Protein AF-A0A3C1W823-F1 (afdb_monomer_lite)

Secondary structure (DSSP, 8-state):
-------------PPPTTSHHHHHHHHHHHHTT------PPP--STTSGGG----TT----SS--TTS-S---PPPB--PPPEEETTEEEEEEEETTEEEEEEEETTT--EEEEEEPPP-PPPP--TT--TT-SPPEE-SSEEEEEETTTEEEEEETT--EEEEEE-PPPP-SS---PPPEEETTEEEEEE--SSBPTT-SSB--EEEEEETTT--EEEEEE-TT-----PPPEEEE-SS-EEEEEE-SSEEEEEEETT--EEEEEE-B-S---SPPEEETTEEE---SSB-S-TT----HHHHHHHHGGG-SS-SSS--HHHHHHHHHHHHHHHHHHHHS---EEETT-SS----SSHHHHHHHHHH--SEEEEEEEETTEEEEEEEEEHHHHHHHTT--

Foldseek 3Di:
DDDDDDDDDDDDDDDDPDPPVVVVVVVVVVVVPPPPPVPQQWQFFCLRDQNAVDRPPDDDDPDDDPVDDLEDDDDAAFQADWTGDDQWTKAWHADPNFTKIWIAGNRHRHTLDMDTDPDFDQDDADPVHHQRQAYWGDDPFWIWGQGLRFGIWIAGNNRHTQETDGDHRADDPGGAHAYWDDDDQKIKTWRAHQDADPPDPFGQTKIFIAGNNYRHTPDIGGPRVFHDENEHWGWDDDPVFIWIWDDTAQWIWTATPPPRHTDDIFGQAHRYARYYWHDDPNDTHGDHPDRNDPSPPPPPCCLVCVQQVVLPPVNPSDRDPVSVVVLLVVVLVVVVVCLVDQDFKDDPPDPDTDDDNDPVSLVVVCVVPQAKIWDWDDDDPDIDTDDIHGSVSVVVSVPPD

Sequence (401 aa):
MYSPDSRNRFGLVKPPENTSVWCMRMILATILILQVSGFTAEWSRLRGPNGSGVAAGAKPPLQLDPAKPTWKVPASTGHSSPVLWGNHLFLTGIEQSRLATYAHDKITGKRLWKRLAPEVELERVHEASSHAAPTPVVDVDRLYVYFGSYGLLCYDHAGKLLWQRQLSVPRTLYGTSSSPIAFGDLILLVLDDDHNLPNSRLSRSKILAVHKATGETAWETARPFHRSGWSTPVLWKQTDRTELVVLGNGALRGYALPSGREQWQVTGFSRETISAPIIGNGKVIASASRRGGGGNERIDPEPFWKSVIHFDANKDGKIDKTELKEAAKVASKWAASSLVNSKNWFYYGAGKPVGPMNWEEIDKISNKYNDVFVSFSDIGTESRLKFWLPAKIINEIRQLP

Structure (mmCIF, N/CA/C/O backbone):
data_AF-A0A3C1W823-F1
#
_entry.id   AF-A0A3C1W823-F1
#
loop_
_atom_site.group_PDB
_atom_site.id
_atom_site.type_symbol
_atom_site.label_atom_id
_atom_site.label_alt_id
_atom_site.label_comp_id
_atom_site.label_asym_id
_atom_site.label_entity_id
_atom_site.label_seq_id
_atom_site.pdbx_PDB_ins_code
_atom_site.Cartn_x
_atom_site.Cartn_y
_atom_site.Cartn_z
_atom_site.occupancy
_atom_site.B_iso_or_equiv
_atom_site.auth_seq_id
_atom_site.auth_comp_id
_atom_site.auth_asym_id
_atom_site.auth_atom_id
_atom_site.pdbx_PDB_model_num
ATOM 1 N N . MET A 1 1 ? -61.805 -41.480 -39.518 1.00 36.88 1 MET A N 1
ATOM 2 C CA . MET A 1 1 ? -61.949 -42.484 -40.594 1.00 36.88 1 MET A CA 1
ATOM 3 C C . MET A 1 1 ? -60.556 -42.710 -41.177 1.00 36.88 1 MET A C 1
ATOM 5 O O . MET A 1 1 ? -59.849 -41.734 -41.383 1.00 36.88 1 MET A O 1
ATOM 9 N N . TYR A 1 2 ? -60.125 -43.969 -41.247 1.00 29.14 2 TYR A N 1
ATOM 10 C CA . TYR A 1 2 ? -58.761 -44.439 -41.535 1.00 29.14 2 TYR A CA 1
ATOM 11 C C . TYR A 1 2 ? -58.317 -44.205 -43.004 1.00 29.14 2 TYR A C 1
ATOM 13 O O . TYR A 1 2 ? -59.151 -44.329 -43.893 1.00 29.14 2 TYR A O 1
ATOM 21 N N . SER A 1 3 ? -57.015 -43.890 -43.170 1.00 40.22 3 SER A N 1
ATOM 22 C CA . SER A 1 3 ? -55.978 -44.194 -44.212 1.00 40.22 3 SER A CA 1
ATOM 23 C C . SER A 1 3 ? -56.343 -45.074 -45.444 1.00 40.22 3 SER A C 1
ATOM 25 O O . SER A 1 3 ? -57.288 -45.844 -45.295 1.00 40.22 3 SER A O 1
ATOM 27 N N . PRO A 1 4 ? -55.565 -45.147 -46.576 1.00 50.81 4 PRO A N 1
ATOM 28 C CA . PRO A 1 4 ? -54.092 -44.990 -46.664 1.00 50.81 4 PRO A CA 1
ATOM 29 C C . PRO A 1 4 ? -53.409 -44.482 -47.979 1.00 50.81 4 PRO A C 1
ATOM 31 O O . PRO A 1 4 ? -53.939 -44.554 -49.078 1.00 50.81 4 PRO A O 1
ATOM 34 N N . ASP A 1 5 ? -52.165 -44.012 -47.799 1.00 40.91 5 ASP A N 1
ATOM 35 C CA . ASP A 1 5 ? -50.898 -44.310 -48.517 1.00 40.91 5 ASP A CA 1
ATOM 36 C C . ASP A 1 5 ? -50.852 -44.574 -50.051 1.00 40.91 5 ASP A C 1
ATOM 38 O O . ASP A 1 5 ? -51.420 -45.543 -50.550 1.00 40.91 5 ASP A O 1
ATOM 42 N N . SER A 1 6 ? -50.011 -43.817 -50.784 1.00 35.91 6 SER A N 1
ATOM 43 C CA . SER A 1 6 ? -49.080 -44.391 -51.787 1.00 35.91 6 SER A CA 1
ATOM 44 C C . SER A 1 6 ? -48.002 -43.415 -52.321 1.00 35.91 6 SER A C 1
ATOM 46 O O . SER A 1 6 ? -48.222 -42.598 -53.205 1.00 35.91 6 SER A O 1
ATOM 48 N N . ARG A 1 7 ? -46.785 -43.599 -51.791 1.00 35.88 7 ARG A N 1
ATOM 49 C CA . ARG A 1 7 ? -45.493 -43.857 -52.481 1.00 35.88 7 ARG A CA 1
ATOM 50 C C . ARG A 1 7 ? -44.950 -42.952 -53.617 1.00 35.88 7 ARG A C 1
ATOM 52 O O . ARG A 1 7 ? -45.454 -42.916 -54.731 1.00 35.88 7 ARG A O 1
ATOM 59 N N . ASN A 1 8 ? -43.696 -42.549 -53.362 1.00 35.31 8 ASN A N 1
ATOM 60 C CA . ASN A 1 8 ? -42.507 -42.556 -54.238 1.00 35.31 8 ASN A CA 1
ATOM 61 C C . ASN A 1 8 ? -42.355 -41.520 -55.366 1.00 35.31 8 ASN A C 1
ATOM 63 O O . ASN A 1 8 ? -42.942 -41.657 -56.432 1.00 35.31 8 ASN A O 1
ATOM 67 N N . ARG A 1 9 ? -41.340 -40.651 -55.204 1.00 39.12 9 ARG A N 1
ATOM 68 C CA . ARG A 1 9 ? -40.178 -40.521 -56.116 1.00 39.12 9 ARG A CA 1
ATOM 69 C C . ARG A 1 9 ? -39.030 -39.781 -55.404 1.00 39.12 9 ARG A C 1
ATOM 71 O O . ARG A 1 9 ? -38.987 -38.558 -55.379 1.00 39.12 9 ARG A O 1
ATOM 78 N N . PHE A 1 10 ? -38.096 -40.539 -54.830 1.00 37.22 10 PHE A N 1
ATOM 79 C CA . PHE A 1 10 ? -36.778 -40.036 -54.434 1.00 37.22 10 PHE A CA 1
ATOM 80 C C . PHE A 1 10 ? -35.837 -40.105 -55.643 1.00 37.22 10 PHE A C 1
ATOM 82 O O . PHE A 1 10 ? -35.613 -41.183 -56.191 1.00 37.22 10 PHE A O 1
ATOM 89 N N . GLY A 1 11 ? -35.282 -38.963 -56.051 1.00 36.25 11 GLY A N 1
ATOM 90 C CA . GLY A 1 11 ? -34.110 -38.913 -56.922 1.00 36.25 11 GLY A CA 1
ATOM 91 C C . GLY A 1 11 ? -32.848 -39.081 -56.079 1.00 36.25 11 GLY A C 1
ATOM 92 O O . GLY A 1 11 ? -32.567 -38.255 -55.216 1.00 36.25 11 GLY A O 1
ATOM 93 N N . LEU A 1 12 ? -32.102 -40.162 -56.307 1.00 35.88 12 LEU A N 1
ATOM 94 C CA . LEU A 1 12 ? -30.784 -40.385 -55.713 1.00 35.88 12 LEU A CA 1
ATOM 95 C C . LEU A 1 12 ? -29.751 -39.508 -56.431 1.00 35.88 12 LEU A C 1
ATOM 97 O O . LEU A 1 12 ? -29.394 -39.779 -57.576 1.00 35.88 12 LEU A O 1
ATOM 101 N N . VAL A 1 13 ? -29.244 -38.479 -55.751 1.00 47.72 13 VAL A N 1
ATOM 102 C CA . VAL A 1 13 ? -28.028 -37.766 -56.163 1.00 47.72 13 VAL A CA 1
ATOM 103 C C . VAL A 1 13 ? -26.846 -38.439 -55.465 1.00 47.72 13 VAL A C 1
ATOM 105 O O . VAL A 1 13 ? -26.768 -38.442 -54.238 1.00 47.72 13 VAL A O 1
ATOM 108 N N . LYS A 1 14 ? -25.937 -39.047 -56.238 1.00 40.91 14 LYS A N 1
ATOM 109 C CA . LYS A 1 14 ? -24.663 -39.568 -55.717 1.00 40.91 14 LYS A CA 1
ATOM 110 C C . LYS A 1 14 ? -23.821 -38.404 -55.166 1.00 40.91 14 LYS A C 1
ATOM 112 O O . LYS A 1 14 ? -23.611 -37.440 -55.903 1.00 40.91 14 LYS A O 1
ATOM 117 N N . PRO A 1 15 ? -23.296 -38.477 -53.931 1.00 48.31 15 PRO A N 1
ATOM 118 C CA . PRO A 1 15 ? -22.300 -37.519 -53.475 1.00 48.31 15 PRO A CA 1
ATOM 119 C C . PRO A 1 15 ? -20.953 -37.785 -54.174 1.00 48.31 15 PRO A C 1
ATOM 121 O O . PRO A 1 15 ? -20.643 -38.942 -54.473 1.00 48.31 15 PRO A O 1
ATOM 124 N N . PRO A 1 16 ? -20.146 -36.744 -54.447 1.00 45.19 16 PRO A N 1
ATOM 125 C CA . PRO A 1 16 ? -18.854 -36.918 -55.094 1.00 45.19 16 PRO A CA 1
ATOM 126 C C . PRO A 1 16 ? -17.862 -37.639 -54.173 1.00 45.19 16 PRO A C 1
ATOM 128 O O . PRO A 1 16 ? -17.714 -37.311 -52.993 1.00 45.19 16 PRO A O 1
ATOM 131 N N . GLU A 1 17 ? -17.167 -38.619 -54.746 1.00 54.12 17 GLU A N 1
ATOM 132 C CA . GLU A 1 17 ? -16.071 -39.380 -54.150 1.00 54.12 17 GLU A CA 1
ATOM 133 C C . GLU A 1 17 ? -14.874 -38.454 -53.881 1.00 54.12 17 GLU A C 1
ATOM 135 O O . GLU A 1 17 ? -14.015 -38.314 -54.740 1.00 54.12 17 GLU A O 1
ATOM 140 N N . ASN A 1 18 ? -14.849 -37.743 -52.742 1.00 51.62 18 ASN A N 1
ATOM 141 C CA . ASN A 1 18 ? -13.612 -37.237 -52.099 1.00 51.62 18 ASN A CA 1
ATOM 142 C C . ASN A 1 18 ? -13.818 -36.475 -50.770 1.00 51.62 18 ASN A C 1
ATOM 144 O O . ASN A 1 18 ? -12.946 -35.730 -50.322 1.00 51.62 18 ASN A O 1
ATOM 148 N N . THR A 1 19 ? -14.945 -36.651 -50.082 1.00 47.59 19 THR A N 1
ATOM 149 C CA . THR A 1 19 ? -15.244 -35.934 -48.827 1.00 47.59 19 THR A CA 1
ATOM 150 C C . THR A 1 19 ? -14.650 -36.578 -47.567 1.00 47.59 19 THR A C 1
ATOM 152 O O . THR A 1 19 ? -14.537 -35.911 -46.540 1.00 47.59 19 THR A O 1
ATOM 155 N N . SER A 1 20 ? -14.198 -37.836 -47.616 1.00 50.88 20 SER A N 1
ATOM 156 C CA . SER A 1 20 ? -13.758 -38.573 -46.417 1.00 50.88 20 SER A CA 1
ATOM 157 C C . SER A 1 20 ? -12.317 -38.283 -45.972 1.00 50.88 20 SER A C 1
ATOM 159 O O . SER A 1 20 ? -12.009 -38.397 -44.786 1.00 50.88 20 SER A O 1
ATOM 161 N N . VAL A 1 21 ? -11.429 -37.850 -46.875 1.00 47.91 21 VAL A N 1
ATOM 162 C CA . VAL A 1 21 ? -10.012 -37.590 -46.538 1.00 47.91 21 VAL A CA 1
ATOM 163 C C . VAL A 1 21 ? -9.812 -36.183 -45.953 1.00 47.91 21 VAL A C 1
ATOM 165 O O . VAL A 1 21 ? -8.930 -35.967 -45.118 1.00 47.91 21 VAL A O 1
ATOM 168 N N . TRP A 1 22 ? -10.675 -35.230 -46.317 1.00 40.75 22 TRP A N 1
ATOM 169 C CA . TRP A 1 22 ? -10.600 -33.844 -45.843 1.00 40.75 22 TRP A CA 1
ATOM 170 C C . TRP A 1 22 ? -11.169 -33.655 -44.430 1.00 40.75 22 TRP A C 1
ATOM 172 O O . TRP A 1 22 ? -10.580 -32.926 -43.631 1.00 40.75 22 TRP A O 1
ATOM 182 N N . CYS A 1 23 ? -12.237 -34.372 -44.063 1.00 46.81 23 CYS A N 1
ATOM 183 C CA . CYS A 1 23 ? -12.792 -34.307 -42.706 1.00 46.81 23 CYS A CA 1
ATOM 184 C C . CYS A 1 23 ? -11.857 -34.933 -41.654 1.00 46.81 23 CYS A C 1
ATOM 186 O O . CYS A 1 23 ? -11.739 -34.406 -40.550 1.00 46.81 23 CYS A O 1
ATOM 188 N N . MET A 1 24 ? -11.123 -35.998 -42.002 1.00 41.22 24 MET A N 1
ATOM 189 C CA . MET A 1 24 ? -10.220 -36.673 -41.060 1.00 41.22 24 MET A CA 1
ATOM 190 C C . MET A 1 24 ? -8.926 -35.878 -40.795 1.00 41.22 24 MET A C 1
ATOM 192 O O . MET A 1 24 ? -8.417 -35.887 -39.675 1.00 41.22 24 MET A O 1
ATOM 196 N N . ARG A 1 25 ? -8.428 -35.110 -41.781 1.00 45.28 25 ARG A N 1
ATOM 197 C CA . ARG A 1 25 ? -7.297 -34.176 -41.589 1.00 45.28 25 ARG A CA 1
ATOM 198 C C . ARG A 1 25 ? -7.679 -32.917 -40.800 1.00 45.28 25 ARG A C 1
ATOM 200 O O . ARG A 1 25 ? -6.851 -32.413 -40.049 1.00 45.28 25 ARG A O 1
ATOM 207 N N . MET A 1 26 ? -8.926 -32.452 -40.903 1.00 46.38 26 MET A N 1
ATOM 208 C CA . MET A 1 26 ? -9.435 -31.323 -40.108 1.00 46.38 26 MET A CA 1
ATOM 209 C C . MET A 1 26 ? -9.640 -31.687 -38.628 1.00 46.38 26 MET A C 1
ATOM 211 O O . MET A 1 26 ? -9.330 -30.885 -37.751 1.00 46.38 26 MET A O 1
ATOM 215 N N . ILE A 1 27 ? -10.073 -32.913 -38.317 1.00 49.81 27 ILE A N 1
ATOM 216 C CA . ILE A 1 27 ? -10.258 -33.358 -36.923 1.00 49.81 27 ILE A CA 1
ATOM 217 C C . ILE A 1 27 ? -8.908 -33.584 -36.212 1.00 49.81 27 ILE A C 1
ATOM 219 O O . ILE A 1 27 ? -8.758 -33.189 -35.058 1.00 49.81 27 ILE A O 1
ATOM 223 N N . LEU A 1 28 ? -7.885 -34.101 -36.906 1.00 41.44 28 LEU A N 1
ATOM 224 C CA . LEU A 1 28 ? -6.525 -34.232 -36.351 1.00 41.44 28 LEU A CA 1
ATOM 225 C C . LEU A 1 28 ? -5.791 -32.886 -36.192 1.00 41.44 28 LEU A C 1
ATOM 227 O O . LEU A 1 28 ? -5.005 -32.738 -35.259 1.00 41.44 28 LEU A O 1
ATOM 231 N N . ALA A 1 29 ? -6.080 -31.884 -37.031 1.00 43.25 29 ALA A N 1
ATOM 232 C CA . ALA A 1 29 ? -5.531 -30.530 -36.881 1.00 43.25 29 ALA A CA 1
ATOM 233 C C . ALA A 1 29 ? -6.191 -29.727 -35.741 1.00 43.25 29 ALA A C 1
ATOM 235 O O . ALA A 1 29 ? -5.550 -28.864 -35.148 1.00 43.25 29 ALA A O 1
ATOM 236 N N . THR A 1 30 ? -7.445 -30.036 -35.390 1.00 46.06 30 THR A N 1
ATOM 237 C CA . THR A 1 30 ? -8.169 -29.337 -34.309 1.00 46.06 30 THR A CA 1
ATOM 238 C C . THR A 1 30 ? -7.811 -29.884 -32.917 1.00 46.06 30 THR A C 1
ATOM 240 O O . THR A 1 30 ? -7.887 -29.164 -31.926 1.00 46.06 30 THR A O 1
ATOM 243 N N . ILE A 1 31 ? -7.342 -31.136 -32.825 1.00 45.25 31 ILE A N 1
ATOM 244 C CA . ILE A 1 31 ? -6.935 -31.769 -31.554 1.00 45.25 31 ILE A CA 1
ATOM 245 C C . ILE A 1 31 ? -5.498 -31.377 -31.134 1.00 45.25 31 ILE A C 1
ATOM 247 O O . ILE A 1 31 ? -5.136 -31.523 -29.968 1.00 45.25 31 ILE A O 1
ATOM 251 N N . LEU A 1 32 ? -4.691 -30.782 -32.026 1.00 45.19 32 LEU A N 1
ATOM 252 C CA . LEU A 1 32 ? -3.307 -30.369 -31.734 1.00 45.19 32 LEU A CA 1
ATOM 253 C C . LEU A 1 32 ? -3.154 -28.916 -31.231 1.00 45.19 32 LEU A C 1
ATOM 255 O O . LEU A 1 32 ? -2.044 -28.388 -31.199 1.00 45.19 32 LEU A O 1
ATOM 259 N N . ILE A 1 33 ? -4.248 -28.264 -30.818 1.00 48.25 33 ILE A N 1
ATOM 260 C CA . ILE A 1 33 ? -4.213 -26.963 -30.124 1.00 48.25 33 ILE A CA 1
ATOM 261 C C . ILE A 1 33 ? -5.129 -26.996 -28.888 1.00 48.25 33 ILE A C 1
ATOM 263 O O . ILE A 1 33 ? -5.830 -26.042 -28.578 1.00 48.25 33 ILE A O 1
ATOM 267 N N . LEU A 1 34 ? -5.087 -28.077 -28.105 1.00 43.47 34 LEU A N 1
ATOM 268 C CA . LEU A 1 34 ? -5.142 -27.891 -26.654 1.00 43.47 34 LEU A CA 1
ATOM 269 C C . LEU A 1 34 ? -3.713 -27.619 -26.190 1.00 43.47 34 LEU A C 1
ATOM 271 O O . LEU A 1 34 ? -3.040 -28.463 -25.602 1.00 43.47 34 LEU A O 1
ATOM 275 N N . GLN A 1 35 ? -3.239 -26.406 -26.481 1.00 41.94 35 GLN A N 1
ATOM 276 C CA . GLN A 1 35 ? -2.226 -25.802 -25.633 1.00 41.94 35 GLN A CA 1
ATOM 277 C C . GLN A 1 35 ? -2.872 -25.749 -24.252 1.00 41.94 35 GLN A C 1
ATOM 279 O O . GLN A 1 35 ? -3.732 -24.913 -23.983 1.00 41.94 35 GLN A O 1
ATOM 284 N N . VAL A 1 36 ? -2.495 -26.687 -23.385 1.00 40.53 36 VAL A N 1
ATOM 285 C CA . VAL A 1 36 ? -2.597 -26.478 -21.951 1.00 40.53 36 VAL A CA 1
ATOM 286 C C . VAL A 1 36 ? -1.724 -25.257 -21.707 1.00 40.53 36 VAL A C 1
ATOM 288 O O . VAL A 1 36 ? -0.513 -25.372 -21.523 1.00 40.53 36 VAL A O 1
ATOM 291 N N . SER A 1 37 ? -2.315 -24.066 -21.798 1.00 40.22 37 SER A N 1
ATOM 292 C CA . SER A 1 37 ? -1.755 -22.881 -21.183 1.00 40.22 37 SER A CA 1
ATOM 293 C C . SER A 1 37 ? -1.700 -23.243 -19.714 1.00 40.22 37 SER A C 1
ATOM 295 O O . SER A 1 37 ? -2.695 -23.148 -18.997 1.00 40.22 37 SER A O 1
ATOM 297 N N . GLY A 1 38 ? -0.557 -23.783 -19.288 1.00 37.81 38 GLY A N 1
ATOM 298 C CA . GLY A 1 38 ? -0.237 -23.872 -17.884 1.00 37.81 38 GLY A CA 1
ATOM 299 C C . GLY A 1 38 ? -0.412 -22.456 -17.377 1.00 37.81 38 GLY A C 1
ATOM 300 O O . GLY A 1 38 ? 0.366 -21.577 -17.746 1.00 37.81 38 GLY A O 1
ATOM 301 N N . PHE A 1 39 ? -1.493 -22.216 -16.637 1.00 43.09 39 PHE A N 1
ATOM 302 C CA . PHE A 1 39 ? -1.697 -20.969 -15.929 1.00 43.09 39 PHE A CA 1
ATOM 303 C C . PHE A 1 39 ? -0.543 -20.890 -14.937 1.00 43.09 39 PHE A C 1
ATOM 305 O O . PHE A 1 39 ? -0.611 -21.419 -13.828 1.00 43.09 39 PHE A O 1
ATOM 312 N N . THR A 1 40 ? 0.569 -20.296 -15.366 1.00 55.81 40 THR A N 1
ATOM 313 C CA . THR A 1 40 ? 1.581 -19.850 -14.430 1.00 55.81 40 THR A CA 1
ATOM 314 C C . THR A 1 40 ? 0.871 -18.820 -13.572 1.00 55.81 40 THR A C 1
ATOM 316 O O . THR A 1 40 ? 0.295 -17.864 -14.089 1.00 55.81 40 THR A O 1
ATOM 319 N N . ALA A 1 41 ? 0.808 -19.062 -12.267 1.00 68.75 41 ALA A N 1
ATOM 320 C CA . ALA A 1 41 ? 0.196 -18.103 -11.369 1.00 68.75 41 ALA A CA 1
ATOM 321 C C . ALA A 1 41 ? 0.946 -16.770 -11.523 1.00 68.75 41 ALA A C 1
ATOM 323 O O . ALA A 1 41 ? 2.162 -16.715 -11.326 1.00 68.75 41 ALA A O 1
ATOM 324 N N . GLU A 1 42 ? 0.231 -15.724 -11.934 1.00 90.31 42 GLU A N 1
ATOM 325 C CA . GLU A 1 42 ? 0.822 -14.406 -12.150 1.00 90.31 42 GLU A CA 1
ATOM 326 C C . GLU A 1 42 ? 1.335 -13.828 -10.828 1.00 90.31 42 GLU A C 1
ATOM 328 O O . GLU A 1 42 ? 0.724 -13.996 -9.765 1.00 90.31 42 GLU A O 1
ATOM 333 N N . TRP A 1 43 ? 2.460 -13.114 -10.879 1.00 96.00 43 TRP A N 1
ATOM 334 C CA . TRP A 1 43 ? 3.024 -12.451 -9.702 1.00 96.00 43 TRP A CA 1
ATOM 335 C C . TRP A 1 43 ? 2.441 -11.043 -9.575 1.00 96.00 43 TRP A C 1
ATOM 337 O O . TRP A 1 43 ? 3.138 -10.042 -9.692 1.00 96.00 43 TRP A O 1
ATOM 347 N N . SER A 1 44 ? 1.130 -10.974 -9.374 1.00 96.44 44 SER A N 1
ATOM 348 C CA . SER A 1 44 ? 0.320 -9.777 -9.621 1.00 96.44 44 SER A CA 1
ATOM 349 C C . SER A 1 44 ? 0.439 -8.645 -8.595 1.00 96.44 44 SER A C 1
ATOM 351 O O . SER A 1 44 ? -0.140 -7.581 -8.788 1.00 96.44 44 SER A O 1
ATOM 353 N N . ARG A 1 45 ? 1.126 -8.855 -7.471 1.00 97.25 45 ARG A N 1
ATOM 354 C CA . ARG A 1 45 ? 1.191 -7.918 -6.334 1.00 97.25 45 ARG A CA 1
ATOM 355 C C . ARG A 1 45 ? 2.427 -8.188 -5.478 1.00 97.25 45 ARG A C 1
ATOM 357 O O . ARG A 1 45 ? 3.134 -9.172 -5.703 1.00 97.25 45 ARG A O 1
ATOM 364 N N . LEU A 1 46 ? 2.647 -7.369 -4.444 1.00 97.25 46 LEU A N 1
ATOM 365 C CA . LEU A 1 46 ? 3.673 -7.620 -3.425 1.00 97.25 46 LEU A CA 1
ATOM 366 C C . LEU A 1 46 ? 3.590 -9.065 -2.921 1.00 97.25 46 LEU A C 1
ATOM 368 O O . LEU A 1 46 ? 2.530 -9.491 -2.462 1.00 97.25 46 LEU A O 1
ATOM 372 N N . ARG A 1 47 ? 4.717 -9.788 -2.995 1.00 95.31 47 ARG A N 1
ATOM 373 C CA . ARG A 1 47 ? 4.847 -11.210 -2.625 1.00 95.31 47 ARG A CA 1
ATOM 374 C C . ARG A 1 47 ? 3.939 -12.171 -3.422 1.00 95.31 47 ARG A C 1
ATOM 376 O O . ARG A 1 47 ? 3.646 -13.267 -2.951 1.00 95.31 47 ARG A O 1
ATOM 383 N N . GLY A 1 48 ? 3.507 -11.796 -4.623 1.00 94.81 48 GLY A N 1
ATOM 384 C CA . GLY A 1 48 ? 2.840 -12.703 -5.558 1.00 94.81 48 GLY A CA 1
ATOM 385 C C . GLY A 1 48 ? 1.414 -13.096 -5.148 1.00 94.81 48 GLY A C 1
ATOM 386 O O . GLY A 1 48 ? 0.737 -12.333 -4.450 1.00 94.81 48 GLY A O 1
ATOM 387 N N . PRO A 1 49 ? 0.922 -14.275 -5.578 1.00 92.38 49 PRO A N 1
ATOM 388 C CA . PRO A 1 49 ? -0.443 -14.722 -5.311 1.00 92.38 49 PRO A CA 1
ATOM 389 C C . PRO A 1 49 ? -0.820 -14.632 -3.827 1.00 92.38 49 PRO A C 1
ATOM 391 O O . PRO A 1 49 ? -0.178 -15.221 -2.951 1.00 92.38 49 PRO A O 1
ATOM 394 N N . ASN A 1 50 ? -1.868 -13.850 -3.555 1.00 92.88 50 ASN A N 1
ATOM 395 C CA . ASN A 1 50 ? -2.371 -13.520 -2.217 1.00 92.88 50 ASN A CA 1
ATOM 396 C C . ASN A 1 50 ? -1.323 -12.955 -1.226 1.00 92.88 50 ASN A C 1
ATOM 398 O O . ASN A 1 50 ? -1.534 -13.002 -0.019 1.00 92.88 50 ASN A O 1
ATOM 402 N N . GLY A 1 51 ? -0.185 -12.441 -1.704 1.00 93.81 51 GLY A N 1
ATOM 403 C CA . GLY A 1 51 ? 0.901 -11.946 -0.851 1.00 93.81 51 GLY A CA 1
ATOM 404 C C . GLY A 1 51 ? 1.677 -13.028 -0.088 1.00 93.81 51 GLY A C 1
ATOM 405 O O . GLY A 1 51 ? 2.423 -12.720 0.843 1.00 93.81 51 GLY A O 1
ATOM 406 N N . SER A 1 52 ? 1.527 -14.298 -0.473 1.00 92.94 52 SER A N 1
ATOM 407 C CA . SER A 1 52 ? 2.110 -15.442 0.242 1.00 92.94 52 SER A CA 1
ATOM 408 C C . SER A 1 52 ? 3.643 -15.494 0.182 1.00 92.94 52 SER A C 1
ATOM 410 O O . SER A 1 52 ? 4.302 -15.917 1.133 1.00 92.94 52 SER A O 1
ATOM 412 N N . GLY A 1 53 ? 4.240 -15.017 -0.909 1.00 92.69 53 GLY A N 1
ATOM 413 C CA . GLY A 1 53 ? 5.653 -15.213 -1.232 1.00 92.69 53 GLY A CA 1
ATOM 414 C C . GLY A 1 53 ? 5.948 -16.608 -1.785 1.00 92.69 53 GLY A C 1
ATOM 415 O O . GLY A 1 53 ? 7.104 -17.015 -1.796 1.00 92.69 53 GLY A O 1
ATOM 416 N N . VAL A 1 54 ? 4.922 -17.349 -2.219 1.00 91.62 54 VAL A N 1
ATOM 417 C CA . VAL A 1 54 ? 5.053 -18.717 -2.730 1.00 91.62 54 VAL A CA 1
ATOM 418 C C . VAL A 1 54 ? 4.830 -18.735 -4.240 1.00 91.62 54 VAL A C 1
ATOM 420 O O . VAL A 1 54 ? 3.751 -18.402 -4.728 1.00 91.62 54 VAL A O 1
ATOM 423 N N . ALA A 1 55 ? 5.847 -19.174 -4.982 1.00 90.12 55 ALA A N 1
ATOM 424 C CA . ALA A 1 55 ? 5.755 -19.464 -6.411 1.00 90.12 55 ALA A CA 1
ATOM 425 C C . ALA A 1 55 ? 5.436 -20.957 -6.608 1.00 90.12 55 ALA A C 1
ATOM 427 O O . ALA A 1 55 ? 6.339 -21.784 -6.728 1.00 90.12 55 ALA A O 1
ATOM 428 N N . ALA A 1 56 ? 4.152 -21.322 -6.578 1.00 88.12 56 ALA A N 1
ATOM 429 C CA . ALA A 1 56 ? 3.735 -22.722 -6.675 1.00 88.12 56 ALA A CA 1
ATOM 430 C C . ALA A 1 56 ? 4.230 -23.370 -7.983 1.00 88.12 56 ALA A C 1
ATOM 432 O O . ALA A 1 56 ? 4.026 -22.832 -9.068 1.00 88.12 56 ALA A O 1
ATOM 433 N N . GLY A 1 57 ? 4.900 -24.521 -7.872 1.00 86.50 57 GLY A N 1
ATOM 434 C CA . GLY A 1 57 ? 5.447 -25.260 -9.017 1.00 86.50 57 GLY A CA 1
ATOM 435 C C . GLY A 1 57 ? 6.712 -24.660 -9.643 1.00 86.50 57 GLY A C 1
ATOM 436 O O . GLY A 1 57 ? 7.312 -25.300 -10.508 1.00 86.50 57 GLY A O 1
ATOM 437 N N . ALA A 1 58 ? 7.155 -23.478 -9.204 1.00 86.94 58 ALA A N 1
ATOM 438 C CA . ALA A 1 58 ? 8.405 -22.900 -9.673 1.00 86.94 58 ALA A CA 1
ATOM 439 C C . ALA A 1 58 ? 9.602 -23.719 -9.172 1.00 86.94 58 ALA A C 1
ATOM 441 O O . ALA A 1 58 ? 9.638 -24.176 -8.029 1.00 86.94 58 ALA A O 1
ATOM 442 N N . LYS A 1 59 ? 10.605 -23.874 -10.037 1.00 89.25 59 LYS A N 1
ATOM 443 C CA . LYS A 1 59 ? 11.865 -24.565 -9.743 1.00 89.25 59 LYS A CA 1
ATOM 444 C C . LYS A 1 59 ? 13.020 -23.580 -9.936 1.00 89.25 59 LYS A C 1
ATOM 446 O O . LYS A 1 59 ? 13.718 -23.671 -10.946 1.00 89.25 59 LYS A O 1
ATOM 451 N N . PRO A 1 60 ? 13.168 -22.574 -9.051 1.00 87.56 60 PRO A N 1
ATOM 452 C CA . PRO A 1 60 ? 14.277 -21.641 -9.166 1.00 87.56 60 PRO A CA 1
ATOM 453 C C . PRO A 1 60 ? 15.605 -22.399 -9.014 1.00 87.56 60 PRO A C 1
ATOM 455 O O . PRO A 1 60 ? 15.655 -23.416 -8.313 1.00 87.56 60 PRO A O 1
ATOM 458 N N . PRO A 1 61 ? 16.683 -21.930 -9.657 1.00 87.62 61 PRO A N 1
ATOM 459 C CA . PRO A 1 61 ? 17.994 -22.530 -9.469 1.00 87.62 61 PRO A CA 1
ATOM 460 C C . PRO A 1 61 ? 18.408 -22.421 -7.995 1.00 87.62 61 PRO A C 1
ATOM 462 O O . PRO A 1 61 ? 18.272 -21.367 -7.377 1.00 87.62 61 PRO A O 1
ATOM 465 N N . LEU A 1 62 ? 18.923 -23.517 -7.430 1.00 90.25 62 LEU A N 1
ATOM 466 C CA . LEU A 1 62 ? 19.392 -23.557 -6.037 1.00 90.25 62 LEU A CA 1
ATOM 467 C C . LEU A 1 62 ? 20.689 -22.766 -5.830 1.00 90.25 62 LEU A C 1
ATOM 469 O O . LEU A 1 62 ? 21.004 -22.365 -4.714 1.00 90.25 62 LEU A O 1
ATOM 473 N N . GLN A 1 63 ? 21.438 -22.549 -6.910 1.00 88.19 63 GLN A N 1
ATOM 474 C CA . GLN A 1 63 ? 22.634 -21.722 -6.940 1.00 88.19 63 GLN A CA 1
ATOM 475 C C . GLN A 1 63 ? 22.459 -20.670 -8.030 1.00 88.19 63 GLN A C 1
ATOM 477 O O . GLN A 1 63 ? 22.211 -20.999 -9.190 1.00 88.19 63 GLN A O 1
ATOM 482 N N . LEU A 1 64 ? 22.574 -19.403 -7.644 1.00 87.44 64 LEU A N 1
ATOM 483 C CA . LEU A 1 64 ? 22.620 -18.289 -8.580 1.00 87.44 64 LEU A CA 1
ATOM 484 C C . LEU A 1 64 ? 24.085 -18.026 -8.918 1.00 87.44 64 LEU A C 1
ATOM 486 O O . LEU A 1 64 ? 24.865 -17.725 -8.019 1.00 87.44 64 LEU A O 1
ATOM 490 N N . ASP A 1 65 ? 24.450 -18.131 -10.195 1.00 88.44 65 ASP A N 1
ATOM 491 C CA . ASP A 1 65 ? 25.741 -17.650 -10.689 1.00 88.44 65 ASP A CA 1
ATOM 492 C C . ASP A 1 65 ? 25.605 -16.147 -11.000 1.00 88.44 65 ASP A C 1
ATOM 494 O O . ASP A 1 65 ? 25.003 -15.786 -12.019 1.00 88.44 65 ASP A O 1
ATOM 498 N N . PRO A 1 66 ? 26.123 -15.241 -10.147 1.00 86.00 66 PRO A N 1
ATOM 499 C CA . PRO A 1 66 ? 25.998 -13.805 -10.374 1.00 86.00 66 PRO A CA 1
ATOM 500 C C . PRO A 1 66 ? 26.754 -13.336 -11.626 1.00 86.00 66 PRO A C 1
ATOM 502 O O . PRO A 1 66 ? 26.470 -12.242 -12.116 1.00 86.00 6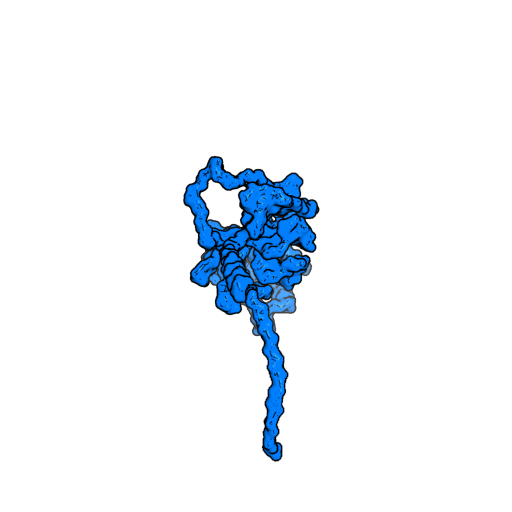6 PRO A O 1
ATOM 505 N N . ALA A 1 67 ? 27.685 -14.139 -12.159 1.00 90.94 67 ALA A N 1
ATOM 506 C CA . ALA A 1 67 ? 28.382 -13.850 -13.408 1.00 90.94 67 ALA A CA 1
ATOM 507 C C . ALA A 1 67 ? 27.551 -14.214 -14.652 1.00 90.94 67 ALA A C 1
ATOM 509 O O . ALA A 1 67 ? 27.885 -13.772 -15.751 1.00 90.94 67 ALA A O 1
ATOM 510 N N . LYS A 1 68 ? 26.462 -14.983 -14.500 1.00 89.06 68 LYS A N 1
ATOM 511 C CA . LYS A 1 68 ? 25.601 -15.436 -15.607 1.00 89.06 68 LYS A CA 1
ATOM 512 C C . LYS A 1 68 ? 24.118 -15.121 -15.368 1.00 89.06 68 LYS A C 1
ATOM 514 O O . LYS A 1 68 ? 23.291 -16.036 -15.337 1.00 89.06 68 LYS A O 1
ATOM 519 N N . PRO A 1 69 ? 23.737 -13.842 -15.211 1.00 91.38 69 PRO A N 1
ATOM 520 C CA . PRO A 1 69 ? 22.326 -13.485 -15.161 1.00 91.38 69 PRO A CA 1
ATOM 521 C C . PRO A 1 69 ? 21.669 -13.724 -16.529 1.00 91.38 69 PRO A C 1
ATOM 523 O O . PRO A 1 69 ? 22.286 -13.476 -17.563 1.00 91.38 69 PRO A O 1
ATOM 526 N N . THR A 1 70 ? 20.393 -14.125 -16.552 1.00 91.94 70 THR A N 1
ATOM 527 C CA . THR A 1 70 ? 19.599 -14.126 -17.799 1.00 91.94 70 THR A CA 1
ATOM 528 C C . THR A 1 70 ? 19.551 -12.724 -18.407 1.00 91.94 70 THR A C 1
ATOM 530 O O . THR A 1 70 ? 19.691 -12.558 -19.613 1.00 91.94 70 THR A O 1
ATOM 533 N N . TRP A 1 71 ? 19.396 -11.710 -17.556 1.00 94.88 71 TRP A N 1
ATOM 534 C CA . TRP A 1 71 ? 19.580 -10.304 -17.890 1.00 94.88 71 TRP A CA 1
ATOM 535 C C . TRP A 1 71 ? 19.786 -9.493 -16.609 1.00 94.88 71 TRP A C 1
ATOM 537 O O . TRP A 1 71 ? 19.420 -9.912 -15.510 1.00 94.88 71 TRP A O 1
ATOM 547 N N . LYS A 1 72 ? 20.377 -8.307 -16.756 1.00 93.69 72 LYS A N 1
ATOM 548 C CA . LYS A 1 72 ? 20.520 -7.309 -15.695 1.00 93.69 72 LYS A CA 1
ATOM 549 C C . LYS A 1 72 ? 20.355 -5.932 -16.316 1.00 93.69 72 LYS A C 1
ATOM 551 O O . LYS A 1 72 ? 21.009 -5.623 -17.307 1.00 93.69 72 LYS A O 1
ATOM 556 N N . VAL A 1 73 ? 19.504 -5.107 -15.721 1.00 93.50 73 VAL A N 1
ATOM 557 C CA . VAL A 1 73 ? 19.281 -3.729 -16.164 1.00 93.50 73 VAL A CA 1
ATOM 558 C C . VAL A 1 73 ? 19.390 -2.769 -14.983 1.00 93.50 73 VAL A C 1
ATOM 560 O O . VAL A 1 73 ? 19.081 -3.165 -13.857 1.00 93.50 73 VAL A O 1
ATOM 563 N N . PRO A 1 74 ? 19.821 -1.517 -15.205 1.00 91.81 74 PRO A N 1
ATOM 564 C CA . PRO A 1 74 ? 19.704 -0.479 -14.193 1.00 91.81 74 PRO A CA 1
ATOM 565 C C . PRO A 1 74 ? 18.234 -0.288 -13.799 1.00 91.81 74 PRO A C 1
ATOM 567 O O . PRO A 1 74 ? 17.377 -0.108 -14.667 1.00 91.81 74 PRO A O 1
ATOM 570 N N . ALA A 1 75 ? 17.954 -0.319 -12.499 1.00 88.56 75 ALA A N 1
ATOM 571 C CA . ALA A 1 75 ? 16.648 0.006 -11.940 1.00 88.56 75 ALA A CA 1
ATOM 572 C C . ALA A 1 75 ? 16.686 1.411 -11.325 1.00 88.56 75 ALA A C 1
ATOM 574 O O . ALA A 1 75 ? 17.724 1.852 -10.831 1.00 88.56 75 ALA A O 1
ATOM 575 N N . SER A 1 76 ? 15.557 2.118 -11.362 1.00 87.88 76 SER A N 1
ATOM 576 C CA . SER A 1 76 ? 15.397 3.381 -10.638 1.00 87.88 76 SER A CA 1
ATOM 577 C C . SER A 1 76 ? 15.423 3.154 -9.129 1.00 87.88 76 SER A C 1
ATOM 579 O O . SER A 1 76 ? 15.008 2.094 -8.660 1.00 87.88 76 SER A O 1
ATOM 581 N N . THR A 1 77 ? 15.797 4.177 -8.366 1.00 92.31 77 THR A N 1
ATOM 582 C CA . THR A 1 77 ? 15.675 4.161 -6.905 1.00 92.31 77 THR A CA 1
ATOM 583 C C . THR A 1 77 ? 14.218 3.950 -6.493 1.00 92.31 77 THR A C 1
ATOM 585 O O . THR A 1 77 ? 13.319 4.560 -7.061 1.00 92.31 77 THR A O 1
ATOM 588 N N . GLY A 1 78 ? 13.963 3.092 -5.513 1.00 93.69 78 GLY A N 1
ATOM 589 C CA . GLY A 1 78 ? 12.616 2.734 -5.069 1.00 93.69 78 GLY A CA 1
ATOM 590 C C . GLY A 1 78 ? 12.654 1.456 -4.242 1.00 93.69 78 GLY A C 1
ATOM 591 O O . GLY A 1 78 ? 13.597 0.678 -4.372 1.00 93.69 78 GLY A O 1
ATOM 592 N N . HIS A 1 79 ? 11.654 1.243 -3.384 1.00 95.44 79 HIS A N 1
ATOM 593 C CA . HIS A 1 79 ? 11.570 0.046 -2.529 1.00 95.44 79 HIS A CA 1
ATOM 594 C C . HIS A 1 79 ? 10.428 -0.899 -2.929 1.00 95.44 79 HIS A C 1
ATOM 596 O O . HIS A 1 79 ? 10.172 -1.889 -2.242 1.00 95.44 79 HIS A O 1
ATOM 602 N N . SER A 1 80 ? 9.737 -0.614 -4.035 1.00 96.56 80 SER A N 1
ATOM 603 C CA . SER A 1 80 ? 8.724 -1.517 -4.567 1.00 96.56 80 SER A CA 1
ATOM 604 C C . SER A 1 80 ? 9.323 -2.845 -5.028 1.00 96.56 80 SER A C 1
ATOM 606 O O . SER A 1 80 ? 10.500 -2.954 -5.374 1.00 96.56 80 SER A O 1
ATOM 608 N N . SER A 1 81 ? 8.493 -3.884 -5.029 1.00 96.44 81 SER A N 1
ATOM 609 C CA . SER A 1 81 ? 8.832 -5.178 -5.616 1.00 96.44 81 SER A CA 1
ATOM 610 C C . SER A 1 81 ? 8.353 -5.258 -7.068 1.00 96.44 81 SER A C 1
ATOM 612 O O . SER A 1 81 ? 7.317 -4.677 -7.397 1.00 96.44 81 SER A O 1
ATOM 614 N N . PRO A 1 82 ? 9.040 -6.014 -7.942 1.00 96.50 82 PRO A N 1
ATOM 615 C CA . PRO A 1 82 ? 8.535 -6.267 -9.283 1.00 96.50 82 PRO A CA 1
ATOM 616 C C . PRO A 1 82 ? 7.246 -7.095 -9.225 1.00 96.50 82 PRO A C 1
ATOM 618 O O . PRO A 1 82 ? 7.146 -8.060 -8.460 1.00 96.50 82 PRO A O 1
ATOM 621 N N . VAL A 1 83 ? 6.280 -6.743 -10.071 1.00 98.19 83 VAL A N 1
ATOM 622 C CA . VAL A 1 83 ? 5.081 -7.555 -10.334 1.00 98.19 83 VAL A CA 1
ATOM 623 C C . VAL A 1 83 ? 5.058 -8.006 -11.784 1.00 98.19 83 VAL A C 1
ATOM 625 O O . VAL A 1 83 ? 5.551 -7.301 -12.661 1.00 98.19 83 VAL A O 1
ATOM 628 N N . LEU A 1 84 ? 4.518 -9.196 -12.032 1.00 96.69 84 LEU A N 1
ATOM 629 C CA . LEU A 1 84 ? 4.522 -9.847 -13.339 1.00 96.69 84 LEU A CA 1
ATOM 630 C C . LEU A 1 84 ? 3.091 -10.096 -13.801 1.00 96.69 84 LEU A C 1
ATOM 632 O O . LEU A 1 84 ? 2.273 -10.588 -13.019 1.00 96.69 84 LEU A O 1
ATOM 636 N N . TRP A 1 85 ? 2.831 -9.788 -15.070 1.00 96.62 85 TRP A N 1
ATOM 637 C CA . TRP A 1 85 ? 1.621 -10.209 -15.769 1.00 96.62 85 TRP A CA 1
ATOM 638 C C . TRP A 1 85 ? 1.922 -10.476 -17.245 1.00 96.62 85 TRP A C 1
ATOM 640 O O . TRP A 1 85 ? 2.389 -9.583 -17.963 1.00 96.62 85 TRP A O 1
ATOM 650 N N . GLY A 1 86 ? 1.684 -11.703 -17.712 1.00 94.44 86 GLY A N 1
ATOM 651 C CA . GLY A 1 86 ? 2.067 -12.129 -19.054 1.00 94.44 86 GLY A CA 1
ATOM 652 C C . GLY A 1 86 ? 3.562 -11.911 -19.313 1.00 94.44 86 GLY A C 1
ATOM 653 O O . GLY A 1 86 ? 4.424 -12.441 -18.603 1.00 94.44 86 GLY A O 1
ATOM 654 N N . ASN A 1 87 ? 3.874 -11.112 -20.339 1.00 95.12 87 ASN A N 1
ATOM 655 C CA . ASN A 1 87 ? 5.250 -10.770 -20.711 1.00 95.12 87 ASN A CA 1
ATOM 656 C C . ASN A 1 87 ? 5.776 -9.466 -20.070 1.00 95.12 87 ASN A C 1
ATOM 658 O O . ASN A 1 87 ? 6.888 -9.030 -20.366 1.00 95.12 87 ASN A O 1
ATOM 662 N N . HIS A 1 88 ? 4.999 -8.835 -19.191 1.00 97.62 88 HIS A N 1
ATOM 663 C CA . HIS A 1 88 ? 5.381 -7.580 -18.552 1.00 97.62 88 HIS A CA 1
ATOM 664 C C . HIS A 1 88 ? 5.908 -7.798 -17.135 1.00 97.62 88 HIS A C 1
ATOM 666 O O . HIS A 1 88 ? 5.390 -8.615 -16.370 1.00 97.62 88 HIS A O 1
ATOM 672 N N . LEU A 1 89 ? 6.911 -6.999 -16.781 1.00 97.62 89 LEU A N 1
ATOM 673 C CA . LEU A 1 89 ? 7.353 -6.739 -15.419 1.00 97.62 89 LEU A CA 1
ATOM 674 C C . LEU A 1 89 ? 7.116 -5.263 -15.111 1.00 97.62 89 LEU A C 1
ATOM 676 O O . LEU A 1 89 ? 7.634 -4.404 -15.821 1.00 97.62 89 LEU A O 1
ATOM 680 N N . PHE A 1 90 ? 6.376 -4.965 -14.047 1.00 98.50 90 PHE A N 1
ATOM 681 C CA . PHE A 1 90 ? 6.108 -3.597 -13.609 1.00 98.50 90 PHE A CA 1
ATOM 682 C C . PHE A 1 90 ? 6.811 -3.282 -12.290 1.00 98.50 90 PHE A C 1
ATOM 684 O O . PHE A 1 90 ? 6.905 -4.136 -11.407 1.00 98.50 90 PHE A O 1
ATOM 691 N N . LEU A 1 91 ? 7.287 -2.044 -12.160 1.00 97.44 91 LEU A N 1
ATOM 692 C CA . LEU A 1 91 ? 7.974 -1.536 -10.973 1.00 97.44 91 LEU A CA 1
ATOM 693 C C . LEU A 1 91 ? 7.635 -0.055 -10.764 1.00 97.44 91 LEU A C 1
ATOM 695 O O . LEU A 1 91 ? 7.374 0.670 -11.727 1.00 97.44 91 LEU A O 1
ATOM 699 N N . THR A 1 92 ? 7.676 0.411 -9.520 1.00 98.25 92 THR A N 1
ATOM 700 C CA . THR A 1 92 ? 7.594 1.839 -9.187 1.00 98.25 92 THR A CA 1
ATOM 701 C C . THR A 1 92 ? 8.917 2.328 -8.606 1.00 98.25 92 THR A C 1
ATOM 703 O O . THR A 1 92 ? 9.638 1.590 -7.933 1.00 98.25 92 THR A O 1
ATOM 706 N N . GLY A 1 93 ? 9.257 3.581 -8.881 1.00 97.38 93 GLY A N 1
ATOM 707 C CA . GLY A 1 93 ? 10.504 4.183 -8.434 1.00 97.38 93 GLY A CA 1
ATOM 708 C C . GLY A 1 93 ? 10.471 5.702 -8.479 1.00 97.38 93 GLY A C 1
ATOM 709 O O . GLY A 1 93 ? 9.420 6.316 -8.658 1.00 97.38 93 GLY A O 1
ATOM 710 N N . ILE A 1 94 ? 11.646 6.296 -8.331 1.00 95.94 94 ILE A N 1
ATOM 711 C CA . ILE A 1 94 ? 11.897 7.730 -8.348 1.00 95.94 94 ILE A CA 1
ATOM 712 C C . ILE A 1 94 ? 12.937 8.004 -9.430 1.00 95.94 94 ILE A C 1
ATOM 714 O O . ILE A 1 94 ? 13.965 7.329 -9.514 1.00 95.94 94 ILE A O 1
ATOM 718 N N . GLU A 1 95 ? 12.682 9.009 -10.254 1.00 93.50 95 GLU A N 1
ATOM 719 C CA . GLU A 1 95 ? 13.621 9.500 -11.255 1.00 93.50 95 GLU A CA 1
ATOM 720 C C . GLU A 1 95 ? 13.584 11.019 -11.272 1.00 93.50 95 GLU A C 1
ATOM 722 O O . GLU A 1 95 ? 12.512 11.608 -11.376 1.00 93.50 95 GLU A O 1
ATOM 727 N N . GLN A 1 96 ? 14.755 11.651 -11.147 1.00 88.94 96 GLN A N 1
ATOM 728 C CA . GLN A 1 96 ? 14.880 13.114 -11.129 1.00 88.94 96 GLN A CA 1
ATOM 729 C C . GLN A 1 96 ? 13.913 13.766 -10.122 1.00 88.94 96 GLN A C 1
ATOM 731 O O . GLN A 1 96 ? 13.202 14.711 -10.445 1.00 88.94 96 GLN A O 1
ATOM 736 N N . SER A 1 97 ? 13.848 13.202 -8.910 1.00 89.75 97 SER A N 1
ATOM 737 C CA . SER A 1 97 ? 12.943 13.637 -7.833 1.00 89.75 97 SER A CA 1
ATOM 738 C C . SER A 1 97 ? 11.447 13.546 -8.162 1.00 89.75 97 SER A C 1
ATOM 740 O O . SER A 1 97 ? 10.626 14.125 -7.458 1.00 89.75 97 SER A O 1
ATOM 742 N N . ARG A 1 98 ? 11.066 12.790 -9.197 1.00 95.50 98 ARG A N 1
ATOM 743 C CA . ARG A 1 98 ? 9.672 12.524 -9.559 1.00 95.50 98 ARG A CA 1
ATOM 744 C C . ARG A 1 98 ? 9.331 11.052 -9.402 1.00 95.50 98 ARG A C 1
ATOM 746 O O . ARG A 1 98 ? 10.128 10.173 -9.718 1.00 95.50 98 ARG A O 1
ATOM 753 N N . LEU A 1 99 ? 8.112 10.791 -8.944 1.00 98.06 99 LEU A N 1
ATOM 754 C CA . LEU A 1 99 ? 7.548 9.446 -8.866 1.00 98.06 99 LEU A CA 1
ATOM 755 C C . LEU A 1 99 ? 7.361 8.884 -10.280 1.00 98.06 99 LEU A C 1
ATOM 757 O O . LEU A 1 99 ? 6.901 9.589 -11.181 1.00 98.06 99 LEU A O 1
ATOM 761 N N . ALA A 1 100 ? 7.702 7.616 -10.477 1.00 98.25 100 ALA A N 1
ATOM 762 C CA . ALA A 1 100 ? 7.717 6.990 -11.789 1.00 98.25 100 ALA A CA 1
ATOM 763 C C . ALA A 1 100 ? 7.235 5.537 -11.742 1.00 98.25 100 ALA A C 1
ATOM 765 O O . ALA A 1 100 ? 7.516 4.788 -10.808 1.00 98.25 100 ALA A O 1
ATOM 766 N N . THR A 1 101 ? 6.515 5.136 -12.787 1.00 98.69 101 THR A N 1
ATOM 767 C CA . THR A 1 101 ? 6.099 3.755 -13.052 1.00 98.69 101 THR A CA 1
ATOM 768 C C . THR A 1 101 ? 6.820 3.248 -14.293 1.00 98.69 101 THR A C 1
ATOM 770 O O . THR A 1 101 ? 6.908 3.954 -15.303 1.00 98.69 101 THR A O 1
ATOM 773 N N . TYR A 1 102 ? 7.315 2.020 -14.229 1.00 98.38 102 TYR A N 1
ATOM 774 C CA . TYR A 1 102 ? 8.103 1.386 -15.277 1.00 98.38 102 TYR A CA 1
ATOM 775 C C . TYR A 1 102 ? 7.455 0.080 -15.705 1.00 98.38 102 TYR A C 1
ATOM 777 O O . TYR A 1 102 ? 6.954 -0.665 -14.863 1.00 98.38 102 TYR A O 1
ATOM 785 N N . ALA A 1 103 ? 7.550 -0.220 -16.997 1.00 98.25 103 ALA A N 1
ATOM 786 C CA . ALA A 1 103 ? 7.353 -1.565 -17.510 1.00 98.25 103 ALA A CA 1
ATOM 787 C C . ALA A 1 103 ? 8.595 -2.042 -18.243 1.00 98.25 103 ALA A C 1
ATOM 789 O O . ALA A 1 103 ? 9.228 -1.296 -18.998 1.00 98.25 103 ALA A O 1
ATOM 790 N N . HIS A 1 104 ? 8.903 -3.311 -18.047 1.00 98.12 104 HIS A N 1
ATOM 791 C CA . HIS A 1 104 ? 9.990 -4.024 -18.679 1.00 98.12 104 HIS A CA 1
ATOM 792 C C . HIS A 1 104 ? 9.447 -5.285 -19.336 1.00 98.12 104 HIS A C 1
ATOM 794 O O . HIS A 1 104 ? 8.476 -5.881 -18.873 1.00 98.12 104 HIS A O 1
ATOM 800 N N . ASP A 1 105 ? 10.100 -5.695 -20.410 1.00 97.38 105 ASP A N 1
ATOM 801 C CA . ASP A 1 105 ? 9.913 -7.008 -20.993 1.00 97.38 105 ASP A CA 1
ATOM 802 C C . ASP A 1 105 ? 10.510 -8.045 -20.034 1.00 97.38 105 ASP A C 1
ATOM 804 O O . ASP A 1 105 ? 11.683 -7.963 -19.665 1.00 97.38 105 ASP A O 1
ATOM 808 N N . LYS A 1 106 ? 9.696 -9.001 -19.591 1.00 95.00 106 LYS A N 1
ATOM 809 C CA . LYS A 1 106 ? 10.081 -10.000 -18.583 1.00 95.00 106 LYS A CA 1
ATOM 810 C C . LYS A 1 106 ? 11.233 -10.902 -19.049 1.00 95.00 106 LYS A C 1
ATOM 812 O O . LYS A 1 106 ? 12.006 -11.381 -18.218 1.00 95.00 106 LYS A O 1
ATOM 817 N N . ILE A 1 107 ? 11.339 -11.152 -20.354 1.00 95.25 107 ILE A N 1
ATOM 818 C CA . ILE A 1 107 ? 12.305 -12.094 -20.935 1.00 95.25 107 ILE A CA 1
ATOM 819 C C . ILE A 1 107 ? 13.669 -11.444 -21.156 1.00 95.25 107 ILE A C 1
ATOM 821 O O . ILE A 1 107 ? 14.691 -12.075 -20.910 1.00 95.25 107 ILE A O 1
ATOM 825 N N . THR A 1 108 ? 13.693 -10.190 -21.595 1.00 96.06 108 THR A N 1
ATOM 826 C CA . THR A 1 108 ? 14.913 -9.465 -21.977 1.00 96.06 108 THR A CA 1
ATOM 827 C C . THR A 1 108 ? 15.349 -8.431 -20.940 1.00 96.06 108 THR A C 1
ATOM 829 O O . THR A 1 108 ? 16.467 -7.924 -21.007 1.00 96.06 108 THR A O 1
ATOM 832 N N . GLY A 1 109 ? 14.464 -8.052 -20.015 1.00 96.12 109 GLY A N 1
ATOM 833 C CA . GLY A 1 109 ? 14.665 -6.958 -19.063 1.00 96.12 109 GLY A CA 1
ATOM 834 C C . GLY A 1 109 ? 14.571 -5.560 -19.688 1.00 96.12 109 GLY A C 1
ATOM 835 O O . GLY A 1 109 ? 14.630 -4.555 -18.970 1.00 96.12 109 GLY A O 1
ATOM 836 N N . LYS A 1 110 ? 14.415 -5.450 -21.016 1.00 96.62 110 LYS A N 1
ATOM 837 C CA . LYS A 1 110 ? 14.378 -4.163 -21.720 1.00 96.62 110 LYS A CA 1
ATOM 838 C C . LYS A 1 110 ? 13.188 -3.339 -21.241 1.00 96.62 110 LYS A C 1
ATOM 840 O O . LYS A 1 110 ? 12.057 -3.815 -21.228 1.00 96.62 110 LYS A O 1
ATOM 845 N N . ARG A 1 111 ? 13.428 -2.072 -20.899 1.00 97.44 111 ARG A N 1
ATOM 846 C CA . ARG A 1 111 ? 12.352 -1.136 -20.557 1.00 97.44 111 ARG A CA 1
ATOM 847 C C . ARG A 1 111 ? 11.451 -0.916 -21.774 1.00 97.44 111 ARG A C 1
ATOM 849 O O . ARG A 1 111 ? 11.919 -0.433 -22.804 1.00 97.44 111 ARG A O 1
ATOM 856 N N . LEU A 1 112 ? 10.176 -1.251 -21.626 1.00 98.12 112 LEU A N 1
ATOM 857 C CA . LEU A 1 112 ? 9.133 -1.061 -22.632 1.00 98.12 112 LEU A CA 1
ATOM 858 C C . LEU A 1 112 ? 8.610 0.369 -22.590 1.00 98.12 112 LEU A C 1
ATOM 860 O O . LEU A 1 112 ? 8.539 1.047 -23.611 1.00 98.12 112 LEU A O 1
ATOM 864 N N . TRP A 1 113 ? 8.297 0.853 -21.390 1.00 98.31 113 TRP A N 1
ATOM 865 C CA . TRP A 1 113 ? 7.841 2.218 -21.192 1.00 98.31 113 TRP A CA 1
ATOM 866 C C . TRP A 1 113 ? 8.145 2.725 -19.785 1.00 98.31 113 TRP A C 1
ATOM 868 O O . TRP A 1 113 ? 8.494 1.981 -18.867 1.00 98.31 113 TRP A O 1
ATOM 878 N N . LYS A 1 114 ? 8.016 4.043 -19.647 1.00 97.81 114 LYS A N 1
ATOM 879 C CA . LYS A 1 114 ? 8.138 4.791 -18.400 1.00 97.81 114 LYS A CA 1
ATOM 880 C C . LYS A 1 114 ? 7.053 5.857 -18.351 1.00 97.81 114 LYS A C 1
ATOM 882 O O . LYS A 1 114 ? 6.809 6.521 -19.364 1.00 97.81 114 LYS A O 1
ATOM 887 N N . ARG A 1 115 ? 6.429 6.038 -17.192 1.00 98.50 115 ARG A N 1
ATOM 888 C CA . ARG A 1 115 ? 5.460 7.106 -16.932 1.00 98.50 115 ARG A CA 1
ATOM 889 C C . ARG A 1 115 ? 5.831 7.830 -15.653 1.00 98.50 115 ARG A C 1
ATOM 891 O O . ARG A 1 115 ? 5.918 7.209 -14.599 1.00 98.50 115 ARG A O 1
ATOM 898 N N . LEU A 1 116 ? 6.061 9.132 -15.769 1.00 98.06 116 LEU A N 1
ATOM 899 C CA . LEU A 1 116 ? 6.186 10.006 -14.611 1.00 98.06 116 LEU A CA 1
ATOM 900 C C . LEU A 1 116 ? 4.786 10.286 -14.068 1.00 98.06 116 LEU A C 1
ATOM 902 O O . LEU A 1 116 ? 3.876 10.585 -14.843 1.00 98.06 116 LEU A O 1
ATOM 906 N N . ALA A 1 117 ? 4.621 10.196 -12.753 1.00 97.81 117 ALA A N 1
ATOM 907 C CA . ALA A 1 117 ? 3.418 10.680 -12.095 1.00 97.81 117 ALA A CA 1
ATOM 908 C C . ALA A 1 117 ? 3.325 12.214 -12.227 1.00 97.81 117 ALA A C 1
ATOM 910 O O . ALA A 1 117 ? 4.345 12.872 -12.494 1.00 97.81 117 ALA A O 1
ATOM 911 N N . PRO A 1 118 ? 2.135 12.803 -12.019 1.00 96.94 118 PRO A N 1
ATOM 912 C CA . PRO A 1 118 ? 2.000 14.246 -11.868 1.00 96.94 118 PRO A CA 1
ATOM 913 C C . PRO A 1 118 ? 2.975 14.801 -10.825 1.00 96.94 118 PRO A C 1
ATOM 915 O O . PRO A 1 118 ? 3.336 14.123 -9.863 1.00 96.94 118 PRO A O 1
ATOM 918 N N . GLU A 1 119 ? 3.439 16.023 -11.060 1.00 96.62 119 GLU A N 1
ATOM 919 C CA . GLU A 1 119 ? 4.392 16.683 -10.175 1.00 96.62 119 GLU A CA 1
ATOM 920 C C . GLU A 1 119 ? 3.715 17.072 -8.859 1.00 96.62 119 GLU A C 1
ATOM 922 O O . GLU A 1 119 ? 2.635 17.663 -8.857 1.00 96.62 119 GLU A O 1
ATOM 927 N N . VAL A 1 120 ? 4.337 16.686 -7.747 1.00 96.62 120 VAL A N 1
ATOM 928 C CA . VAL A 1 120 ? 3.860 16.928 -6.384 1.00 96.62 120 VAL A CA 1
ATOM 929 C C . VAL A 1 120 ? 5.046 17.120 -5.454 1.00 96.62 120 VAL A C 1
ATOM 931 O O . VAL A 1 120 ? 6.135 16.600 -5.707 1.00 96.62 120 VAL A O 1
ATOM 934 N N . GLU A 1 121 ? 4.815 17.820 -4.348 1.00 95.12 121 GLU A N 1
ATOM 935 C CA . GLU A 1 121 ? 5.751 17.816 -3.231 1.00 95.12 121 GLU A CA 1
ATOM 936 C C . GLU A 1 121 ? 5.835 16.403 -2.642 1.00 95.12 121 GLU A C 1
ATOM 938 O O . GLU A 1 121 ? 4.821 15.760 -2.354 1.00 95.12 121 GLU A O 1
ATOM 943 N N . LEU A 1 122 ? 7.058 15.902 -2.497 1.00 95.12 122 LEU A N 1
ATOM 944 C CA . LEU A 1 122 ? 7.297 14.578 -1.950 1.00 95.12 122 LEU A CA 1
ATOM 945 C C . LEU A 1 122 ? 7.179 14.593 -0.423 1.00 95.12 122 LEU A C 1
ATOM 947 O O . LEU A 1 122 ? 7.719 15.466 0.251 1.00 95.12 122 LEU A O 1
ATOM 951 N N . GLU A 1 123 ? 6.501 13.585 0.128 1.00 92.94 123 GLU A N 1
ATOM 952 C CA . GLU A 1 123 ? 6.324 13.437 1.574 1.00 92.94 123 GLU A CA 1
ATOM 953 C C . GLU A 1 123 ? 7.667 13.263 2.297 1.00 92.94 123 GLU A C 1
ATOM 955 O O . GLU A 1 123 ? 8.653 12.810 1.720 1.00 92.94 123 GLU A O 1
ATOM 960 N N . ARG A 1 124 ? 7.742 13.564 3.592 1.00 91.31 124 ARG A N 1
ATOM 961 C CA . ARG A 1 124 ? 8.931 13.177 4.357 1.00 91.31 124 ARG A CA 1
ATOM 962 C C . ARG A 1 124 ? 8.933 11.658 4.536 1.00 91.31 124 ARG A C 1
ATOM 964 O O . ARG A 1 124 ? 8.000 11.105 5.108 1.00 91.31 124 ARG A O 1
ATOM 971 N N . VAL A 1 125 ? 10.013 11.005 4.117 1.00 93.12 125 VAL A N 1
ATOM 972 C CA . VAL A 1 125 ? 10.245 9.569 4.332 1.00 93.12 125 VAL A CA 1
ATOM 973 C C . VAL A 1 125 ? 11.477 9.365 5.209 1.00 93.12 125 VAL A C 1
ATOM 975 O O . VAL A 1 125 ? 12.396 10.185 5.207 1.00 93.12 125 VAL A O 1
ATOM 978 N N . HIS A 1 126 ? 11.495 8.284 5.986 1.00 92.81 126 HIS A N 1
ATOM 979 C CA . HIS A 1 126 ? 12.696 7.873 6.715 1.00 92.81 126 HIS A CA 1
ATOM 980 C C . HIS A 1 126 ? 13.753 7.367 5.727 1.00 92.81 126 HIS A C 1
ATOM 982 O O . HIS A 1 126 ? 13.405 6.786 4.703 1.00 92.81 126 HIS A O 1
ATOM 988 N N . GLU A 1 127 ? 15.036 7.469 6.076 1.00 91.69 127 GLU A N 1
ATOM 989 C CA . GLU A 1 127 ? 16.171 6.957 5.280 1.00 91.69 127 GLU A CA 1
ATOM 990 C C . GLU A 1 127 ? 16.108 5.450 4.962 1.00 91.69 127 GLU A C 1
ATOM 992 O O . GLU A 1 127 ? 16.783 4.968 4.062 1.00 91.69 127 GLU A O 1
ATOM 997 N N . ALA A 1 128 ? 15.269 4.705 5.687 1.00 88.06 128 ALA A N 1
ATOM 998 C CA . ALA A 1 128 ? 15.072 3.267 5.513 1.00 88.06 128 ALA A CA 1
ATOM 999 C C . ALA A 1 128 ? 13.909 2.957 4.552 1.00 88.06 128 ALA A C 1
ATOM 1001 O O . ALA A 1 128 ? 13.550 1.799 4.348 1.00 88.06 128 ALA A O 1
ATOM 1002 N N . SER A 1 129 ? 13.287 3.990 3.984 1.00 92.75 129 SER A N 1
ATOM 1003 C CA . SER A 1 129 ? 12.104 3.910 3.137 1.00 92.75 129 SER A CA 1
ATOM 1004 C C . SER A 1 129 ? 12.288 4.735 1.861 1.00 92.75 129 SER A C 1
ATOM 1006 O O . SER A 1 129 ? 13.330 5.343 1.627 1.00 92.75 129 SER A O 1
ATOM 1008 N N . SER A 1 130 ? 11.274 4.728 1.005 1.00 94.44 130 SER A N 1
ATOM 1009 C CA . SER A 1 130 ? 11.267 5.438 -0.268 1.00 94.44 130 SER A CA 1
ATOM 1010 C C . SER A 1 130 ? 9.854 5.912 -0.590 1.00 94.44 130 SER A C 1
ATOM 1012 O O . SER A 1 130 ? 8.887 5.214 -0.295 1.00 94.44 130 SER A O 1
ATOM 1014 N N . HIS A 1 131 ? 9.719 7.049 -1.278 1.00 95.94 131 HIS A N 1
ATOM 1015 C CA . HIS A 1 131 ? 8.426 7.533 -1.788 1.00 95.94 131 HIS A CA 1
ATOM 1016 C C . HIS A 1 131 ? 7.759 6.568 -2.777 1.00 95.94 131 HIS A C 1
ATOM 1018 O O . HIS A 1 131 ? 6.555 6.643 -3.010 1.00 95.94 131 HIS A O 1
ATOM 1024 N N . ALA A 1 132 ? 8.540 5.648 -3.348 1.00 97.00 132 ALA A N 1
ATOM 1025 C CA . ALA A 1 132 ? 8.078 4.559 -4.198 1.00 97.00 132 ALA A CA 1
ATOM 1026 C C . ALA A 1 132 ? 8.214 3.193 -3.496 1.00 97.00 132 ALA A C 1
ATOM 1028 O O . ALA A 1 132 ? 8.671 2.219 -4.094 1.00 97.00 132 ALA A O 1
ATOM 1029 N N . ALA A 1 133 ? 7.883 3.126 -2.202 1.00 96.62 133 ALA A N 1
ATOM 1030 C CA . ALA A 1 133 ? 7.835 1.874 -1.447 1.00 96.62 133 ALA A CA 1
ATOM 1031 C C . ALA A 1 133 ? 6.604 0.998 -1.755 1.00 96.62 133 ALA A C 1
ATOM 1033 O O . ALA A 1 133 ? 6.776 -0.221 -1.860 1.00 96.62 133 ALA A O 1
ATOM 1034 N N . PRO A 1 134 ? 5.381 1.543 -1.936 1.00 97.38 134 PRO A N 1
ATOM 1035 C CA . PRO A 1 134 ? 4.235 0.712 -2.281 1.00 97.38 134 PRO A CA 1
ATOM 1036 C C . PRO A 1 134 ? 4.442 -0.007 -3.620 1.00 97.38 134 PRO A C 1
ATOM 1038 O O . PRO A 1 134 ? 4.776 0.592 -4.645 1.00 97.38 134 PRO A O 1
ATOM 1041 N N . THR A 1 135 ? 4.227 -1.318 -3.606 1.00 98.50 135 THR A N 1
ATOM 1042 C CA . THR A 1 135 ? 4.297 -2.177 -4.789 1.00 98.50 135 THR A CA 1
ATOM 1043 C C . THR A 1 135 ? 2.982 -2.101 -5.558 1.00 98.50 135 THR A C 1
ATOM 1045 O O . THR A 1 135 ? 1.924 -2.190 -4.931 1.00 98.50 135 THR A O 1
ATOM 1048 N N . PRO A 1 136 ? 2.999 -1.950 -6.893 1.00 98.44 136 PRO A N 1
ATOM 1049 C CA . PRO A 1 136 ? 1.764 -1.906 -7.662 1.00 98.44 136 PRO A CA 1
ATOM 1050 C C . PRO A 1 136 ? 1.019 -3.246 -7.628 1.00 98.44 136 PRO A C 1
ATOM 1052 O O . PRO A 1 136 ? 1.574 -4.288 -7.276 1.00 98.44 136 PRO A O 1
ATOM 1055 N N . VAL A 1 137 ? -0.247 -3.224 -8.030 1.00 98.38 137 VAL A N 1
ATOM 1056 C CA . VAL A 1 137 ? -1.027 -4.432 -8.318 1.00 98.38 137 VAL A CA 1
ATOM 1057 C C . VAL A 1 137 ? -1.405 -4.437 -9.792 1.00 98.38 137 VAL A C 1
ATOM 1059 O O . VAL A 1 137 ? -1.762 -3.401 -10.341 1.00 98.38 137 VAL A O 1
ATOM 1062 N N . VAL A 1 138 ? -1.309 -5.589 -10.442 1.00 98.50 138 VAL A N 1
ATOM 1063 C CA . VAL A 1 138 ? -1.659 -5.779 -11.851 1.00 98.50 138 VAL A CA 1
ATOM 1064 C C . VAL A 1 138 ? -2.699 -6.886 -11.978 1.00 98.50 138 VAL A C 1
ATOM 1066 O O . VAL A 1 138 ? -2.618 -7.904 -11.296 1.00 98.50 138 VAL A O 1
ATOM 1069 N N . ASP A 1 139 ? -3.704 -6.686 -12.818 1.00 95.88 139 ASP A N 1
ATOM 1070 C CA . ASP A 1 139 ? -4.627 -7.736 -13.241 1.00 95.88 139 ASP A CA 1
ATOM 1071 C C . ASP A 1 139 ? -4.613 -7.886 -14.765 1.00 95.88 139 ASP A C 1
ATOM 1073 O O . ASP A 1 139 ? -3.733 -7.348 -15.438 1.00 95.88 139 ASP A O 1
ATOM 1077 N N . VAL A 1 140 ? -5.565 -8.652 -15.300 1.00 95.56 140 VAL A N 1
ATOM 1078 C CA . VAL A 1 140 ? -5.632 -9.000 -16.724 1.00 95.56 140 VAL A CA 1
ATOM 1079 C C . VAL A 1 140 ? -5.649 -7.796 -17.652 1.00 95.56 140 VAL A C 1
ATOM 1081 O O . VAL A 1 140 ? -5.058 -7.868 -18.726 1.00 95.56 140 VAL A O 1
ATOM 1084 N N . ASP A 1 141 ? -6.226 -6.684 -17.202 1.00 94.69 141 ASP A N 1
ATOM 1085 C CA . ASP A 1 141 ? -6.440 -5.513 -18.044 1.00 94.69 141 ASP A CA 1
ATOM 1086 C C . ASP A 1 141 ? -5.584 -4.319 -17.613 1.00 94.69 141 ASP A C 1
ATOM 1088 O O . ASP A 1 141 ? -5.238 -3.466 -18.435 1.00 94.69 141 ASP A O 1
ATOM 1092 N N . ARG A 1 142 ? -5.284 -4.199 -16.312 1.00 98.50 142 ARG A N 1
ATOM 1093 C CA . ARG A 1 142 ? -4.827 -2.931 -15.735 1.00 98.50 142 ARG A CA 1
ATOM 1094 C C . ARG A 1 142 ? -3.721 -3.090 -14.706 1.00 98.50 142 ARG A C 1
ATOM 1096 O O . ARG A 1 142 ? -3.626 -4.078 -13.984 1.00 98.50 142 ARG A O 1
ATOM 1103 N N . LEU A 1 143 ? -2.917 -2.041 -14.606 1.00 98.81 143 LEU A N 1
ATOM 1104 C CA . LEU A 1 143 ? -1.921 -1.808 -13.574 1.00 98.81 143 LEU A CA 1
ATOM 1105 C C . LEU A 1 143 ? -2.408 -0.678 -12.665 1.00 98.81 143 LEU A C 1
ATOM 1107 O O . LEU A 1 143 ? -2.764 0.395 -13.147 1.00 98.81 143 LEU A O 1
ATOM 1111 N N . TYR A 1 144 ? -2.371 -0.892 -11.354 1.00 98.88 144 TYR A N 1
ATOM 1112 C CA . TYR A 1 144 ? -2.764 0.080 -10.339 1.00 98.88 144 TYR A CA 1
ATOM 1113 C C . TYR A 1 144 ? -1.569 0.390 -9.445 1.00 98.88 144 TYR A C 1
ATOM 1115 O O . TYR A 1 144 ? -0.980 -0.493 -8.817 1.00 98.88 144 TYR A O 1
ATOM 1123 N N . VAL A 1 145 ? -1.222 1.667 -9.386 1.00 98.75 145 VAL A N 1
ATOM 1124 C CA . VAL A 1 145 ? -0.064 2.195 -8.671 1.00 98.75 145 VAL A CA 1
ATOM 1125 C C . VAL A 1 145 ? -0.556 3.116 -7.569 1.00 98.75 145 VAL A C 1
ATOM 1127 O O . VAL A 1 145 ? -1.455 3.921 -7.799 1.00 98.75 145 VAL A O 1
ATOM 1130 N N . TYR A 1 146 ? 0.053 3.021 -6.390 1.00 98.62 146 TYR A N 1
ATOM 1131 C CA . TYR A 1 146 ? -0.150 3.966 -5.301 1.00 98.62 146 TYR A CA 1
ATOM 1132 C C . TYR A 1 146 ? 1.176 4.636 -4.950 1.00 98.62 146 TYR A C 1
ATOM 1134 O O . TYR A 1 146 ? 2.177 3.953 -4.743 1.00 98.62 146 TYR A O 1
ATOM 1142 N N . PHE A 1 147 ? 1.163 5.959 -4.843 1.00 98.12 147 PHE A N 1
ATOM 1143 C CA . PHE A 1 147 ? 2.254 6.737 -4.271 1.00 98.12 147 PHE A CA 1
ATOM 1144 C C . PHE A 1 147 ? 1.703 7.587 -3.133 1.00 98.12 147 PHE A C 1
ATOM 1146 O O . PHE A 1 147 ? 0.773 8.353 -3.374 1.00 98.12 147 PHE A O 1
ATOM 1153 N N . GLY A 1 148 ? 2.276 7.513 -1.929 1.00 95.88 148 GLY A N 1
ATOM 1154 C CA . GLY A 1 148 ? 1.768 8.269 -0.777 1.00 95.88 148 GLY A CA 1
ATOM 1155 C C .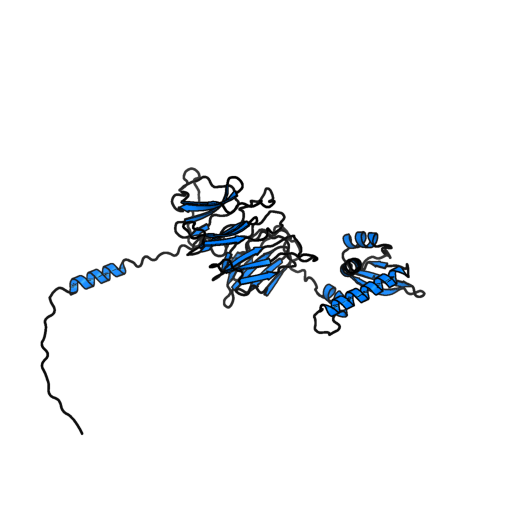 GLY A 1 148 ? 1.644 9.762 -1.026 1.00 95.88 148 GLY A C 1
ATOM 1156 O O . GLY A 1 148 ? 0.621 10.351 -0.701 1.00 95.88 148 GLY A O 1
ATOM 1157 N N . SER A 1 149 ? 2.647 10.353 -1.681 1.00 96.38 149 SER A N 1
ATOM 1158 C CA . SER A 1 149 ? 2.682 11.789 -1.987 1.00 96.38 149 SER A CA 1
ATOM 1159 C C . SER A 1 149 ? 1.683 12.237 -3.063 1.00 96.38 149 SER A C 1
ATOM 1161 O O . SER A 1 149 ? 1.491 13.434 -3.243 1.00 96.38 149 SER A O 1
ATOM 1163 N N . TYR A 1 150 ? 1.053 11.307 -3.791 1.00 97.88 150 TYR A N 1
ATOM 1164 C CA . TYR A 1 150 ? 0.122 11.634 -4.875 1.00 97.88 150 TYR A CA 1
ATOM 1165 C C . TYR A 1 150 ? -1.255 10.983 -4.696 1.00 97.88 150 TYR A C 1
ATOM 1167 O O . TYR A 1 150 ? -2.270 11.671 -4.647 1.00 97.88 150 TYR A O 1
ATOM 1175 N N . GLY A 1 151 ? -1.314 9.656 -4.631 1.00 98.19 151 GLY A N 1
ATOM 1176 C CA . GLY A 1 151 ? -2.547 8.881 -4.697 1.00 98.19 151 GLY A CA 1
ATOM 1177 C C . GLY A 1 151 ? -2.445 7.724 -5.684 1.00 98.19 151 GLY A C 1
ATOM 1178 O O . GLY A 1 151 ? -1.385 7.113 -5.835 1.00 98.19 151 GLY A O 1
ATOM 1179 N N . LEU A 1 152 ? -3.565 7.395 -6.324 1.00 98.75 152 LEU A N 1
ATOM 1180 C CA . LEU A 1 152 ? -3.701 6.253 -7.222 1.00 98.75 152 LEU A CA 1
ATOM 1181 C C . LEU A 1 152 ? -3.564 6.654 -8.693 1.00 98.75 152 LEU A C 1
ATOM 1183 O O . LEU A 1 152 ? -4.124 7.654 -9.140 1.00 98.75 152 LEU A O 1
ATOM 1187 N N . LEU A 1 153 ? -2.869 5.818 -9.455 1.00 98.88 153 LEU A N 1
ATOM 1188 C CA . LEU A 1 153 ? -2.743 5.904 -10.907 1.00 98.88 153 LEU A CA 1
ATOM 1189 C C . LEU A 1 153 ? -3.105 4.547 -11.504 1.00 98.88 153 LEU A C 1
ATOM 1191 O O . LEU A 1 153 ? -2.648 3.515 -11.008 1.00 98.88 153 LEU A O 1
ATOM 1195 N N . CYS A 1 154 ? -3.897 4.546 -12.571 1.00 98.88 154 CYS A N 1
ATOM 1196 C CA . CYS A 1 154 ? -4.252 3.333 -13.287 1.00 98.88 154 CYS A CA 1
ATOM 1197 C C . CYS A 1 154 ? -3.824 3.414 -14.744 1.00 98.88 154 CYS A C 1
ATOM 1199 O O . CYS A 1 154 ? -4.173 4.360 -15.451 1.00 98.88 154 CYS A O 1
ATOM 1201 N N . TYR A 1 155 ? -3.098 2.396 -15.189 1.00 98.88 155 TYR A N 1
ATOM 1202 C CA . TYR A 1 155 ? -2.632 2.257 -16.558 1.00 98.88 155 TYR A CA 1
ATOM 1203 C C . TYR A 1 155 ? -3.164 0.966 -17.177 1.00 98.88 155 TYR A C 1
ATOM 1205 O O . TYR A 1 155 ? -3.424 -0.002 -16.462 1.00 98.88 155 TYR A O 1
ATOM 1213 N N . ASP A 1 156 ? -3.268 0.916 -18.502 1.00 98.62 156 ASP A N 1
ATOM 1214 C CA . ASP A 1 156 ? -3.220 -0.372 -19.198 1.00 98.62 156 ASP A CA 1
ATOM 1215 C C . ASP A 1 156 ? -1.777 -0.921 -19.213 1.00 98.62 156 ASP A C 1
ATOM 1217 O O . ASP A 1 156 ? -0.820 -0.247 -18.812 1.00 98.62 156 ASP A O 1
ATOM 1221 N N . HIS A 1 157 ? -1.588 -2.157 -19.681 1.00 98.44 157 HIS A N 1
ATOM 1222 C CA . HIS A 1 157 ? -0.249 -2.765 -19.736 1.00 98.44 157 HIS A CA 1
ATOM 1223 C C . HIS A 1 157 ? 0.689 -2.080 -20.746 1.00 98.44 157 HIS A C 1
ATOM 1225 O O . HIS A 1 157 ? 1.907 -2.193 -20.614 1.00 98.44 157 HIS A O 1
ATOM 1231 N N . ALA A 1 158 ? 0.154 -1.316 -21.706 1.00 98.25 158 ALA A N 1
ATOM 1232 C CA . ALA A 1 158 ? 0.920 -0.493 -22.647 1.00 98.25 158 ALA A CA 1
ATOM 1233 C C . ALA A 1 158 ? 1.331 0.876 -22.057 1.00 98.25 158 ALA A C 1
ATOM 1235 O O . ALA A 1 158 ? 2.035 1.663 -22.701 1.00 98.25 158 ALA A O 1
ATOM 1236 N N . GLY A 1 159 ? 0.924 1.168 -20.819 1.00 98.44 159 GLY A N 1
ATOM 1237 C CA . GLY A 1 159 ? 1.262 2.390 -20.102 1.00 98.44 159 GLY A CA 1
ATOM 1238 C C . GLY A 1 159 ? 0.387 3.585 -20.477 1.00 98.44 159 GLY A C 1
ATOM 1239 O O . GLY A 1 159 ? 0.784 4.726 -20.225 1.00 98.44 159 GLY A O 1
ATOM 1240 N N . LYS A 1 160 ? -0.773 3.383 -21.107 1.00 98.69 160 LYS A N 1
ATOM 1241 C CA . LYS A 1 160 ? -1.773 4.443 -21.276 1.00 98.69 160 LYS A CA 1
ATOM 1242 C C . LYS A 1 160 ? -2.446 4.692 -19.932 1.00 98.69 160 LYS A C 1
ATOM 1244 O O . LYS A 1 160 ? -2.966 3.761 -19.327 1.00 98.69 160 LYS A O 1
ATOM 1249 N N . LEU A 1 161 ? -2.455 5.944 -19.477 1.00 98.81 161 LEU A N 1
ATOM 1250 C CA . LEU A 1 161 ? -3.205 6.335 -18.285 1.00 98.81 161 LEU A CA 1
ATOM 1251 C C . LEU A 1 161 ? -4.707 6.193 -18.568 1.00 98.81 161 LEU A C 1
ATOM 1253 O O . LEU A 1 161 ? -5.211 6.765 -19.534 1.00 98.81 161 LEU A O 1
ATOM 1257 N N . LEU A 1 162 ? -5.401 5.421 -17.737 1.00 98.81 162 LEU A N 1
ATOM 1258 C CA . LEU A 1 162 ? -6.840 5.179 -17.838 1.00 98.81 162 LEU A CA 1
ATOM 1259 C C . LEU A 1 162 ? -7.619 6.089 -16.891 1.00 98.81 162 LEU A C 1
ATOM 1261 O O . LEU A 1 162 ? -8.599 6.704 -17.295 1.00 98.81 162 LEU A O 1
ATOM 1265 N N . TRP A 1 163 ? -7.161 6.196 -15.645 1.00 98.81 163 TRP A N 1
ATOM 1266 C CA . TRP A 1 163 ? -7.691 7.127 -14.655 1.00 98.81 163 TRP A CA 1
ATOM 1267 C C . TRP A 1 163 ? -6.633 7.430 -13.592 1.00 98.81 163 TRP A C 1
ATOM 1269 O O . TRP A 1 163 ? -5.656 6.696 -13.422 1.00 98.81 163 TRP A O 1
ATOM 1279 N N . GLN A 1 164 ? -6.838 8.523 -12.863 1.00 98.69 164 GLN A N 1
ATOM 1280 C CA . GLN A 1 164 ? -6.002 8.918 -11.735 1.00 98.69 164 GLN A CA 1
ATOM 1281 C C . GLN A 1 164 ? -6.864 9.484 -10.610 1.00 98.69 164 GLN A C 1
ATOM 1283 O O . GLN A 1 164 ? -7.918 10.068 -10.863 1.00 98.69 164 GLN A O 1
ATOM 1288 N N . ARG A 1 165 ? -6.407 9.328 -9.369 1.00 98.25 165 ARG A N 1
ATOM 1289 C CA . ARG A 1 165 ? -7.085 9.851 -8.185 1.00 98.25 165 ARG A CA 1
ATOM 1290 C C . ARG A 1 165 ? -6.068 10.350 -7.176 1.00 98.25 165 ARG A C 1
ATOM 1292 O O . ARG A 1 165 ? -5.350 9.556 -6.571 1.00 98.25 165 ARG A O 1
ATOM 1299 N N . GLN A 1 166 ? -6.073 11.656 -6.950 1.00 98.00 166 GLN A N 1
ATOM 1300 C CA . GLN A 1 166 ? -5.270 12.256 -5.898 1.00 98.00 166 GLN A CA 1
ATOM 1301 C C . GLN A 1 166 ? -5.847 11.894 -4.523 1.00 98.00 166 GLN A C 1
ATOM 1303 O O . GLN A 1 166 ? -7.066 11.888 -4.328 1.00 98.00 166 GLN A O 1
ATOM 1308 N N . LEU A 1 167 ? -4.972 11.564 -3.577 1.00 97.00 167 LEU A N 1
ATOM 1309 C CA . LEU A 1 167 ? -5.320 11.243 -2.197 1.00 97.00 167 LEU A CA 1
ATOM 1310 C C . LEU A 1 167 ? -4.487 12.106 -1.251 1.00 97.00 167 LEU A C 1
ATOM 1312 O O . LEU A 1 167 ? -3.387 12.537 -1.583 1.00 97.00 167 LEU A O 1
ATOM 1316 N N . SER A 1 168 ? -5.015 12.352 -0.054 1.00 92.81 168 SER A N 1
ATOM 1317 C CA . SER A 1 168 ? -4.243 12.995 1.005 1.00 92.81 168 SER A CA 1
ATOM 1318 C C . SER A 1 168 ? -3.106 12.084 1.456 1.00 92.81 168 SER A C 1
ATOM 1320 O 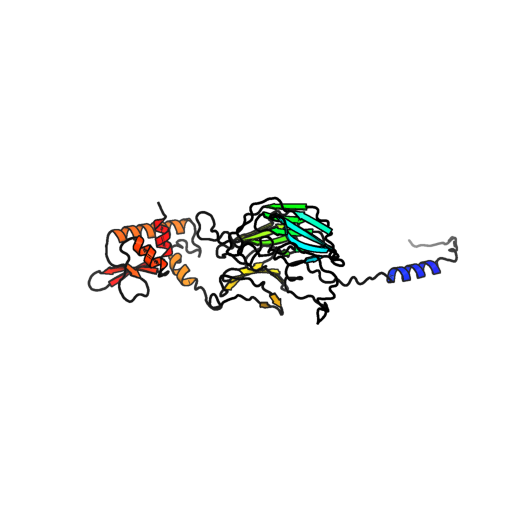O . SER A 1 168 ? -3.343 10.905 1.723 1.00 92.81 168 SER A O 1
ATOM 1322 N N . VAL A 1 169 ? -1.919 12.658 1.620 1.00 94.31 169 VAL A N 1
ATOM 1323 C CA . VAL A 1 169 ? -0.735 11.966 2.134 1.00 94.31 169 VAL A CA 1
ATOM 1324 C C . VAL A 1 169 ? -0.938 11.601 3.615 1.00 94.31 169 VAL A C 1
ATOM 1326 O O . VAL A 1 169 ? -1.104 12.512 4.434 1.00 94.31 169 VAL A O 1
ATOM 1329 N N . PRO A 1 170 ? -0.939 10.309 3.997 1.00 92.88 170 PRO A N 1
ATOM 1330 C CA . PRO A 1 170 ? -0.978 9.909 5.402 1.00 92.88 170 PRO A CA 1
ATOM 1331 C C . PRO A 1 170 ? 0.308 10.318 6.123 1.00 92.88 170 PRO A C 1
ATOM 1333 O O . PRO A 1 170 ? 1.405 10.111 5.605 1.00 92.88 170 PRO A O 1
ATOM 1336 N N . ARG A 1 171 ? 0.212 10.834 7.352 1.00 91.44 171 ARG A N 1
ATOM 1337 C CA . ARG A 1 171 ? 1.410 11.047 8.167 1.00 91.44 171 ARG A CA 1
ATOM 1338 C C . ARG A 1 171 ? 1.819 9.733 8.802 1.00 91.44 171 ARG A C 1
ATOM 1340 O O . ARG A 1 171 ? 1.056 9.134 9.549 1.00 91.44 171 ARG A O 1
ATOM 1347 N N . THR A 1 172 ? 3.049 9.315 8.552 1.00 91.12 172 THR A N 1
ATOM 1348 C CA . THR A 1 172 ? 3.609 8.100 9.144 1.00 91.12 172 THR A CA 1
ATOM 1349 C C . THR A 1 172 ? 5.074 8.328 9.505 1.00 91.12 172 THR A C 1
ATOM 1351 O O . THR A 1 172 ? 5.730 9.206 8.944 1.00 91.12 172 THR A O 1
ATOM 1354 N N . LEU A 1 173 ? 5.602 7.540 10.441 1.00 88.38 173 LEU A N 1
ATOM 1355 C CA . LEU A 1 173 ? 7.011 7.608 10.842 1.00 88.38 173 LEU A CA 1
ATOM 1356 C C . LEU A 1 173 ? 7.997 7.296 9.696 1.00 88.38 173 LEU A C 1
ATOM 1358 O O . LEU A 1 173 ? 9.018 7.971 9.577 1.00 88.38 173 LEU A O 1
ATOM 1362 N N . TYR A 1 174 ? 7.698 6.294 8.859 1.00 90.50 174 TYR A N 1
ATOM 1363 C CA . TYR A 1 174 ? 8.608 5.810 7.809 1.00 90.50 174 TYR A CA 1
ATOM 1364 C C . TYR A 1 174 ? 8.219 6.226 6.382 1.00 90.50 174 TYR A C 1
ATOM 1366 O O . TYR A 1 174 ? 8.925 5.879 5.439 1.00 90.50 174 TYR A O 1
ATOM 1374 N N . GLY A 1 175 ? 7.135 6.977 6.195 1.00 92.62 175 GLY A N 1
ATOM 1375 C CA . GLY A 1 175 ? 6.509 7.161 4.884 1.00 92.62 175 GLY A CA 1
ATOM 1376 C C . GLY A 1 175 ? 5.546 6.021 4.543 1.00 92.62 175 GLY A C 1
ATOM 1377 O O . GLY A 1 175 ? 5.491 4.995 5.231 1.00 92.62 175 GLY A O 1
ATOM 1378 N N . THR A 1 176 ? 4.752 6.202 3.493 1.00 92.50 176 THR A N 1
ATOM 1379 C CA . THR A 1 176 ? 3.766 5.195 3.081 1.00 92.50 176 THR A CA 1
ATOM 1380 C C . THR A 1 176 ? 4.424 3.929 2.514 1.00 92.50 176 THR A C 1
ATOM 1382 O O . THR A 1 176 ? 5.372 4.000 1.739 1.00 92.50 176 THR A O 1
ATOM 1385 N N . SER A 1 177 ? 3.912 2.743 2.869 1.00 91.00 177 SER A N 1
ATOM 1386 C CA . SER A 1 177 ? 4.425 1.462 2.336 1.00 91.00 177 SER A CA 1
ATOM 1387 C C . SER A 1 177 ? 3.346 0.429 2.000 1.00 91.00 177 SER A C 1
ATOM 1389 O O . SER A 1 177 ? 3.577 -0.453 1.168 1.00 91.00 177 SER A O 1
ATOM 1391 N N . SER A 1 178 ? 2.175 0.509 2.641 1.00 94.19 178 SER A N 1
ATOM 1392 C CA . SER A 1 178 ? 1.079 -0.435 2.429 1.00 94.19 178 SER A CA 1
ATOM 1393 C C . SER A 1 178 ? 0.657 -0.429 0.963 1.00 94.19 178 SER A C 1
ATOM 1395 O O . SER A 1 178 ? 0.218 0.584 0.422 1.00 94.19 178 SER A O 1
ATOM 1397 N N . SER A 1 179 ? 0.834 -1.575 0.308 1.00 98.00 179 SER A N 1
ATOM 1398 C CA . SER A 1 179 ? 0.591 -1.724 -1.125 1.00 98.00 179 SER A CA 1
ATOM 1399 C C . SER A 1 179 ? -0.901 -1.938 -1.409 1.00 98.00 179 SER A C 1
ATOM 1401 O O . SER A 1 179 ? -1.579 -2.596 -0.610 1.00 98.00 179 SER A O 1
ATOM 1403 N N . PRO A 1 180 ? -1.434 -1.425 -2.535 1.00 98.12 180 PRO A N 1
ATOM 1404 C CA . PRO A 1 180 ? -2.793 -1.726 -2.967 1.00 98.12 180 PRO A CA 1
ATOM 1405 C C . PRO A 1 180 ? -2.958 -3.221 -3.253 1.00 98.12 180 PRO A C 1
ATOM 1407 O O . PRO A 1 180 ? -2.026 -3.902 -3.686 1.00 98.12 180 PRO A O 1
ATOM 1410 N N . ILE A 1 181 ? -4.169 -3.736 -3.046 1.00 98.12 181 ILE A N 1
ATOM 1411 C CA . ILE A 1 181 ? -4.511 -5.121 -3.380 1.00 98.12 181 ILE A CA 1
ATOM 1412 C C . ILE A 1 181 ? -5.830 -5.186 -4.144 1.00 98.12 181 ILE A C 1
ATOM 1414 O O . ILE A 1 181 ? -6.712 -4.361 -3.933 1.00 98.12 181 ILE A O 1
ATOM 1418 N N . ALA A 1 182 ? -5.990 -6.185 -5.008 1.00 97.75 182 ALA A N 1
ATOM 1419 C CA . ALA A 1 182 ? -7.210 -6.376 -5.784 1.00 97.75 182 ALA A CA 1
ATOM 1420 C C . ALA A 1 182 ? -8.143 -7.421 -5.148 1.00 97.75 182 ALA A C 1
ATOM 1422 O O . ALA A 1 182 ? -7.686 -8.485 -4.721 1.00 97.75 182 ALA A O 1
ATOM 1423 N N . PHE A 1 183 ? -9.450 -7.153 -5.153 1.00 97.25 183 PHE A N 1
ATOM 1424 C CA . PHE A 1 183 ? -10.502 -8.120 -4.824 1.00 97.25 183 PHE A CA 1
ATOM 1425 C C . PHE A 1 183 ? -11.743 -7.856 -5.680 1.00 97.25 183 PHE A C 1
ATOM 1427 O O . PHE A 1 183 ? -12.332 -6.784 -5.576 1.00 97.25 183 PHE A O 1
ATOM 1434 N N . GLY A 1 184 ? -12.138 -8.826 -6.514 1.00 95.88 184 GLY A N 1
ATOM 1435 C CA . GLY A 1 184 ? -13.223 -8.636 -7.483 1.00 95.88 184 GLY A CA 1
ATOM 1436 C C . GLY A 1 184 ? -12.995 -7.366 -8.306 1.00 95.88 184 GLY A C 1
ATOM 1437 O O . GLY A 1 184 ? -11.927 -7.186 -8.902 1.00 95.88 184 GLY A O 1
ATOM 1438 N N . ASP A 1 185 ? -13.965 -6.463 -8.233 1.00 97.69 185 ASP A N 1
ATOM 1439 C CA . ASP A 1 185 ? -14.023 -5.203 -8.975 1.00 97.69 185 ASP A CA 1
ATOM 1440 C C . ASP A 1 185 ? -13.329 -4.052 -8.226 1.00 97.69 185 ASP A C 1
ATOM 1442 O O . ASP A 1 185 ? -13.385 -2.902 -8.663 1.00 97.69 185 ASP A O 1
ATOM 1446 N N . LEU A 1 186 ? -12.698 -4.341 -7.083 1.00 98.56 186 LEU A N 1
ATOM 1447 C CA . LEU A 1 186 ? -12.164 -3.354 -6.150 1.00 98.56 186 LEU A CA 1
ATOM 1448 C C . LEU A 1 186 ? -10.635 -3.367 -6.095 1.00 98.56 186 LEU A C 1
ATOM 1450 O O . LEU A 1 186 ? -9.995 -4.424 -6.135 1.00 98.56 186 LEU A O 1
ATOM 1454 N N . ILE A 1 187 ? -10.066 -2.176 -5.917 1.00 98.69 187 ILE A N 1
ATOM 1455 C CA . ILE A 1 187 ? -8.735 -1.966 -5.348 1.00 98.69 187 ILE A CA 1
ATOM 1456 C C . ILE A 1 187 ? -8.908 -1.511 -3.904 1.00 98.69 187 ILE A C 1
ATOM 1458 O O . ILE A 1 187 ? -9.623 -0.551 -3.628 1.00 98.69 187 ILE A O 1
ATOM 1462 N N . LEU A 1 188 ? -8.253 -2.216 -2.989 1.00 98.75 188 LEU A N 1
ATOM 1463 C CA . LEU A 1 188 ? -8.284 -1.973 -1.555 1.00 98.75 188 LEU A CA 1
ATOM 1464 C C . LEU A 1 188 ? -6.951 -1.363 -1.124 1.00 98.75 188 LEU A C 1
ATOM 1466 O O . LEU A 1 188 ? -5.887 -1.888 -1.463 1.00 98.75 188 LEU A O 1
ATOM 1470 N N . LEU A 1 189 ? -7.018 -0.284 -0.352 1.00 98.19 189 LEU A N 1
ATOM 1471 C CA . LEU A 1 189 ? -5.864 0.445 0.149 1.00 98.19 189 LEU A CA 1
ATOM 1472 C C . LEU A 1 189 ? -6.009 0.692 1.651 1.00 98.19 189 LEU A C 1
ATOM 1474 O O . LEU A 1 189 ? -7.028 1.207 2.109 1.00 98.19 189 LEU A O 1
ATOM 1478 N N . VAL A 1 190 ? -4.982 0.328 2.418 1.00 97.56 190 VAL A N 1
ATOM 1479 C CA . VAL A 1 190 ? -4.893 0.643 3.850 1.00 97.56 190 VAL A CA 1
ATOM 1480 C C . VAL A 1 190 ? -4.131 1.953 3.987 1.00 97.56 190 VAL A C 1
ATOM 1482 O O . VAL A 1 190 ? -2.947 2.023 3.667 1.00 97.56 190 VAL A O 1
ATOM 1485 N N . LEU A 1 191 ? -4.832 2.982 4.445 1.00 96.62 191 LEU A N 1
ATOM 1486 C CA . LEU A 1 191 ? -4.330 4.334 4.651 1.00 96.62 191 LEU A CA 1
ATOM 1487 C C . LEU A 1 191 ? -4.283 4.601 6.154 1.00 96.62 191 LEU A C 1
ATOM 1489 O O . LEU A 1 191 ? -5.148 5.295 6.684 1.00 96.62 191 LEU A O 1
ATOM 1493 N N . ASP A 1 192 ? -3.323 3.989 6.843 1.00 94.69 192 ASP A N 1
ATOM 1494 C CA . ASP A 1 192 ? -3.097 4.241 8.266 1.00 94.69 192 ASP A CA 1
ATOM 1495 C C . ASP A 1 192 ? -2.304 5.553 8.448 1.00 94.69 192 ASP A C 1
ATOM 1497 O O . ASP A 1 192 ? -1.333 5.810 7.736 1.00 94.69 192 ASP A O 1
ATOM 1501 N N . ASP A 1 193 ? -2.739 6.390 9.388 1.00 93.12 193 ASP A N 1
ATOM 1502 C CA . ASP A 1 193 ? -2.313 7.782 9.558 1.00 93.12 193 ASP A CA 1
ATOM 1503 C C . ASP A 1 193 ? -2.112 8.113 11.051 1.00 93.12 193 ASP A C 1
ATOM 1505 O O . ASP A 1 193 ? -2.920 7.771 11.922 1.00 93.12 193 ASP A O 1
ATOM 1509 N N . ASP A 1 194 ? -1.025 8.805 11.372 1.00 90.56 194 ASP A N 1
ATOM 1510 C CA . ASP A 1 194 ? -0.745 9.310 12.714 1.00 90.56 194 ASP A CA 1
ATOM 1511 C C . ASP A 1 194 ? -1.486 10.613 13.017 1.00 90.56 194 ASP A C 1
ATOM 1513 O O . ASP A 1 194 ? -1.645 10.963 14.190 1.00 90.56 194 ASP A O 1
ATOM 1517 N N . HIS A 1 195 ? -1.989 11.325 12.007 1.00 88.25 195 HIS A N 1
ATOM 1518 C CA . HIS A 1 195 ? -2.847 12.480 12.226 1.00 88.25 195 HIS A CA 1
ATOM 1519 C C . HIS A 1 195 ? -4.192 12.090 12.826 1.00 88.25 195 HIS A C 1
ATOM 1521 O O . HIS A 1 195 ? -4.792 11.065 12.501 1.00 88.25 195 HIS A O 1
ATOM 1527 N N . ASN A 1 196 ? -4.703 12.977 13.677 1.00 82.81 196 ASN A N 1
ATOM 1528 C CA . ASN A 1 196 ? -6.066 12.877 14.164 1.00 82.81 196 ASN A CA 1
ATOM 1529 C C . ASN A 1 196 ? -7.049 13.540 13.205 1.00 82.81 196 ASN A C 1
ATOM 1531 O O . ASN A 1 196 ? -6.720 14.517 12.521 1.00 82.81 196 ASN A O 1
ATOM 1535 N N . LEU A 1 197 ? -8.288 13.057 13.199 1.00 76.00 197 LEU A N 1
ATOM 1536 C CA . LEU A 1 197 ? -9.415 13.801 12.649 1.00 76.00 197 LEU A CA 1
ATOM 1537 C C . LEU A 1 197 ? -9.468 15.209 13.283 1.00 76.00 197 LEU A C 1
ATOM 1539 O O . LEU A 1 197 ? -9.073 15.368 14.443 1.00 76.00 197 LEU A O 1
ATOM 1543 N N . PRO A 1 198 ? -9.916 16.240 12.542 1.00 76.38 198 PRO A N 1
ATOM 1544 C CA . PRO A 1 198 ? -10.056 17.588 13.088 1.00 76.38 198 PRO A CA 1
ATOM 1545 C C . PRO A 1 198 ? -10.849 17.579 14.398 1.00 76.38 198 PRO A C 1
ATOM 1547 O O . PRO A 1 198 ? -11.877 16.910 14.492 1.00 76.38 198 PRO A O 1
ATOM 1550 N N . ASN A 1 199 ? -10.360 18.307 15.405 1.00 74.50 199 ASN A N 1
ATOM 1551 C CA . ASN A 1 199 ? -10.986 18.410 16.729 1.00 74.50 199 ASN A CA 1
ATOM 1552 C C . ASN A 1 199 ? -11.253 17.049 17.405 1.00 74.50 199 ASN A C 1
ATOM 1554 O O . ASN A 1 199 ? -12.214 16.893 18.153 1.00 74.50 199 ASN A O 1
ATOM 1558 N N . SER A 1 200 ? -10.412 16.047 17.133 1.00 71.06 200 SER A N 1
ATOM 1559 C CA . SER A 1 200 ? -10.535 14.700 17.686 1.00 71.06 200 SER A CA 1
ATOM 1560 C C . SER A 1 200 ? -9.184 14.158 18.150 1.00 71.06 200 SER A C 1
ATOM 1562 O O . SER A 1 200 ? -8.124 14.594 17.703 1.00 71.06 200 SER A O 1
ATOM 1564 N N . ARG A 1 201 ? -9.215 13.167 19.047 1.00 68.44 201 ARG A N 1
ATOM 1565 C CA . ARG A 1 201 ? -8.052 12.324 19.387 1.00 68.44 201 ARG A CA 1
ATOM 1566 C C . ARG A 1 201 ? -7.991 11.042 18.549 1.00 68.44 201 ARG A C 1
ATOM 1568 O O . ARG A 1 201 ? -7.027 10.287 18.663 1.00 68.44 201 ARG A O 1
ATOM 1575 N N . LEU A 1 202 ? -9.022 10.784 17.744 1.00 70.31 202 LEU A N 1
ATOM 1576 C CA . LEU A 1 202 ? -9.116 9.611 16.883 1.00 70.31 202 LEU A CA 1
ATOM 1577 C C . LEU A 1 202 ? -8.309 9.829 15.611 1.00 70.31 202 LEU A C 1
ATOM 1579 O O . LEU A 1 202 ? -8.323 10.921 15.047 1.00 70.31 202 LEU A O 1
ATOM 1583 N N . SER A 1 203 ? -7.632 8.780 15.162 1.00 82.25 203 SER A N 1
ATOM 1584 C CA . SER A 1 203 ? -6.836 8.811 13.941 1.00 82.25 203 SER A CA 1
ATOM 1585 C C . SER A 1 203 ? -7.702 8.984 12.679 1.00 82.25 203 SER A C 1
ATOM 1587 O O . SER A 1 203 ? -8.870 8.591 12.652 1.00 82.25 203 SER A O 1
ATOM 1589 N N . ARG A 1 204 ? -7.100 9.551 11.622 1.00 88.31 204 ARG A N 1
ATOM 1590 C CA . ARG A 1 204 ? -7.627 9.585 10.245 1.00 88.31 204 ARG A CA 1
ATOM 1591 C C . ARG A 1 204 ? -7.476 8.258 9.489 1.00 88.31 204 ARG A C 1
ATOM 1593 O O . ARG A 1 204 ? -7.921 8.180 8.344 1.00 88.31 204 ARG A O 1
ATOM 1600 N N . SER A 1 205 ? -6.866 7.244 10.105 1.00 92.62 205 SER A N 1
ATOM 1601 C CA . SER A 1 205 ? -6.643 5.926 9.513 1.00 92.62 205 SER A CA 1
ATOM 1602 C C . SER A 1 205 ? -7.926 5.346 8.928 1.00 92.62 205 SER A C 1
ATOM 1604 O O . SER A 1 205 ? -8.990 5.399 9.555 1.00 92.62 205 SER A O 1
ATOM 1606 N N . LYS A 1 206 ? -7.828 4.744 7.742 1.00 94.69 206 LYS A N 1
ATOM 1607 C CA . LYS A 1 206 ? -8.964 4.112 7.064 1.00 94.69 206 LYS A CA 1
ATOM 1608 C C . LYS A 1 206 ? -8.541 3.021 6.089 1.00 94.69 206 LYS A C 1
ATOM 1610 O O . LYS A 1 206 ? -7.404 2.975 5.632 1.00 94.69 206 LYS A O 1
ATOM 1615 N N . ILE A 1 207 ? -9.486 2.158 5.733 1.00 98.12 207 ILE A N 1
ATOM 1616 C CA . ILE A 1 207 ? -9.414 1.360 4.507 1.00 98.12 207 ILE A CA 1
ATOM 1617 C C . ILE A 1 207 ? -10.260 2.066 3.457 1.00 98.12 207 ILE A C 1
ATOM 1619 O O . ILE A 1 207 ? -11.417 2.396 3.715 1.00 98.12 207 ILE A O 1
ATOM 1623 N N . LEU A 1 208 ? -9.678 2.284 2.286 1.00 98.56 208 LEU A N 1
ATOM 1624 C CA . LEU A 1 208 ? -10.355 2.805 1.111 1.00 98.56 208 LEU A CA 1
ATOM 1625 C C . LEU A 1 208 ? -10.511 1.674 0.095 1.00 98.56 208 LEU A C 1
ATOM 1627 O O . LEU A 1 208 ? -9.523 1.042 -0.280 1.00 98.56 208 LEU A O 1
ATOM 1631 N N . ALA A 1 209 ? -11.734 1.452 -0.376 1.00 98.69 209 ALA A N 1
ATOM 1632 C CA . ALA A 1 209 ? -11.998 0.628 -1.542 1.00 98.69 209 ALA A CA 1
ATOM 1633 C C . ALA A 1 209 ? -12.439 1.503 -2.708 1.00 98.69 209 ALA A C 1
ATOM 1635 O O . ALA A 1 209 ? -13.340 2.334 -2.568 1.00 98.69 209 ALA A O 1
ATOM 1636 N N . VAL A 1 210 ? -11.825 1.291 -3.868 1.00 98.81 210 VAL A N 1
ATOM 1637 C CA . VAL A 1 210 ? -12.185 1.984 -5.105 1.00 98.81 210 VAL A CA 1
ATOM 1638 C C . VAL A 1 210 ? -12.540 1.001 -6.203 1.00 98.81 210 VAL A C 1
ATOM 1640 O O . VAL A 1 210 ? -11.956 -0.080 -6.279 1.00 98.81 210 VAL A O 1
ATOM 1643 N N . HIS A 1 211 ? -13.463 1.378 -7.081 1.00 98.62 211 HIS A N 1
ATOM 1644 C CA . HIS A 1 211 ? -13.758 0.597 -8.274 1.00 98.62 211 HIS A CA 1
ATOM 1645 C C . HIS A 1 211 ? -12.556 0.596 -9.219 1.00 98.62 211 HIS A C 1
ATOM 1647 O O . HIS A 1 211 ? -12.041 1.643 -9.602 1.00 98.62 211 HIS A O 1
ATOM 1653 N N . LYS A 1 212 ? -12.140 -0.591 -9.661 1.00 98.50 212 LYS A N 1
ATOM 1654 C CA . LYS A 1 212 ? -11.056 -0.797 -10.632 1.00 98.50 212 LYS A CA 1
ATOM 1655 C C . LYS A 1 212 ? -11.251 -0.021 -11.934 1.00 98.50 212 LYS A C 1
ATOM 1657 O O . LYS A 1 212 ? -10.282 0.411 -12.552 1.00 98.50 212 LYS A O 1
ATOM 1662 N N . ALA A 1 213 ? -12.500 0.113 -12.376 1.00 98.19 213 ALA A N 1
ATOM 1663 C CA . ALA A 1 213 ? -12.840 0.758 -13.640 1.00 98.19 213 ALA A CA 1
ATOM 1664 C C . ALA A 1 213 ? -12.687 2.276 -13.617 1.00 98.19 213 ALA A C 1
ATOM 1666 O O . ALA A 1 213 ? -12.272 2.839 -14.625 1.00 98.19 213 ALA A O 1
ATOM 1667 N N . THR A 1 214 ? -12.996 2.916 -12.490 1.00 98.31 214 THR A N 1
ATOM 1668 C CA . THR A 1 214 ? -13.164 4.374 -12.432 1.00 98.31 214 THR A CA 1
ATOM 1669 C C . THR A 1 214 ? -12.263 5.055 -11.404 1.00 98.31 214 THR A C 1
ATOM 1671 O O . THR A 1 214 ? -12.034 6.255 -11.495 1.00 98.31 214 THR A O 1
ATOM 1674 N N . GLY A 1 215 ? -11.749 4.321 -10.413 1.00 98.25 215 GLY A N 1
ATOM 1675 C CA . GLY A 1 215 ? -11.047 4.889 -9.259 1.00 98.25 215 GLY A CA 1
ATOM 1676 C C . GLY A 1 215 ? -11.976 5.551 -8.230 1.00 98.25 215 GLY A C 1
ATOM 1677 O O . GLY A 1 215 ? -11.507 6.049 -7.200 1.00 98.25 215 GLY A O 1
ATOM 1678 N N . GLU A 1 216 ? -13.290 5.542 -8.462 1.00 98.56 216 GLU A N 1
ATOM 1679 C CA . GLU A 1 216 ? -14.287 6.100 -7.547 1.00 98.56 216 GLU A CA 1
ATOM 1680 C C . GLU A 1 216 ? -14.414 5.254 -6.282 1.00 98.56 216 GLU A C 1
ATOM 1682 O O . GLU A 1 216 ? -14.215 4.039 -6.301 1.00 98.56 216 GLU A O 1
ATOM 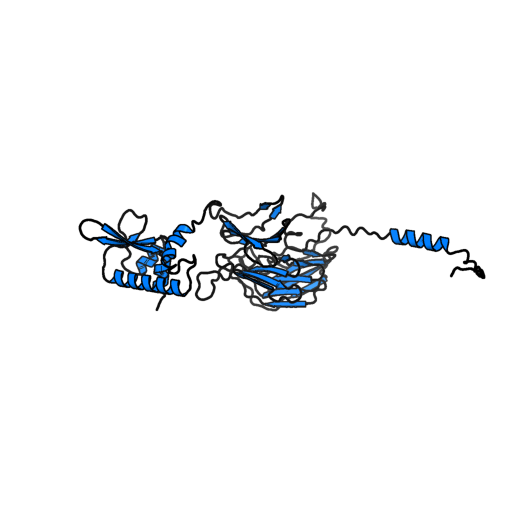1687 N N . THR A 1 217 ? -14.731 5.905 -5.162 1.00 98.56 217 THR A N 1
ATOM 1688 C CA . THR A 1 217 ? -14.924 5.223 -3.878 1.00 98.56 217 THR A CA 1
ATOM 1689 C C . THR A 1 217 ? -16.111 4.272 -3.963 1.00 98.56 217 THR A C 1
ATOM 1691 O O . THR A 1 217 ? -17.231 4.716 -4.183 1.00 98.56 217 THR A O 1
ATOM 1694 N N . ALA A 1 218 ? -15.868 2.991 -3.701 1.00 96.38 218 ALA A N 1
ATOM 1695 C CA . ALA A 1 218 ? -16.927 2.023 -3.440 1.00 96.38 218 ALA A CA 1
ATOM 1696 C C . ALA A 1 218 ? -17.378 2.112 -1.974 1.00 96.38 218 ALA A C 1
ATOM 1698 O O . ALA A 1 218 ? -18.567 2.158 -1.674 1.00 96.38 218 ALA A O 1
ATOM 1699 N N . TRP A 1 219 ? -16.414 2.164 -1.052 1.00 96.31 219 TRP A N 1
ATOM 1700 C CA . TRP A 1 219 ? -16.652 2.372 0.374 1.00 96.31 219 TRP A CA 1
ATOM 1701 C C . TRP A 1 219 ? -15.370 2.802 1.089 1.00 96.31 219 TRP A C 1
ATOM 1703 O O . TRP A 1 219 ? -14.253 2.621 0.596 1.00 96.31 219 TRP A O 1
ATOM 1713 N N . GLU A 1 220 ? -15.542 3.342 2.292 1.00 94.12 220 GLU A N 1
ATOM 1714 C CA . GLU A 1 220 ? -14.461 3.594 3.239 1.00 94.12 220 GLU A CA 1
ATOM 1715 C C . GLU A 1 220 ? -14.819 2.980 4.593 1.00 94.12 220 GLU A C 1
ATOM 1717 O O . GLU A 1 220 ? -15.972 3.006 5.017 1.00 94.12 220 GLU A O 1
ATOM 1722 N N . THR A 1 221 ? -13.829 2.426 5.287 1.00 88.31 221 THR A N 1
ATOM 1723 C CA . THR A 1 221 ? -13.978 1.953 6.667 1.00 88.31 221 THR A CA 1
ATOM 1724 C C . THR A 1 221 ? -12.988 2.690 7.550 1.00 88.31 221 THR A C 1
ATOM 1726 O O . THR A 1 221 ? -11.776 2.542 7.390 1.00 88.31 221 THR A O 1
ATOM 1729 N N . ALA A 1 222 ? -13.502 3.494 8.480 1.00 86.44 222 ALA A N 1
ATOM 1730 C CA . ALA A 1 222 ? -12.676 4.221 9.434 1.00 86.44 222 ALA A CA 1
ATOM 1731 C C . ALA A 1 222 ? -11.970 3.256 10.400 1.00 86.44 222 ALA A C 1
ATOM 1733 O O . ALA A 1 222 ? -12.561 2.292 10.885 1.00 86.44 222 ALA A O 1
ATOM 1734 N N . ARG A 1 223 ? -10.711 3.556 10.729 1.00 85.88 223 ARG A N 1
ATOM 1735 C CA . ARG A 1 223 ? -9.874 2.822 11.691 1.00 85.88 223 ARG A CA 1
ATOM 1736 C C . ARG A 1 223 ? -9.415 3.767 12.811 1.00 85.88 223 ARG A C 1
ATOM 1738 O O . ARG A 1 223 ? -8.220 3.950 13.018 1.00 85.88 223 ARG A O 1
ATOM 1745 N N . PRO A 1 224 ? -10.345 4.368 13.576 1.00 76.69 224 PRO A N 1
ATOM 1746 C CA . PRO A 1 224 ? -10.065 5.517 14.450 1.00 76.69 224 PRO A CA 1
ATOM 1747 C C . PRO A 1 224 ? -9.071 5.238 15.590 1.00 76.69 224 PRO A C 1
ATOM 1749 O O . PRO A 1 224 ? -8.496 6.169 16.155 1.00 76.69 224 PRO A O 1
ATOM 1752 N N . PHE A 1 225 ? -8.863 3.964 15.927 1.00 75.56 225 PHE A N 1
ATOM 1753 C CA . PHE A 1 225 ? -7.931 3.512 16.965 1.00 75.56 225 PHE A CA 1
ATOM 1754 C C . PHE A 1 225 ? -6.591 3.012 16.409 1.00 75.56 225 PHE A C 1
ATOM 1756 O O . PHE A 1 225 ? -5.770 2.517 17.172 1.00 75.56 225 PHE A O 1
ATOM 1763 N N . HIS A 1 226 ? -6.377 3.099 15.094 1.00 82.19 226 HIS A N 1
ATOM 1764 C CA . HIS A 1 226 ? -5.139 2.672 14.447 1.00 82.19 226 HIS A CA 1
ATOM 1765 C C . HIS A 1 226 ? -4.266 3.879 14.158 1.00 82.19 226 HIS A C 1
ATOM 1767 O O . HIS A 1 226 ? -4.731 4.884 13.631 1.00 82.19 226 HIS A O 1
ATOM 1773 N N . ARG A 1 227 ? -2.990 3.766 14.501 1.00 88.62 227 ARG A N 1
ATOM 1774 C CA . ARG A 1 227 ? -1.931 4.665 14.039 1.00 88.62 227 ARG A CA 1
ATOM 1775 C C . ARG A 1 227 ? -1.252 4.069 12.815 1.00 88.62 227 ARG A C 1
ATOM 1777 O O . ARG A 1 227 ? -1.681 3.013 12.349 1.00 88.62 227 ARG A O 1
ATOM 1784 N N . SER A 1 228 ? -0.218 4.744 12.324 1.00 88.94 228 SER A N 1
ATOM 1785 C CA . SER A 1 228 ? 0.567 4.287 11.183 1.00 88.94 228 SER A CA 1
ATOM 1786 C C . SER A 1 228 ? 0.940 2.801 11.282 1.00 88.94 228 SER A C 1
ATOM 1788 O O . SER A 1 228 ? 1.265 2.265 12.346 1.00 88.94 228 SER A O 1
ATOM 1790 N N . GLY A 1 229 ? 0.840 2.132 10.138 1.00 89.88 229 GLY A N 1
ATOM 1791 C CA . GLY A 1 229 ? 1.176 0.732 9.938 1.00 89.88 229 GLY A CA 1
ATOM 1792 C C . GLY A 1 229 ? 1.728 0.551 8.528 1.00 89.88 229 GLY A C 1
ATOM 1793 O O . GLY A 1 229 ? 1.313 1.245 7.598 1.00 89.88 229 GLY A O 1
ATOM 1794 N N . TRP A 1 230 ? 2.674 -0.373 8.374 1.00 93.25 230 TRP A N 1
ATOM 1795 C CA . TRP A 1 230 ? 3.442 -0.560 7.134 1.00 93.25 230 TRP A CA 1
ATOM 1796 C C . TRP A 1 230 ? 3.220 -1.933 6.498 1.00 93.25 230 TRP A C 1
ATOM 1798 O O . TRP A 1 230 ? 3.957 -2.347 5.601 1.00 93.25 230 TRP A O 1
ATOM 1808 N N . SER A 1 231 ? 2.203 -2.645 6.980 1.00 94.31 231 SER A N 1
ATOM 1809 C CA . SER A 1 231 ? 1.861 -3.995 6.566 1.00 94.31 231 SER A CA 1
ATOM 1810 C C . SER A 1 231 ? 0.840 -3.988 5.430 1.00 94.31 231 SER A C 1
ATOM 1812 O O . SER A 1 231 ? -0.278 -3.487 5.556 1.00 94.31 231 SER A O 1
ATOM 1814 N N . THR A 1 232 ? 1.211 -4.607 4.309 1.00 97.19 232 THR A N 1
ATOM 1815 C CA . THR A 1 232 ? 0.279 -4.840 3.200 1.00 97.19 232 THR A CA 1
ATOM 1816 C C . THR A 1 232 ? -0.726 -5.935 3.584 1.00 97.19 232 THR A C 1
ATOM 1818 O O . THR A 1 232 ? -0.304 -7.011 4.019 1.00 97.19 232 THR A O 1
ATOM 1821 N N . PRO A 1 233 ? -2.042 -5.717 3.402 1.00 97.19 233 PRO A N 1
ATOM 1822 C CA . PRO A 1 233 ? -3.064 -6.664 3.841 1.00 97.19 233 PRO A CA 1
ATOM 1823 C C . PRO A 1 233 ? -3.150 -7.902 2.940 1.00 97.19 233 PRO A C 1
ATOM 1825 O O . PRO A 1 233 ? -2.717 -7.881 1.786 1.00 97.19 233 PRO A O 1
ATOM 1828 N N . VAL A 1 234 ? -3.777 -8.975 3.420 1.00 97.62 234 VAL A N 1
ATOM 1829 C CA . VAL A 1 234 ? -4.012 -10.211 2.643 1.00 97.62 234 VAL A CA 1
ATOM 1830 C C . VAL A 1 234 ? -5.481 -10.599 2.628 1.00 97.62 234 VAL A C 1
ATOM 1832 O O . VAL A 1 234 ? -6.262 -10.124 3.448 1.00 97.62 234 VAL A O 1
ATOM 1835 N N . LEU A 1 235 ? -5.871 -11.453 1.680 1.00 97.56 235 LEU A N 1
ATOM 1836 C CA . LEU A 1 235 ? -7.227 -11.985 1.621 1.00 97.56 235 LEU A CA 1
ATOM 1837 C C . LEU A 1 235 ? -7.264 -13.352 2.298 1.00 97.56 235 LEU A C 1
ATOM 1839 O O . LEU A 1 235 ? -6.526 -14.264 1.919 1.00 97.56 235 LEU A O 1
ATOM 1843 N N . TRP A 1 236 ? -8.155 -13.520 3.266 1.00 97.00 236 TRP A N 1
ATOM 1844 C CA . TRP A 1 236 ? -8.462 -14.817 3.846 1.00 97.00 236 TRP A CA 1
ATOM 1845 C C . TRP A 1 236 ? -9.773 -15.335 3.263 1.00 97.00 236 TRP A C 1
ATOM 1847 O O . TRP A 1 236 ? -10.859 -14.877 3.617 1.00 97.00 236 TRP A O 1
ATOM 1857 N N . LYS A 1 237 ? -9.658 -16.272 2.318 1.00 94.56 237 LYS A N 1
ATOM 1858 C CA . LYS A 1 237 ? -10.804 -16.966 1.727 1.00 94.56 237 LYS A CA 1
ATOM 1859 C C . LYS A 1 237 ? -11.173 -18.162 2.604 1.00 94.56 237 LYS A C 1
ATOM 1861 O O . LYS A 1 237 ? -10.355 -19.062 2.784 1.00 94.56 237 LYS A O 1
ATOM 1866 N N . GLN A 1 238 ? -12.384 -18.140 3.139 1.00 88.44 238 GLN A N 1
ATOM 1867 C CA . GLN A 1 238 ? -13.040 -19.244 3.837 1.00 88.44 238 GLN A CA 1
ATOM 1868 C C . GLN A 1 238 ? -14.134 -19.826 2.926 1.00 88.44 238 GLN A C 1
ATOM 1870 O O . GLN A 1 238 ? -14.381 -19.303 1.838 1.00 88.44 238 GLN A O 1
ATOM 1875 N N . THR A 1 239 ? -14.771 -20.921 3.342 1.00 87.62 239 THR A N 1
ATOM 1876 C CA . THR A 1 239 ? -15.772 -21.636 2.528 1.00 87.62 239 THR A CA 1
ATOM 1877 C C . THR A 1 239 ? -16.963 -20.756 2.136 1.00 87.62 239 THR A C 1
ATOM 1879 O O . THR A 1 239 ? -17.461 -20.856 1.021 1.00 87.62 239 THR A O 1
ATOM 1882 N N . ASP A 1 240 ? -17.408 -19.890 3.043 1.00 90.31 240 ASP A N 1
ATOM 1883 C CA . ASP A 1 240 ? -18.630 -19.085 2.944 1.00 90.31 240 ASP A CA 1
ATOM 1884 C C . ASP A 1 240 ? -18.366 -17.577 2.806 1.00 90.31 240 ASP A C 1
ATOM 1886 O O . ASP A 1 240 ? -19.275 -16.811 2.488 1.00 90.31 240 ASP A O 1
ATOM 1890 N N . ARG A 1 241 ? -17.131 -17.125 3.055 1.00 91.06 241 ARG A N 1
ATOM 1891 C CA . ARG A 1 241 ? -16.791 -15.698 3.086 1.00 91.06 241 ARG A CA 1
ATOM 1892 C C . ARG A 1 241 ? -15.343 -15.414 2.725 1.00 91.06 241 ARG A C 1
ATOM 1894 O O . ARG A 1 241 ? -14.461 -16.257 2.856 1.00 91.06 241 ARG A O 1
ATOM 1901 N N . THR A 1 242 ? -15.085 -14.181 2.299 1.00 96.31 242 THR A N 1
ATOM 1902 C CA . THR A 1 242 ? -13.726 -13.651 2.151 1.00 96.31 242 THR A CA 1
ATOM 1903 C C . THR A 1 242 ? -13.548 -12.454 3.068 1.00 96.31 242 THR A C 1
ATOM 1905 O O . THR A 1 242 ? -14.416 -11.587 3.146 1.00 96.31 242 THR A O 1
ATOM 1908 N N . GLU A 1 243 ? -12.407 -12.395 3.740 1.00 96.81 243 GLU A N 1
ATOM 1909 C CA . GLU A 1 243 ? -12.057 -11.306 4.643 1.00 96.81 243 GLU A CA 1
ATOM 1910 C C . GLU A 1 243 ? -10.753 -10.640 4.197 1.00 96.81 243 GLU A C 1
ATOM 1912 O O . GLU A 1 243 ? -9.802 -11.306 3.786 1.00 96.81 243 GLU A O 1
ATOM 1917 N N . LEU A 1 244 ? -10.694 -9.315 4.291 1.00 98.31 244 LEU A N 1
ATOM 1918 C CA . LEU A 1 244 ? -9.453 -8.558 4.258 1.00 98.31 244 LEU A CA 1
ATOM 1919 C C . LEU A 1 244 ? -8.815 -8.630 5.643 1.00 98.31 244 LEU A C 1
ATOM 1921 O O . LEU A 1 244 ? -9.406 -8.178 6.620 1.00 98.31 244 LEU A O 1
ATOM 1925 N N . VAL A 1 245 ? -7.602 -9.155 5.725 1.00 98.00 245 VAL A N 1
ATOM 1926 C CA . VAL A 1 245 ? -6.833 -9.221 6.964 1.00 98.00 245 VAL A CA 1
ATOM 1927 C C . VAL A 1 245 ? -5.784 -8.123 6.954 1.00 98.00 245 VAL A C 1
ATOM 1929 O O . VAL A 1 245 ? -4.916 -8.091 6.079 1.00 98.00 245 VAL A O 1
ATOM 1932 N N . VAL A 1 246 ? -5.850 -7.238 7.944 1.00 96.69 246 VAL A N 1
ATOM 1933 C CA . VAL A 1 246 ? -4.945 -6.098 8.082 1.00 96.69 246 VAL A CA 1
ATOM 1934 C C . VAL A 1 246 ? -4.242 -6.166 9.428 1.00 96.69 246 VAL A C 1
ATOM 1936 O O . VAL A 1 246 ? -4.892 -6.101 10.472 1.00 96.69 246 VAL A O 1
ATOM 1939 N N . LEU A 1 247 ? -2.915 -6.253 9.405 1.00 94.06 247 LEU A N 1
ATOM 1940 C CA . LEU A 1 247 ? -2.095 -6.031 10.589 1.00 94.06 247 LEU A CA 1
ATOM 1941 C C . LEU A 1 247 ? -1.790 -4.538 10.682 1.00 94.06 247 LEU A C 1
ATOM 1943 O O . LEU A 1 247 ? -1.148 -3.986 9.798 1.00 94.06 247 LEU A O 1
ATOM 1947 N N . GLY A 1 248 ? -2.283 -3.878 11.721 1.00 88.50 248 GLY A N 1
ATOM 1948 C CA . GLY A 1 248 ? -2.024 -2.463 11.967 1.00 88.50 248 GLY A CA 1
ATOM 1949 C C . GLY A 1 248 ? -1.352 -2.238 13.313 1.00 88.50 248 GLY A C 1
ATOM 1950 O O . GLY A 1 248 ? -0.808 -3.163 13.921 1.00 88.50 248 GLY A O 1
ATOM 1951 N N . ASN A 1 249 ? -1.377 -0.993 13.776 1.00 86.50 249 ASN A N 1
ATOM 1952 C CA . ASN A 1 249 ? -0.851 -0.612 15.080 1.00 86.50 249 ASN A CA 1
ATOM 1953 C C . ASN A 1 249 ? -1.571 -1.370 16.212 1.00 86.50 249 ASN A C 1
ATOM 1955 O O . ASN A 1 249 ? -2.775 -1.205 16.402 1.00 86.50 249 ASN A O 1
ATOM 1959 N N . GLY A 1 250 ? -0.848 -2.211 16.957 1.00 83.25 250 GLY A N 1
ATOM 1960 C CA . GLY A 1 250 ? -1.371 -2.893 18.149 1.00 83.25 250 GLY A CA 1
ATOM 1961 C C . GLY A 1 250 ? -2.332 -4.062 17.899 1.00 83.25 250 GLY A C 1
ATOM 1962 O O . GLY A 1 250 ? -2.589 -4.847 18.818 1.00 83.25 250 GLY A O 1
ATOM 1963 N N . ALA A 1 251 ? -2.853 -4.214 16.679 1.00 86.31 251 ALA A N 1
ATOM 1964 C CA . ALA A 1 251 ? -3.915 -5.165 16.387 1.00 86.31 251 ALA A CA 1
ATOM 1965 C C . ALA A 1 251 ? -3.871 -5.742 14.966 1.00 86.31 251 ALA A C 1
ATOM 1967 O O . ALA A 1 251 ? -3.543 -5.065 13.992 1.00 86.31 251 ALA A O 1
ATOM 1968 N N . LEU A 1 252 ? -4.288 -7.001 14.857 1.00 92.31 252 LEU A N 1
ATOM 1969 C CA . LEU A 1 252 ? -4.647 -7.679 13.619 1.00 92.31 252 LEU A CA 1
ATOM 1970 C C . LEU A 1 252 ? -6.172 -7.697 13.510 1.00 92.31 252 LEU A C 1
ATOM 1972 O O . LEU A 1 252 ? -6.849 -8.090 14.457 1.00 92.31 252 LEU A O 1
ATOM 1976 N N . ARG A 1 253 ? -6.721 -7.280 12.372 1.00 92.88 253 ARG A N 1
ATOM 1977 C CA . ARG A 1 253 ? -8.172 -7.187 12.166 1.00 92.88 253 ARG A CA 1
ATOM 1978 C C . ARG A 1 253 ? -8.607 -7.845 10.869 1.00 92.88 253 ARG A C 1
ATOM 1980 O O . ARG A 1 253 ? -7.900 -7.748 9.866 1.00 92.88 253 ARG A O 1
ATOM 1987 N N . GLY A 1 254 ? -9.787 -8.455 10.899 1.00 95.12 254 GLY A N 1
ATOM 1988 C CA . GLY A 1 254 ? -10.475 -8.982 9.726 1.00 95.12 254 GLY A CA 1
ATOM 1989 C C . GLY A 1 254 ? -11.671 -8.119 9.355 1.00 95.12 254 GLY A C 1
ATOM 1990 O O . GLY A 1 254 ? -12.455 -7.733 10.221 1.00 95.12 254 GLY A O 1
ATOM 1991 N N . TYR A 1 255 ? -11.832 -7.844 8.067 1.00 93.50 255 TYR A N 1
ATOM 1992 C CA . TYR A 1 255 ? -12.937 -7.064 7.513 1.00 93.50 255 TYR A CA 1
ATOM 1993 C C . TYR A 1 255 ? -13.640 -7.896 6.445 1.00 93.50 255 TYR A C 1
ATOM 1995 O O . TYR A 1 255 ? -12.986 -8.396 5.534 1.00 93.50 255 TYR A O 1
ATOM 2003 N N . ALA A 1 256 ? -14.957 -8.057 6.529 1.00 92.00 256 ALA A N 1
ATOM 2004 C CA . ALA A 1 256 ? -15.707 -8.807 5.527 1.00 92.00 256 ALA A CA 1
ATOM 2005 C C . ALA A 1 256 ? -15.642 -8.105 4.172 1.00 92.00 256 ALA A C 1
ATOM 2007 O O . ALA A 1 256 ? -15.831 -6.894 4.078 1.00 92.00 256 ALA A O 1
ATOM 2008 N N . LEU A 1 257 ? -15.425 -8.875 3.111 1.00 94.94 257 LEU A N 1
ATOM 2009 C CA . LEU A 1 257 ? -15.519 -8.398 1.740 1.00 94.94 257 LEU A CA 1
ATOM 2010 C C . LEU A 1 257 ? -16.803 -8.932 1.086 1.00 94.94 257 LEU A C 1
ATOM 2012 O O . LEU A 1 257 ? -17.195 -10.067 1.360 1.00 94.94 257 LEU A O 1
ATOM 2016 N N . PRO A 1 258 ? -17.473 -8.128 0.239 1.00 93.81 258 PRO A N 1
ATOM 2017 C CA . PRO A 1 258 ? -17.014 -6.844 -0.300 1.00 93.81 258 PRO A CA 1
ATOM 2018 C C . PRO A 1 258 ? -17.328 -5.614 0.566 1.00 93.81 258 PRO A C 1
ATOM 2020 O O . PRO A 1 258 ? -16.971 -4.526 0.146 1.00 93.81 258 PRO A O 1
ATOM 2023 N N . SER A 1 259 ? -17.990 -5.731 1.723 1.00 88.25 259 SER A N 1
ATOM 2024 C CA . SER A 1 259 ? -18.562 -4.569 2.437 1.00 88.25 259 SER A CA 1
ATOM 2025 C C . SER A 1 259 ? -17.570 -3.703 3.222 1.00 88.25 259 SER A C 1
ATOM 2027 O O . SER A 1 259 ? -17.904 -2.577 3.578 1.00 88.25 259 SER A O 1
ATOM 2029 N N . GLY A 1 260 ? -16.394 -4.228 3.559 1.00 86.00 260 GLY A N 1
ATOM 2030 C CA . GLY A 1 260 ? -15.411 -3.552 4.406 1.00 86.00 260 GLY A CA 1
ATOM 2031 C C . GLY A 1 260 ? -15.726 -3.586 5.904 1.00 86.00 260 GLY A C 1
ATOM 2032 O O . GLY A 1 260 ? -14.941 -3.080 6.697 1.00 86.00 260 GLY A O 1
ATOM 2033 N N . ARG A 1 261 ? -16.831 -4.208 6.339 1.00 84.00 261 ARG A N 1
ATOM 2034 C CA . ARG A 1 261 ? -17.225 -4.224 7.758 1.00 84.00 261 ARG A CA 1
ATOM 2035 C C . ARG A 1 261 ? -16.268 -5.073 8.596 1.00 84.00 261 ARG A C 1
ATOM 2037 O O . ARG A 1 261 ? -16.146 -6.273 8.344 1.00 84.00 261 ARG A O 1
ATOM 2044 N N . GLU A 1 262 ? -15.667 -4.478 9.624 1.00 85.94 262 GLU A N 1
ATOM 2045 C CA . GLU A 1 262 ? -14.851 -5.188 10.619 1.00 85.94 262 GLU A CA 1
ATOM 2046 C C . GLU A 1 262 ? -15.642 -6.347 11.252 1.00 85.94 262 GLU A C 1
ATOM 2048 O O . GLU A 1 262 ? -16.810 -6.190 11.606 1.00 85.94 262 GLU A O 1
ATOM 2053 N N . GLN A 1 263 ? -15.019 -7.521 11.344 1.00 84.75 263 GLN A N 1
ATOM 2054 C CA . GLN A 1 263 ? -15.622 -8.743 11.892 1.00 84.75 263 GLN A CA 1
ATOM 2055 C C . GLN A 1 263 ? -14.975 -9.150 13.209 1.00 84.75 263 GLN A C 1
ATOM 2057 O O . GLN A 1 263 ? -15.655 -9.597 14.127 1.00 84.75 263 GLN A O 1
ATOM 2062 N N . TRP A 1 264 ? -13.652 -9.030 13.289 1.00 87.12 264 TRP A N 1
ATOM 2063 C CA . TRP A 1 264 ? -12.886 -9.489 14.436 1.00 87.12 264 TRP A CA 1
ATOM 2064 C C . TRP A 1 264 ? -11.578 -8.718 14.578 1.00 87.12 264 TRP A C 1
ATOM 2066 O O . TRP A 1 264 ? -11.054 -8.136 13.623 1.00 87.12 264 TRP A O 1
ATOM 2076 N N . GLN A 1 265 ? -11.031 -8.775 15.789 1.00 85.50 265 GLN A N 1
ATOM 2077 C CA . GLN A 1 265 ? -9.763 -8.173 16.168 1.00 85.50 265 GLN A CA 1
ATOM 2078 C C . GLN A 1 265 ? -8.979 -9.120 17.084 1.00 85.50 265 GLN A C 1
ATOM 2080 O O . GLN A 1 265 ? -9.550 -9.753 17.967 1.00 85.50 265 GLN A O 1
ATOM 2085 N N . VAL A 1 266 ? -7.659 -9.148 16.909 1.00 86.12 266 VAL A N 1
ATOM 2086 C CA . VAL A 1 266 ? -6.687 -9.754 17.826 1.00 86.12 266 VAL A CA 1
ATOM 2087 C C . VAL A 1 266 ? -5.676 -8.682 18.232 1.00 86.12 266 VAL A C 1
ATOM 2089 O O . VAL A 1 266 ? -5.066 -8.050 17.370 1.00 86.12 266 VAL A O 1
ATOM 2092 N N . THR A 1 267 ? -5.514 -8.443 19.532 1.00 82.62 267 THR A N 1
ATOM 2093 C CA . THR A 1 267 ? -4.585 -7.453 20.113 1.00 82.62 267 THR A CA 1
ATOM 2094 C C . THR A 1 267 ? -3.240 -8.087 20.500 1.00 82.62 267 THR A C 1
ATOM 2096 O O . THR A 1 267 ? -3.023 -9.283 20.315 1.00 82.62 267 THR A O 1
ATOM 2099 N N . GLY A 1 268 ? -2.307 -7.279 21.017 1.00 74.69 268 GLY A N 1
ATOM 2100 C CA . GLY A 1 268 ? -1.008 -7.739 21.536 1.00 74.69 268 GLY A CA 1
ATOM 2101 C C . GLY A 1 268 ? 0.168 -7.578 20.565 1.00 74.69 268 GLY A C 1
ATOM 2102 O O . GLY A 1 268 ? 1.303 -7.950 20.875 1.00 74.69 268 GLY A O 1
ATOM 2103 N N . PHE A 1 269 ? -0.071 -6.988 19.393 1.00 81.69 269 PHE A N 1
ATOM 2104 C CA . PHE A 1 269 ? 0.990 -6.658 18.440 1.00 81.69 269 PHE A CA 1
ATOM 2105 C C . PHE A 1 269 ? 1.727 -5.372 18.852 1.00 81.69 269 PHE A C 1
ATOM 2107 O O . PHE A 1 269 ? 1.209 -4.561 19.618 1.00 81.69 269 PHE A O 1
ATOM 2114 N N . SER A 1 270 ? 2.960 -5.176 18.372 1.00 80.06 270 SER A N 1
ATOM 2115 C CA . SER A 1 270 ? 3.672 -3.903 18.552 1.00 80.06 270 SER A CA 1
ATOM 2116 C C . SER A 1 270 ? 2.977 -2.746 17.841 1.00 80.06 270 SER A C 1
ATOM 2118 O O . SER A 1 270 ? 2.112 -2.922 16.983 1.00 80.06 270 SER A O 1
ATOM 2120 N N . ARG A 1 271 ? 3.387 -1.527 18.200 1.00 77.44 271 ARG A N 1
ATOM 2121 C CA . ARG A 1 271 ? 2.968 -0.310 17.498 1.00 77.44 271 ARG A CA 1
ATOM 2122 C C . ARG A 1 271 ? 3.464 -0.284 16.054 1.00 77.44 271 ARG A C 1
ATOM 2124 O O . ARG A 1 271 ? 2.748 0.158 15.167 1.00 77.44 271 ARG A O 1
ATOM 2131 N N . GLU A 1 272 ? 4.673 -0.782 15.836 1.00 82.00 272 GLU A N 1
ATOM 2132 C CA . GLU A 1 272 ? 5.312 -0.827 14.527 1.00 82.00 272 GLU A CA 1
ATOM 2133 C C . GLU A 1 272 ? 5.135 -2.220 13.928 1.00 82.00 272 GLU A C 1
ATOM 2135 O O . GLU A 1 272 ? 5.819 -3.175 14.313 1.00 82.00 272 GLU A O 1
ATOM 2140 N N . THR A 1 273 ? 4.174 -2.348 13.016 1.00 85.12 273 THR A N 1
ATOM 2141 C CA . THR A 1 273 ? 3.900 -3.588 12.291 1.00 85.12 273 THR A CA 1
ATOM 2142 C C . THR A 1 273 ? 4.262 -3.430 10.819 1.00 85.12 273 THR A C 1
ATOM 2144 O O . THR A 1 273 ? 3.758 -2.556 10.116 1.00 85.12 273 THR A O 1
ATOM 2147 N N . ILE A 1 274 ? 5.186 -4.281 10.366 1.00 87.81 274 ILE A N 1
ATOM 2148 C CA . ILE A 1 274 ? 5.779 -4.214 9.020 1.00 87.81 274 ILE A CA 1
ATOM 2149 C C . ILE A 1 274 ? 5.449 -5.477 8.216 1.00 87.81 274 ILE A C 1
ATOM 2151 O O . ILE A 1 274 ? 5.194 -5.408 7.017 1.00 87.81 274 ILE A O 1
ATOM 2155 N N . SER A 1 275 ? 5.442 -6.651 8.860 1.00 89.69 275 SER A N 1
ATOM 2156 C CA . SER A 1 275 ? 5.249 -7.915 8.142 1.00 89.69 275 SER A CA 1
ATOM 2157 C C . SER A 1 275 ? 3.829 -8.032 7.585 1.00 89.69 275 SER A C 1
ATOM 2159 O O . SER A 1 275 ? 2.858 -7.734 8.282 1.00 89.69 275 SER A O 1
ATOM 2161 N N . ALA A 1 276 ? 3.699 -8.467 6.330 1.00 92.62 276 ALA A N 1
ATOM 2162 C CA . ALA A 1 276 ? 2.406 -8.854 5.773 1.00 92.62 276 ALA A CA 1
ATOM 2163 C C . ALA A 1 276 ? 1.932 -10.152 6.455 1.00 92.62 276 ALA A C 1
ATOM 2165 O O . ALA A 1 276 ? 2.737 -11.086 6.564 1.00 92.62 276 ALA A O 1
ATOM 2166 N N . PRO A 1 277 ? 0.664 -10.255 6.899 1.00 94.88 277 PRO A N 1
ATOM 2167 C CA . PRO A 1 277 ? 0.123 -11.521 7.374 1.00 94.88 277 PRO A CA 1
ATOM 2168 C C . PRO A 1 277 ? 0.178 -12.573 6.264 1.00 94.88 277 PRO A C 1
ATOM 2170 O O . PRO A 1 277 ? 0.110 -12.244 5.082 1.00 94.88 277 PRO A O 1
ATOM 2173 N N . ILE A 1 278 ? 0.251 -13.845 6.636 1.00 94.44 278 ILE A N 1
ATOM 2174 C CA . ILE A 1 278 ? 0.190 -14.969 5.701 1.00 94.44 278 ILE A CA 1
ATOM 2175 C C . ILE A 1 278 ? -0.962 -15.898 6.075 1.00 94.44 278 ILE A C 1
ATOM 2177 O O . ILE A 1 278 ? -1.305 -16.052 7.247 1.00 94.44 278 ILE A O 1
ATOM 2181 N N . ILE A 1 279 ? -1.553 -16.526 5.062 1.00 94.75 279 ILE A N 1
ATOM 2182 C CA . ILE A 1 279 ? -2.645 -17.488 5.219 1.00 94.75 279 ILE A CA 1
ATOM 2183 C C . ILE A 1 279 ? -2.123 -18.877 4.868 1.00 94.75 279 ILE A C 1
ATOM 2185 O O . ILE A 1 279 ? -1.544 -19.065 3.799 1.00 94.75 279 ILE A O 1
ATOM 2189 N N . GLY A 1 280 ? -2.355 -19.855 5.740 1.00 89.69 280 GLY A N 1
ATOM 2190 C CA . GLY A 1 280 ? -1.977 -21.245 5.492 1.00 89.69 280 GLY A CA 1
ATOM 2191 C C . GLY A 1 280 ? -2.638 -22.197 6.479 1.00 89.69 280 GLY A C 1
ATOM 2192 O O . GLY A 1 280 ? -2.800 -21.862 7.649 1.00 89.69 280 GLY A O 1
ATOM 2193 N N . ASN A 1 281 ? -3.039 -23.381 6.010 1.00 89.06 281 ASN A N 1
ATOM 2194 C CA . ASN A 1 281 ? -3.652 -24.435 6.833 1.00 89.06 281 ASN A CA 1
ATOM 2195 C C . ASN A 1 281 ? -4.837 -23.942 7.687 1.00 89.06 281 ASN A C 1
ATOM 2197 O O . ASN A 1 281 ? -4.935 -24.259 8.870 1.00 89.06 281 ASN A O 1
ATOM 2201 N N . GLY A 1 282 ? -5.705 -23.109 7.100 1.00 89.12 282 GLY A N 1
ATOM 2202 C CA . GLY A 1 282 ? -6.865 -22.535 7.791 1.00 89.12 282 GLY A CA 1
ATOM 2203 C C . GLY A 1 282 ? -6.523 -21.500 8.870 1.00 89.12 282 GLY A C 1
ATOM 2204 O O . GLY A 1 282 ? -7.397 -21.136 9.650 1.00 89.12 282 GLY A O 1
ATOM 2205 N N . LYS A 1 283 ? -5.273 -21.025 8.935 1.00 92.62 283 LYS A N 1
ATOM 2206 C CA . LYS A 1 283 ? -4.801 -20.064 9.936 1.00 92.62 283 LYS A CA 1
ATOM 2207 C C . LYS A 1 283 ? -4.320 -18.773 9.291 1.00 92.62 283 LYS A C 1
ATOM 2209 O O . LYS A 1 283 ? -3.747 -18.777 8.201 1.00 92.62 283 LYS A O 1
ATOM 2214 N N . VAL A 1 284 ? -4.502 -17.685 10.032 1.00 94.88 284 VAL A N 1
ATOM 2215 C CA . VAL A 1 284 ? -3.828 -16.408 9.808 1.00 94.88 284 VAL A CA 1
ATOM 2216 C C . VAL A 1 284 ? -2.583 -16.378 10.690 1.00 94.88 284 VAL A C 1
ATOM 2218 O O . VAL A 1 284 ? -2.678 -16.560 11.902 1.00 94.88 284 VAL A O 1
ATOM 2221 N N . ILE A 1 285 ? -1.416 -16.153 10.094 1.00 93.25 285 ILE A N 1
ATOM 2222 C CA . ILE A 1 285 ? -0.146 -16.013 10.809 1.00 93.25 285 ILE A CA 1
ATOM 2223 C C . ILE A 1 285 ? 0.350 -14.586 10.585 1.00 93.25 285 ILE A C 1
ATOM 2225 O O . ILE A 1 285 ? 0.476 -14.135 9.449 1.00 93.25 285 ILE A O 1
ATOM 2229 N N . ALA A 1 286 ? 0.635 -13.873 11.668 1.00 92.06 286 ALA A N 1
ATOM 2230 C CA . ALA A 1 286 ? 1.152 -12.511 11.642 1.00 92.06 286 ALA A CA 1
ATOM 2231 C C . ALA A 1 286 ? 2.343 -12.393 12.598 1.00 92.06 286 ALA A C 1
ATOM 2233 O O . ALA A 1 286 ? 2.397 -13.084 13.615 1.00 92.06 286 ALA A O 1
ATOM 2234 N N . SER A 1 287 ? 3.294 -11.519 12.269 1.00 86.88 287 SER A N 1
ATOM 2235 C CA . SER A 1 287 ? 4.497 -11.291 13.071 1.00 86.88 287 SER A CA 1
ATOM 2236 C C . SER A 1 287 ? 4.749 -9.799 13.277 1.00 86.88 287 SER A C 1
ATOM 2238 O O . SER A 1 287 ? 4.451 -8.970 12.414 1.00 86.88 287 SER A O 1
ATOM 2240 N N . ALA A 1 288 ? 5.310 -9.445 14.426 1.00 81.00 288 ALA A N 1
ATOM 2241 C CA . ALA A 1 288 ? 5.667 -8.076 14.760 1.00 81.00 288 ALA A CA 1
ATOM 2242 C C . ALA A 1 288 ? 6.956 -8.056 15.596 1.00 81.00 288 ALA A C 1
ATOM 2244 O O . ALA A 1 288 ? 7.257 -9.023 16.296 1.00 81.00 288 ALA A O 1
ATOM 2245 N N . SER A 1 289 ? 7.735 -6.975 15.487 1.00 66.00 289 SER A N 1
ATOM 2246 C CA . SER A 1 289 ? 9.119 -6.893 15.990 1.00 66.00 289 SER A CA 1
ATOM 2247 C C . SER A 1 289 ? 9.238 -7.027 17.511 1.00 66.00 289 SER A C 1
ATOM 2249 O O . SER A 1 289 ? 10.284 -7.437 18.013 1.00 66.00 289 SER A O 1
ATOM 2251 N N . ARG A 1 290 ? 8.176 -6.707 18.258 1.00 56.97 290 ARG A N 1
ATOM 2252 C CA . ARG A 1 290 ? 8.083 -6.901 19.710 1.00 56.97 290 ARG A CA 1
ATOM 2253 C C . ARG A 1 290 ? 6.663 -7.324 20.095 1.00 56.97 290 ARG A C 1
ATOM 2255 O O . ARG A 1 290 ? 5.699 -6.948 19.429 1.00 56.97 290 ARG A O 1
ATOM 2262 N N . ARG A 1 291 ? 6.510 -8.044 21.214 1.00 47.97 291 ARG A N 1
ATOM 2263 C CA . ARG A 1 291 ? 5.219 -8.096 21.924 1.00 47.97 291 ARG A CA 1
ATOM 2264 C C . ARG A 1 291 ? 4.939 -6.682 22.438 1.00 47.97 291 ARG A C 1
ATOM 2266 O O . ARG A 1 291 ? 5.620 -6.224 23.348 1.00 47.97 291 ARG A O 1
ATOM 2273 N N . GLY A 1 292 ? 4.016 -5.966 21.800 1.00 42.84 292 GLY A N 1
ATOM 2274 C CA . GLY A 1 292 ? 3.580 -4.633 22.243 1.00 42.84 292 GLY A CA 1
ATOM 2275 C C . GLY A 1 292 ? 2.488 -4.662 23.306 1.00 42.84 292 GLY A C 1
ATOM 2276 O O . GLY A 1 292 ? 2.135 -3.610 23.824 1.00 42.84 292 GLY A O 1
ATOM 2277 N N . GLY A 1 293 ? 1.967 -5.854 23.599 1.00 48.28 293 GLY A N 1
ATOM 2278 C CA . GLY A 1 293 ? 0.977 -6.160 24.625 1.00 48.28 293 GLY A CA 1
ATOM 2279 C C . GLY A 1 293 ? 0.821 -7.679 24.734 1.00 48.28 293 GLY A C 1
ATOM 2280 O O . GLY A 1 293 ? 1.250 -8.425 23.846 1.00 48.28 293 GLY A O 1
ATOM 2281 N N . GLY A 1 294 ? 0.256 -8.174 25.833 1.00 42.28 294 GLY A N 1
ATOM 2282 C CA . GLY A 1 294 ? -0.075 -9.593 25.946 1.00 42.28 294 GLY A CA 1
ATOM 2283 C C . GLY A 1 294 ? -1.209 -9.940 24.980 1.00 42.28 294 GLY A C 1
ATOM 2284 O O . GLY A 1 294 ? -2.242 -9.286 25.003 1.00 42.28 294 GLY A O 1
ATOM 2285 N N . GLY A 1 295 ? -1.078 -10.997 24.171 1.00 40.72 295 GLY A N 1
ATOM 2286 C CA . GLY A 1 295 ? -2.188 -11.503 23.335 1.00 40.72 295 GLY A CA 1
ATOM 2287 C C . GLY A 1 295 ? -3.435 -11.935 24.131 1.00 40.72 295 GLY A C 1
ATOM 2288 O O . GLY A 1 295 ? -4.466 -12.231 23.541 1.00 40.72 295 GLY A O 1
ATOM 2289 N N . ASN A 1 296 ? -3.331 -11.935 25.467 1.00 45.72 296 ASN A N 1
ATOM 2290 C CA . ASN A 1 296 ? -4.386 -12.219 26.436 1.00 45.72 296 ASN A CA 1
ATOM 2291 C C . ASN A 1 296 ? -4.778 -10.986 27.268 1.00 45.72 296 ASN A C 1
ATOM 2293 O O . ASN A 1 296 ? -5.506 -11.135 28.249 1.00 45.72 296 ASN A O 1
ATOM 2297 N N . GLU A 1 297 ? -4.309 -9.782 26.928 1.00 40.62 297 GLU A N 1
ATOM 2298 C CA . GLU A 1 297 ? -4.929 -8.577 27.469 1.00 40.62 297 GLU A CA 1
ATOM 2299 C C . GLU A 1 297 ? -6.334 -8.496 26.871 1.00 40.62 297 GLU A C 1
ATOM 2301 O O . GLU A 1 297 ? -6.560 -7.933 25.797 1.00 40.62 297 GLU A O 1
ATOM 2306 N N . ARG A 1 298 ? -7.307 -9.073 27.591 1.00 40.47 298 ARG A N 1
ATOM 2307 C CA . ARG A 1 298 ? -8.637 -8.480 27.618 1.00 40.47 298 ARG A CA 1
ATOM 2308 C C . ARG A 1 298 ? -8.380 -7.034 28.008 1.00 40.47 298 ARG A C 1
ATOM 2310 O O . ARG A 1 298 ? -8.072 -6.760 29.165 1.00 40.47 298 ARG A O 1
ATOM 2317 N N . ILE A 1 299 ? -8.468 -6.128 27.036 1.00 43.69 299 ILE A N 1
ATOM 2318 C CA . ILE A 1 299 ? -8.831 -4.757 27.357 1.00 43.69 299 ILE A CA 1
ATOM 2319 C C . ILE A 1 299 ? -10.189 -4.940 27.994 1.00 43.69 299 ILE A C 1
ATOM 2321 O O . ILE A 1 299 ? -11.162 -5.195 27.289 1.00 43.69 299 ILE A O 1
ATOM 2325 N N . ASP A 1 300 ? -10.203 -4.991 29.319 1.00 43.84 300 ASP A N 1
ATOM 2326 C CA . ASP A 1 300 ? -11.432 -5.086 30.056 1.00 43.84 300 ASP A CA 1
ATOM 2327 C C . ASP A 1 300 ? -12.224 -3.850 29.629 1.00 43.84 300 ASP A C 1
ATOM 2329 O O . ASP A 1 300 ? -11.751 -2.728 29.828 1.00 43.84 300 ASP A O 1
ATOM 2333 N N . PRO A 1 301 ? -13.338 -4.002 28.896 1.00 41.41 301 PRO A N 1
ATOM 2334 C CA . PRO A 1 301 ? -14.128 -2.848 28.550 1.00 41.41 301 PRO A CA 1
ATOM 2335 C C . PRO A 1 301 ? -14.913 -2.412 29.788 1.00 41.41 301 PRO A C 1
ATOM 2337 O O . PRO A 1 301 ? -15.455 -1.323 29.765 1.00 41.41 301 PRO A O 1
ATOM 2340 N N . GLU A 1 302 ? -14.962 -3.210 30.864 1.00 42.81 302 GLU A N 1
ATOM 2341 C CA . GLU A 1 302 ? -15.680 -2.948 32.108 1.00 42.81 302 GLU A CA 1
ATOM 2342 C C . GLU A 1 302 ? -15.174 -1.722 32.886 1.00 42.81 302 GLU A C 1
ATOM 2344 O O . GLU A 1 302 ? -16.021 -1.023 33.412 1.00 42.81 302 GLU A O 1
ATOM 2349 N N . PRO A 1 303 ? -13.887 -1.335 32.953 1.00 42.31 303 PRO A N 1
ATOM 2350 C CA . PRO A 1 303 ? -13.452 -0.096 33.584 1.00 42.31 303 PRO A CA 1
ATOM 2351 C C . PRO A 1 303 ? -13.852 1.119 32.739 1.00 42.31 303 PRO A C 1
ATOM 2353 O O . PRO A 1 303 ? -14.252 2.141 33.291 1.00 42.31 303 PRO A O 1
ATOM 2356 N N . PHE A 1 304 ? -13.832 1.011 31.403 1.00 44.19 304 PHE A N 1
ATOM 2357 C CA . PHE A 1 304 ? -14.364 2.044 30.505 1.00 44.19 304 PHE A CA 1
ATOM 2358 C C . PHE A 1 304 ? -15.900 2.118 30.574 1.00 44.19 304 PHE A C 1
ATOM 2360 O O . PHE A 1 304 ? -16.460 3.194 30.727 1.00 44.19 304 PHE A O 1
ATOM 2367 N N . TRP A 1 305 ? -16.589 0.978 30.556 1.00 49.28 305 TRP A N 1
ATOM 2368 C CA . TRP A 1 305 ? -18.042 0.890 30.653 1.00 49.28 305 TRP A CA 1
ATOM 2369 C C . TRP A 1 305 ? -18.541 1.283 32.039 1.00 49.28 305 TRP A C 1
ATOM 2371 O O . TRP A 1 305 ? -19.385 2.157 32.119 1.00 49.28 305 TRP A O 1
ATOM 2381 N N . LYS A 1 306 ? -17.987 0.779 33.147 1.00 50.25 306 LYS A N 1
ATOM 2382 C CA . LYS A 1 306 ? -18.301 1.246 34.515 1.00 50.25 306 LYS A CA 1
ATOM 2383 C C . LYS A 1 306 ? -18.093 2.749 34.662 1.00 50.25 306 LYS A C 1
ATOM 2385 O O . LYS A 1 306 ? -18.871 3.402 35.354 1.00 50.25 306 LYS A O 1
ATOM 2390 N N . SER A 1 307 ? -17.077 3.307 34.001 1.00 43.53 307 SER A N 1
ATOM 2391 C CA . SER A 1 307 ? -16.812 4.746 34.055 1.00 43.53 307 SER A CA 1
ATOM 2392 C C . SER A 1 307 ? -17.714 5.603 33.164 1.00 43.53 307 SER A C 1
ATOM 2394 O O . SER A 1 307 ? -17.706 6.817 33.339 1.00 43.53 307 SER A O 1
ATOM 2396 N N . VAL A 1 308 ? -18.530 5.021 32.274 1.00 47.00 308 VAL A N 1
ATOM 2397 C CA . VAL A 1 308 ? -19.449 5.781 31.400 1.00 47.00 308 VAL A CA 1
ATOM 2398 C C . VAL A 1 308 ? -20.914 5.326 31.453 1.00 47.00 308 VAL A C 1
ATOM 2400 O O . VAL A 1 308 ? -21.786 6.073 31.035 1.00 47.00 308 VAL A O 1
ATOM 2403 N N . ILE A 1 309 ? -21.225 4.160 32.027 1.00 55.88 309 ILE A N 1
ATOM 2404 C CA . ILE A 1 309 ? -22.572 3.551 32.030 1.00 55.88 309 ILE A CA 1
ATOM 2405 C C . ILE A 1 309 ? -23.582 4.283 32.914 1.00 55.88 309 ILE A C 1
ATOM 2407 O O . ILE A 1 309 ? -24.782 4.134 32.745 1.00 55.88 309 ILE A O 1
ATOM 2411 N N . HIS A 1 310 ? -23.119 5.118 33.841 1.00 61.53 310 HIS A N 1
ATOM 2412 C CA . HIS A 1 310 ? -24.002 6.003 34.601 1.00 61.53 310 HIS A CA 1
ATOM 2413 C C . HIS A 1 310 ? -24.492 7.207 33.777 1.00 61.53 310 HIS A C 1
ATOM 2415 O O . HIS A 1 310 ? -25.363 7.938 34.242 1.00 61.53 310 HIS A O 1
ATOM 2421 N N . PHE A 1 311 ? -23.946 7.405 32.572 1.00 54.72 311 PHE A N 1
ATOM 2422 C CA . PHE A 1 311 ? -24.425 8.385 31.600 1.00 54.72 311 PHE A CA 1
ATOM 2423 C C . PHE A 1 311 ? -25.406 7.791 30.584 1.00 54.72 311 PHE A C 1
ATOM 2425 O O . PHE A 1 311 ? -26.045 8.563 29.883 1.00 54.72 311 PHE A O 1
ATOM 2432 N N . ASP A 1 312 ? -25.560 6.463 30.537 1.00 61.19 312 ASP A N 1
ATOM 2433 C CA . ASP A 1 312 ? -26.597 5.772 29.758 1.00 61.19 312 ASP A CA 1
ATOM 2434 C C . ASP A 1 312 ? -27.933 5.920 30.504 1.00 61.19 312 ASP A C 1
ATOM 2436 O O . ASP A 1 312 ? -28.380 5.044 31.254 1.00 61.19 312 ASP A O 1
ATOM 2440 N N . ALA A 1 313 ? -28.512 7.118 30.409 1.00 66.44 313 ALA A N 1
ATOM 2441 C CA . ALA A 1 313 ? -29.717 7.489 31.134 1.00 66.44 313 ALA A CA 1
ATOM 2442 C C . ALA A 1 313 ? -30.930 6.713 30.609 1.00 66.44 313 ALA A C 1
ATOM 2444 O O . ALA A 1 313 ? -31.843 6.402 31.381 1.00 66.44 313 ALA A O 1
ATOM 2445 N N . ASN A 1 314 ? -30.930 6.395 29.311 1.00 76.25 314 ASN A N 1
ATOM 2446 C CA . ASN A 1 314 ? -31.996 5.646 28.657 1.00 76.25 314 ASN A CA 1
ATOM 2447 C C . ASN A 1 314 ? -31.840 4.110 28.795 1.00 76.25 314 ASN A C 1
ATOM 2449 O O . ASN A 1 314 ? -32.802 3.382 28.539 1.00 76.25 314 ASN A O 1
ATOM 2453 N N . LYS A 1 315 ? -30.689 3.637 29.297 1.00 76.38 315 LYS A N 1
ATOM 2454 C CA . LYS A 1 315 ? -30.334 2.228 29.539 1.00 76.38 315 LYS A CA 1
ATOM 2455 C C . LYS A 1 315 ? -30.366 1.366 28.275 1.00 76.38 315 LYS A C 1
ATOM 2457 O O . LYS A 1 315 ? -30.696 0.178 28.352 1.00 76.38 315 LYS A O 1
ATOM 2462 N N . ASP A 1 316 ? -30.058 1.945 27.118 1.00 74.81 316 ASP A N 1
ATOM 2463 C CA . ASP A 1 316 ? -30.081 1.258 25.824 1.00 74.81 316 ASP A CA 1
ATOM 2464 C C . ASP A 1 316 ? -28.741 0.592 25.456 1.00 74.81 316 ASP A C 1
ATOM 2466 O O . ASP A 1 316 ? -28.622 -0.057 24.408 1.00 74.81 316 ASP A O 1
ATOM 2470 N N . GLY A 1 317 ? -27.738 0.703 26.334 1.00 54.88 317 GLY A N 1
ATOM 2471 C CA . GLY A 1 317 ? -26.399 0.161 26.136 1.00 54.88 317 GLY A CA 1
ATOM 2472 C C . GLY A 1 317 ? -25.531 1.012 25.207 1.00 54.88 317 GLY A C 1
ATOM 2473 O O . GLY A 1 317 ? -24.509 0.525 24.710 1.00 54.88 317 GLY A O 1
ATOM 2474 N N . LYS A 1 318 ? -25.922 2.260 24.934 1.00 60.38 318 LYS A N 1
ATOM 2475 C CA . LYS A 1 318 ? -25.178 3.248 24.150 1.00 60.38 318 LYS A CA 1
ATOM 2476 C C . LYS A 1 318 ? -25.149 4.570 24.919 1.00 60.38 318 LYS A C 1
ATOM 2478 O O . LYS A 1 318 ? -25.920 4.797 25.830 1.00 60.38 318 LYS A O 1
ATOM 2483 N N . ILE A 1 319 ? -24.196 5.430 24.566 1.00 55.44 319 ILE A N 1
ATOM 2484 C CA . ILE A 1 319 ? -24.154 6.813 25.051 1.00 55.44 319 ILE A CA 1
ATOM 2485 C C . ILE A 1 319 ? -24.365 7.704 23.843 1.00 55.44 319 ILE A C 1
ATOM 2487 O O . ILE A 1 319 ? -23.499 7.784 22.962 1.00 55.44 319 ILE A O 1
ATOM 2491 N N . ASP A 1 320 ? -25.523 8.344 23.771 1.00 65.38 320 ASP A N 1
ATOM 2492 C CA . ASP A 1 320 ? -25.835 9.264 22.691 1.00 65.38 320 ASP A CA 1
ATOM 2493 C C . ASP A 1 320 ? -25.251 10.673 22.928 1.00 65.38 320 ASP A C 1
ATOM 2495 O O . ASP A 1 320 ? -24.627 10.994 23.945 1.00 65.38 320 ASP A O 1
ATOM 2499 N N . LYS A 1 321 ? -25.398 11.554 21.931 1.00 56.56 321 LYS A N 1
ATOM 2500 C CA . LYS A 1 321 ? -24.850 12.923 21.991 1.00 56.56 321 LYS A CA 1
ATOM 2501 C C . LYS A 1 321 ? -25.473 13.775 23.100 1.00 56.56 321 LYS A C 1
ATOM 2503 O O . LYS A 1 321 ? -24.869 14.767 23.508 1.00 56.56 321 LYS A O 1
ATOM 2508 N N . THR A 1 322 ? -26.684 13.453 23.520 1.00 67.38 322 THR A N 1
ATOM 2509 C CA . THR A 1 322 ? -27.444 14.138 24.568 1.00 67.38 322 THR A CA 1
ATOM 2510 C C . THR A 1 322 ? -26.941 13.699 25.939 1.00 67.38 322 THR A C 1
ATOM 2512 O O . THR A 1 322 ? -26.637 14.539 26.784 1.00 67.38 322 THR A O 1
ATOM 2515 N N . GLU A 1 323 ? -26.728 12.400 26.109 1.00 65.06 323 GLU A N 1
ATOM 2516 C CA . GLU A 1 323 ? -26.176 11.783 27.317 1.00 65.06 323 GLU A CA 1
ATOM 2517 C C . GLU A 1 323 ? -24.725 12.205 27.584 1.00 65.06 323 GLU A C 1
ATOM 2519 O O . GLU A 1 323 ? -24.367 12.557 28.709 1.00 65.06 323 GLU A O 1
ATOM 2524 N N . LEU A 1 324 ? -23.904 12.314 26.534 1.00 56.50 324 LEU A N 1
ATOM 2525 C CA . LEU A 1 324 ? -22.534 12.828 26.636 1.00 56.50 324 LEU A CA 1
ATOM 2526 C C . LEU A 1 324 ? -22.483 14.306 27.076 1.00 56.50 324 LEU A C 1
ATOM 2528 O O . LEU A 1 324 ? -21.564 14.721 27.785 1.00 56.50 324 LEU A O 1
ATOM 2532 N N . LYS A 1 325 ? -23.468 15.118 26.672 1.00 61.84 325 LYS A N 1
ATOM 2533 C CA . LYS A 1 325 ? -23.567 16.527 27.092 1.00 61.84 325 LYS A CA 1
ATOM 2534 C C . LYS A 1 325 ? -23.957 16.654 28.559 1.00 61.84 325 LYS A C 1
ATOM 2536 O O . LYS A 1 325 ? -23.404 17.504 29.256 1.00 61.84 325 LYS A O 1
ATOM 2541 N N . GLU A 1 326 ? -24.879 15.823 29.031 1.00 62.12 326 GLU A N 1
ATOM 2542 C CA . GLU A 1 326 ? -25.241 15.801 30.449 1.00 62.12 326 GLU A CA 1
ATOM 2543 C C . GLU A 1 326 ? -24.089 15.270 31.311 1.00 62.12 326 GLU A C 1
ATOM 2545 O O . GLU A 1 326 ? -23.790 15.865 32.345 1.00 62.12 326 GLU A O 1
ATOM 2550 N N . ALA A 1 327 ? -23.339 14.271 30.834 1.00 56.50 327 ALA A N 1
ATOM 2551 C CA . ALA A 1 327 ? -22.112 13.801 31.476 1.00 56.50 327 ALA A CA 1
ATOM 2552 C C . ALA A 1 327 ? -21.086 14.922 31.689 1.00 56.50 327 ALA A C 1
ATOM 2554 O O . ALA A 1 327 ? -20.601 15.151 32.800 1.00 56.50 327 ALA A O 1
ATOM 2555 N N . ALA A 1 328 ? -20.810 15.669 30.619 1.00 56.75 328 ALA A N 1
ATOM 2556 C CA . ALA A 1 328 ? -19.911 16.812 30.639 1.00 56.75 328 ALA A CA 1
ATOM 2557 C C . ALA A 1 328 ? -20.399 17.911 31.598 1.00 56.75 328 ALA A C 1
ATOM 2559 O O . ALA A 1 328 ? -19.625 18.423 32.401 1.00 56.75 328 ALA A O 1
ATOM 2560 N N . LYS A 1 329 ? -21.696 18.233 31.581 1.00 60.62 329 LYS A N 1
ATOM 2561 C CA . LYS A 1 329 ? -22.306 19.260 32.440 1.00 60.62 329 LYS A CA 1
ATOM 2562 C C . LYS A 1 329 ? -22.276 18.888 33.923 1.00 60.62 329 LYS A C 1
ATOM 2564 O O . LYS A 1 329 ? -22.018 19.747 34.770 1.00 60.62 329 LYS A O 1
ATOM 2569 N N . VAL A 1 330 ? -22.539 17.624 34.248 1.00 55.47 330 VAL A N 1
ATOM 2570 C CA . VAL A 1 330 ? -22.448 17.089 35.613 1.00 55.47 330 VAL A CA 1
ATOM 2571 C C . VAL A 1 330 ? -21.006 17.162 36.106 1.00 55.47 330 VAL A C 1
ATOM 2573 O O . VAL A 1 330 ? -20.752 17.685 37.192 1.00 55.47 330 VAL A O 1
ATOM 2576 N N . ALA A 1 331 ? -20.054 16.744 35.276 1.00 54.84 331 ALA A N 1
ATOM 2577 C CA . ALA A 1 331 ? -18.649 16.777 35.632 1.00 54.84 331 ALA A CA 1
ATOM 2578 C C . ALA A 1 331 ? -18.116 18.222 35.778 1.00 54.84 331 ALA A C 1
ATOM 2580 O O . ALA A 1 331 ? -17.379 18.500 36.726 1.00 54.84 331 ALA A O 1
ATOM 2581 N N . SER A 1 332 ? -18.560 19.178 34.947 1.00 54.81 332 SER A N 1
ATOM 2582 C CA . SER A 1 332 ? -18.255 20.612 35.116 1.00 54.81 332 SER A CA 1
ATOM 2583 C C . SER A 1 332 ? -18.787 21.177 36.437 1.00 54.81 332 SER A C 1
ATOM 2585 O O . SER A 1 332 ? -18.088 21.931 37.115 1.00 54.81 332 SER A O 1
ATOM 2587 N N . LYS A 1 333 ? -20.000 20.792 36.861 1.00 58.69 333 LYS A N 1
ATOM 2588 C CA . LYS A 1 333 ? -20.544 21.186 38.176 1.00 58.69 333 LYS A CA 1
ATOM 2589 C C . LYS A 1 333 ? -19.736 20.604 39.336 1.00 58.69 333 LYS A C 1
ATOM 2591 O O . LYS A 1 333 ? -19.556 21.273 40.357 1.00 58.69 333 LYS A O 1
ATOM 2596 N N . TRP A 1 334 ? -19.242 19.376 39.198 1.00 52.84 334 TRP A N 1
ATOM 2597 C CA . TRP A 1 334 ? -18.388 18.741 40.203 1.00 52.84 334 TRP A CA 1
ATOM 2598 C C . TRP A 1 334 ? -17.016 19.414 40.294 1.00 52.84 334 TRP A C 1
ATOM 2600 O O . TRP A 1 334 ? -16.572 19.713 41.402 1.00 52.84 334 TRP A O 1
ATOM 2610 N N . ALA A 1 335 ? -16.405 19.753 39.154 1.00 50.09 335 ALA A N 1
ATOM 2611 C CA . ALA A 1 335 ? -15.180 20.549 39.101 1.00 50.09 335 ALA A CA 1
ATOM 2612 C C . ALA A 1 335 ? -15.373 21.919 39.780 1.00 50.09 335 ALA A C 1
ATOM 2614 O O . ALA A 1 335 ? -14.595 22.288 40.658 1.00 50.09 335 ALA A O 1
ATOM 2615 N N . ALA A 1 336 ? -16.467 22.628 39.485 1.00 53.91 336 ALA A N 1
ATOM 2616 C CA . ALA A 1 336 ? -16.791 23.895 40.144 1.00 53.91 336 ALA A CA 1
ATOM 2617 C C . ALA A 1 336 ? -16.979 23.744 41.667 1.00 53.91 336 ALA A C 1
ATOM 2619 O O . ALA A 1 336 ? -16.475 24.555 42.436 1.00 53.91 336 ALA A O 1
ATOM 2620 N N . SER A 1 337 ? -17.634 22.672 42.121 1.00 48.12 337 SER A N 1
ATOM 2621 C CA . SER A 1 337 ? -17.835 22.402 43.556 1.00 48.12 337 SER A CA 1
ATOM 2622 C C . SER A 1 337 ? -16.532 22.062 44.288 1.00 48.12 337 SER A C 1
ATOM 2624 O O . SER A 1 337 ? -16.390 22.349 45.476 1.00 48.12 337 SER A O 1
ATOM 2626 N N . SER A 1 338 ? -15.574 21.454 43.585 1.00 45.06 338 SER A N 1
ATOM 2627 C CA . SER A 1 338 ? -14.264 21.088 44.133 1.00 45.06 338 SER A CA 1
ATOM 2628 C C . SER A 1 338 ? -13.308 22.274 44.296 1.00 45.06 338 SER A C 1
ATOM 2630 O O . SER A 1 338 ? -12.450 22.247 45.171 1.00 45.06 338 SER A O 1
ATOM 2632 N N . LEU A 1 339 ? -13.499 23.342 43.516 1.00 45.56 339 LEU A N 1
ATOM 2633 C CA . LEU A 1 339 ? -12.747 24.595 43.647 1.00 45.56 339 LEU A CA 1
ATOM 2634 C C . LEU A 1 339 ? -13.163 25.408 44.885 1.00 45.56 339 LEU A C 1
ATOM 2636 O O . LEU A 1 339 ? -12.408 26.260 45.341 1.00 45.56 339 LEU A O 1
ATOM 2640 N N . VAL A 1 340 ? -14.351 25.141 45.439 1.00 51.12 340 VAL A N 1
ATOM 2641 C CA . VAL A 1 340 ? -14.906 25.867 46.595 1.00 51.12 340 VAL A CA 1
ATOM 2642 C C . VAL A 1 340 ? -14.480 25.245 47.932 1.00 51.12 340 VAL A C 1
ATOM 2644 O O . VAL A 1 340 ? -14.396 25.949 48.933 1.00 51.12 340 VAL A O 1
ATOM 2647 N N . ASN A 1 341 ? -14.166 23.945 47.969 1.00 50.78 341 ASN A N 1
ATOM 2648 C CA . ASN A 1 341 ? -13.731 23.240 49.178 1.00 50.78 341 ASN A CA 1
ATOM 2649 C C . ASN A 1 341 ? -12.358 22.599 48.947 1.00 50.78 341 ASN A C 1
ATOM 2651 O O . ASN A 1 341 ? -12.249 21.536 48.345 1.00 50.78 341 ASN A O 1
ATOM 2655 N N . SER A 1 342 ? -11.313 23.233 49.473 1.00 44.72 342 SER A N 1
ATOM 2656 C CA . SER A 1 342 ? -9.892 22.888 49.314 1.00 44.72 342 SER A CA 1
ATOM 2657 C C . SER A 1 342 ? -9.438 21.588 50.004 1.00 44.72 342 SER A C 1
ATOM 2659 O O . SER A 1 342 ? -8.298 21.498 50.457 1.00 44.72 342 SER A O 1
ATOM 2661 N N . LYS A 1 343 ? -10.291 20.563 50.128 1.00 50.56 343 LYS A N 1
ATOM 2662 C CA . LYS A 1 343 ? -9.953 19.355 50.896 1.00 50.56 343 LYS A CA 1
ATOM 2663 C C . LYS A 1 343 ? -9.885 18.087 50.041 1.00 50.56 343 LYS A C 1
ATOM 2665 O O . LYS A 1 343 ? -10.895 17.525 49.640 1.00 50.56 343 LYS A O 1
ATOM 2670 N N . ASN A 1 344 ? -8.630 17.674 49.854 1.00 55.41 344 ASN A N 1
ATOM 2671 C CA . ASN A 1 344 ? -8.071 16.338 49.637 1.00 55.41 344 ASN A CA 1
ATOM 2672 C C . ASN A 1 344 ? -8.666 15.497 48.497 1.00 55.41 344 ASN A C 1
ATOM 2674 O O . ASN A 1 344 ? -9.542 14.648 48.675 1.00 55.41 344 ASN A O 1
ATOM 2678 N N . TRP A 1 345 ? -8.065 15.683 47.322 1.00 56.91 345 TRP A N 1
ATOM 2679 C CA . TRP A 1 345 ? -8.090 14.718 46.228 1.00 56.91 345 TRP A CA 1
ATOM 2680 C C . TRP A 1 345 ? -7.078 13.596 46.468 1.00 56.91 345 TRP A C 1
ATOM 2682 O O . TRP A 1 345 ? -6.027 13.800 47.076 1.00 56.91 345 TRP A O 1
ATOM 2692 N N . PHE A 1 346 ? -7.396 12.414 45.959 1.00 55.34 346 PHE A N 1
ATOM 2693 C CA . PHE A 1 346 ? -6.550 11.234 46.019 1.00 55.34 346 PHE A CA 1
ATOM 2694 C C . PHE A 1 346 ? -6.521 10.563 44.650 1.00 55.34 346 PHE A C 1
ATOM 2696 O O . PHE A 1 346 ? -7.478 10.631 43.873 1.00 55.34 346 PHE A O 1
ATOM 2703 N N . TYR A 1 347 ? -5.427 9.862 44.385 1.00 54.97 347 TYR A N 1
ATOM 2704 C CA . TYR A 1 347 ? -5.309 8.977 43.239 1.00 54.97 347 TYR A CA 1
ATOM 2705 C C . TYR A 1 347 ? -5.724 7.556 43.630 1.00 54.97 347 TYR A C 1
ATOM 2707 O O . TYR A 1 347 ? -5.281 7.041 44.662 1.00 54.97 347 TYR A O 1
ATOM 2715 N N . TYR A 1 348 ? -6.557 6.909 42.814 1.00 46.69 348 TYR A N 1
ATOM 2716 C CA . TYR A 1 348 ? -6.939 5.519 43.048 1.00 46.69 348 TYR A CA 1
ATOM 2717 C C . TYR A 1 348 ? -5.701 4.607 42.977 1.00 46.69 348 TYR A C 1
ATOM 2719 O O . TYR A 1 348 ? -5.054 4.516 41.941 1.00 46.69 348 TYR A O 1
ATOM 2727 N N . GLY A 1 349 ? -5.350 3.947 44.087 1.00 46.53 349 GLY A N 1
ATOM 2728 C CA . GLY A 1 349 ? -4.190 3.044 44.173 1.00 46.53 349 GLY A CA 1
ATOM 2729 C C . GLY A 1 349 ? -2.944 3.613 44.868 1.00 46.53 349 GLY A C 1
ATOM 2730 O O . GLY A 1 349 ? -1.978 2.878 45.059 1.00 46.53 349 GLY A O 1
ATOM 2731 N N . ALA A 1 350 ? -2.947 4.879 45.303 1.00 49.00 350 ALA A N 1
ATOM 2732 C CA . ALA A 1 350 ? -1.873 5.437 46.129 1.00 49.00 350 ALA A CA 1
ATOM 2733 C C . ALA A 1 350 ? -2.213 5.356 47.632 1.00 49.00 350 ALA A C 1
ATOM 2735 O O . ALA A 1 350 ? -3.306 5.721 48.053 1.00 49.00 350 ALA A O 1
ATOM 2736 N N . GLY A 1 351 ? -1.260 4.920 48.465 1.00 46.62 351 GLY A N 1
ATOM 2737 C CA . GLY A 1 351 ? -1.449 4.747 49.917 1.00 46.62 351 GLY A CA 1
ATOM 2738 C C . GLY A 1 351 ? -1.450 6.034 50.760 1.00 46.62 351 GLY A C 1
ATOM 2739 O O . GLY A 1 351 ? -1.436 5.941 51.985 1.00 46.62 351 GLY A O 1
ATOM 2740 N N . LYS A 1 352 ? -1.413 7.227 50.144 1.00 54.22 352 LYS A N 1
ATOM 2741 C CA . LYS A 1 352 ? -1.440 8.535 50.830 1.00 54.22 352 LYS A CA 1
ATOM 2742 C C . LYS A 1 352 ? -2.237 9.578 50.025 1.00 54.22 352 LYS A C 1
ATOM 2744 O O . LYS A 1 352 ? -2.196 9.519 48.795 1.00 54.22 352 LYS A O 1
ATOM 2749 N N . PRO A 1 353 ? -2.895 10.553 50.689 1.00 51.28 353 PRO A N 1
ATOM 2750 C CA . PRO A 1 353 ? -3.480 11.714 50.024 1.00 51.28 353 PRO A CA 1
ATOM 2751 C C . PRO A 1 353 ? -2.417 12.498 49.270 1.00 51.28 353 PRO A C 1
ATOM 2753 O O . PRO A 1 353 ? -1.513 13.069 49.877 1.00 51.28 353 PRO A O 1
ATOM 2756 N N . VAL A 1 354 ? -2.540 12.535 47.949 1.00 55.56 354 VAL A N 1
ATOM 2757 C CA . VAL A 1 354 ? -1.841 13.493 47.097 1.00 55.56 354 VAL A CA 1
ATOM 2758 C C . VAL A 1 354 ? -2.858 13.943 46.063 1.00 55.56 354 VAL A C 1
ATOM 2760 O O . VAL A 1 354 ? -3.321 13.146 45.246 1.00 55.56 354 VAL A O 1
ATOM 2763 N N . GLY A 1 355 ? -3.238 15.210 46.154 1.00 56.81 355 GLY A N 1
ATOM 2764 C CA . GLY A 1 355 ? -4.253 15.822 45.320 1.00 56.81 355 GLY A CA 1
ATOM 2765 C C . GLY A 1 355 ? -3.687 17.046 44.615 1.00 56.81 355 GLY A C 1
ATOM 2766 O O . GLY A 1 355 ? -2.979 17.811 45.268 1.00 56.81 355 GLY A O 1
ATOM 2767 N N . PRO A 1 356 ? -3.964 17.248 43.320 1.00 54.47 356 PRO A N 1
ATOM 2768 C CA . PRO A 1 356 ? -3.542 18.463 42.647 1.00 54.47 356 PRO A CA 1
ATOM 2769 C C . PRO A 1 356 ? -4.375 19.656 43.135 1.00 54.47 356 PRO A C 1
ATOM 2771 O O . PRO A 1 356 ? -5.602 19.582 43.206 1.00 54.47 356 PRO A O 1
ATOM 2774 N N . MET A 1 357 ? -3.709 20.759 43.463 1.00 52.72 357 MET A N 1
ATOM 2775 C CA . MET A 1 357 ? -4.339 21.995 43.949 1.00 52.72 357 MET A CA 1
ATOM 2776 C C . MET A 1 357 ? -4.665 22.973 42.814 1.00 52.72 357 MET A C 1
ATOM 2778 O O . MET A 1 357 ? -5.346 23.975 43.021 1.00 52.72 357 MET A O 1
ATOM 2782 N N . ASN A 1 358 ? -4.173 22.697 41.606 1.00 58.09 358 ASN A N 1
ATOM 2783 C CA . ASN A 1 358 ? -4.389 23.504 40.413 1.00 58.09 358 ASN A CA 1
ATOM 2784 C C . ASN A 1 358 ? -4.348 22.638 39.139 1.00 58.09 358 ASN A C 1
ATOM 2786 O O . ASN A 1 358 ? -3.929 21.479 39.151 1.00 58.09 358 ASN A O 1
ATOM 2790 N N . TRP A 1 359 ? -4.778 23.220 38.017 1.00 57.34 359 TRP A N 1
ATOM 2791 C CA . TRP A 1 359 ? -4.856 22.535 36.723 1.00 57.34 359 TRP A CA 1
ATOM 2792 C C . TRP A 1 359 ? -3.496 22.110 36.157 1.00 57.34 359 TRP A C 1
ATOM 2794 O O . TRP A 1 359 ? -3.419 21.105 35.455 1.00 57.34 359 TRP A O 1
ATOM 2804 N N . GLU A 1 360 ? -2.420 22.826 36.480 1.00 59.28 360 GLU A N 1
ATOM 2805 C CA . GLU A 1 360 ? -1.072 22.468 36.028 1.00 59.28 360 GLU A CA 1
ATOM 28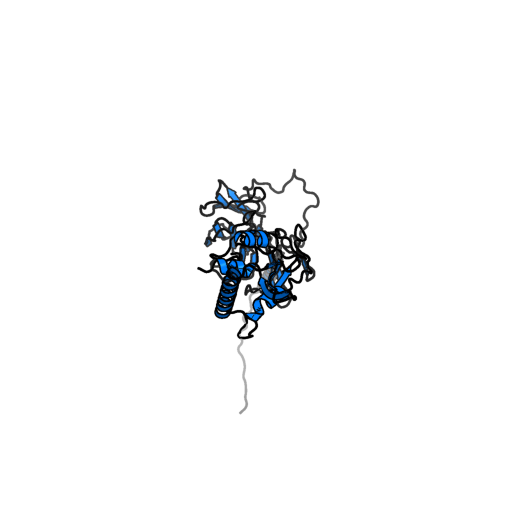06 C C . GLU A 1 360 ? -0.569 21.188 36.721 1.00 59.28 360 GLU A C 1
ATOM 2808 O O . GLU A 1 360 ? 0.072 20.335 36.103 1.00 59.28 360 GLU A O 1
ATOM 2813 N N . GLU A 1 361 ? -0.906 21.005 37.998 1.00 59.38 361 GLU A N 1
ATOM 2814 C CA . GLU A 1 361 ? -0.630 19.777 38.745 1.00 59.38 361 GLU A CA 1
ATOM 2815 C C . GLU A 1 361 ? -1.487 18.603 38.261 1.00 59.38 361 GLU A C 1
ATOM 2817 O O . GLU A 1 361 ? -0.969 17.490 38.150 1.00 59.38 361 GLU A O 1
ATOM 2822 N N . ILE A 1 362 ? -2.758 18.842 37.903 1.00 56.41 362 ILE A N 1
ATOM 2823 C CA . ILE A 1 362 ? -3.624 17.827 37.273 1.00 56.41 362 ILE A CA 1
ATOM 2824 C C . ILE A 1 362 ? -2.974 17.308 35.983 1.00 56.41 362 ILE A C 1
ATOM 2826 O O . ILE A 1 362 ? -2.897 16.096 35.782 1.00 56.41 362 ILE A O 1
ATOM 2830 N N . ASP A 1 363 ? -2.451 18.195 35.133 1.00 56.97 363 ASP A N 1
ATOM 2831 C CA . ASP A 1 363 ? -1.783 17.814 33.882 1.00 56.97 363 ASP A CA 1
ATOM 2832 C C . ASP A 1 363 ? -0.499 17.016 34.140 1.00 56.97 363 ASP A C 1
ATOM 2834 O O . ASP A 1 363 ? -0.275 15.963 33.540 1.00 56.97 363 ASP A O 1
ATOM 2838 N N . LYS A 1 364 ? 0.360 17.487 35.052 1.00 63.47 364 LYS A N 1
ATOM 2839 C CA . LYS A 1 364 ? 1.614 16.789 35.390 1.00 63.47 364 LYS A CA 1
ATOM 2840 C C . LYS A 1 364 ? 1.348 15.389 35.944 1.00 63.47 364 LYS A C 1
ATOM 2842 O O . LYS A 1 364 ? 2.044 14.444 35.574 1.00 63.47 364 LYS A O 1
ATOM 2847 N N . ILE A 1 365 ? 0.346 15.249 36.812 1.00 56.53 365 ILE A N 1
ATOM 2848 C CA . ILE A 1 365 ? -0.003 13.975 37.447 1.00 56.53 365 ILE A CA 1
ATOM 2849 C C . ILE A 1 365 ? -0.719 13.050 36.459 1.00 56.53 365 ILE A C 1
ATOM 2851 O O . ILE A 1 365 ? -0.333 11.889 36.371 1.00 56.53 365 ILE A O 1
ATOM 2855 N N . SER A 1 366 ? -1.679 13.543 35.670 1.00 57.34 366 SER A N 1
ATOM 2856 C CA . SER A 1 366 ? -2.407 12.727 34.681 1.00 57.34 366 SER A CA 1
ATOM 2857 C C . SER A 1 366 ? -1.516 12.219 33.545 1.00 57.34 366 SER A C 1
ATOM 2859 O O . SER A 1 366 ? -1.711 11.108 33.072 1.00 57.34 366 SER A O 1
ATOM 2861 N N . ASN A 1 367 ? -0.488 12.978 33.152 1.00 59.38 367 ASN A N 1
ATOM 2862 C CA . ASN A 1 367 ? 0.518 12.504 32.195 1.00 59.38 367 ASN A CA 1
ATOM 2863 C C . ASN A 1 367 ? 1.413 11.396 32.771 1.00 59.38 367 ASN A C 1
ATOM 2865 O O . ASN A 1 367 ? 1.959 10.585 32.022 1.00 59.38 367 ASN A O 1
ATOM 2869 N N . LYS A 1 368 ? 1.604 11.382 34.095 1.00 60.62 368 LYS A N 1
ATOM 2870 C CA . LYS A 1 368 ? 2.429 10.392 34.795 1.00 60.62 368 LYS A CA 1
ATOM 2871 C C . LYS A 1 368 ? 1.631 9.145 35.188 1.00 60.62 368 LYS A C 1
ATOM 2873 O O . LYS A 1 368 ? 2.197 8.055 35.216 1.00 60.62 368 LYS A O 1
ATOM 2878 N N . TYR A 1 369 ? 0.343 9.307 35.478 1.00 54.78 369 TYR A N 1
ATOM 2879 C CA . TYR A 1 369 ? -0.551 8.278 35.991 1.00 54.78 369 TYR A CA 1
ATOM 2880 C C . TYR A 1 369 ? -1.927 8.413 35.319 1.00 54.78 369 TYR A C 1
ATOM 2882 O O . TYR A 1 369 ? -2.652 9.377 35.553 1.00 54.78 369 TYR A O 1
ATOM 2890 N N . ASN A 1 370 ? -2.274 7.457 34.455 1.00 55.62 370 ASN A N 1
ATOM 2891 C CA . ASN A 1 370 ? -3.421 7.563 33.544 1.00 55.62 370 ASN A CA 1
ATOM 2892 C C . ASN A 1 370 ? -4.778 7.127 34.151 1.00 55.62 370 ASN A C 1
ATOM 2894 O O . ASN A 1 370 ? -5.757 7.055 33.403 1.00 55.62 370 ASN A O 1
ATOM 2898 N N . ASP A 1 371 ? -4.866 6.822 35.455 1.00 55.16 371 ASP A N 1
ATOM 2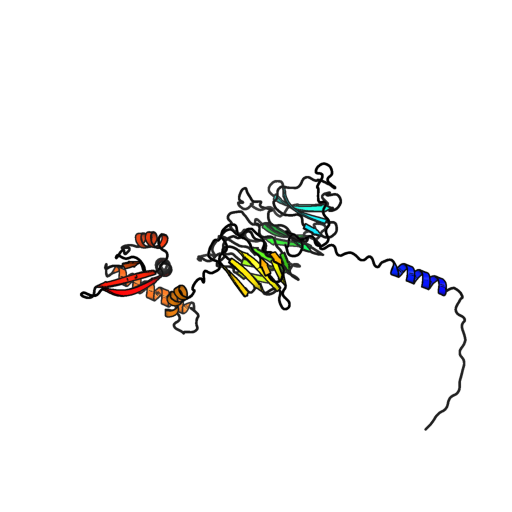899 C CA . ASP A 1 371 ? -6.082 6.245 36.059 1.00 55.16 371 ASP A CA 1
ATOM 2900 C C . ASP A 1 371 ? -7.067 7.309 36.615 1.00 55.16 371 ASP A C 1
ATOM 2902 O O . ASP A 1 371 ? -7.154 8.445 36.143 1.00 55.16 371 ASP A O 1
ATOM 2906 N N . VAL A 1 372 ? -7.907 6.905 37.574 1.00 55.22 372 VAL A N 1
ATOM 2907 C CA . VAL A 1 372 ? -9.085 7.630 38.079 1.00 55.22 372 VAL A CA 1
ATOM 2908 C C . VAL A 1 372 ? -8.728 8.543 39.264 1.00 55.22 372 VAL A C 1
ATOM 2910 O O . VAL A 1 372 ? -8.041 8.130 40.200 1.00 55.22 372 VAL A O 1
ATOM 2913 N N . PHE A 1 373 ? -9.257 9.770 39.262 1.00 58.59 373 PHE A N 1
ATOM 2914 C CA . PHE A 1 373 ? -9.205 10.712 40.385 1.00 58.59 373 PHE A CA 1
ATOM 2915 C C . PHE A 1 373 ? -10.356 10.471 41.350 1.00 58.59 373 PHE A C 1
ATOM 2917 O O . PHE A 1 373 ? -11.480 10.224 40.921 1.00 58.59 373 PHE A O 1
ATOM 2924 N N . VAL A 1 374 ? -10.103 10.603 42.648 1.00 52.97 374 VAL A N 1
ATOM 2925 C CA . VAL A 1 374 ? -11.104 10.373 43.688 1.00 52.97 374 VAL A CA 1
ATOM 2926 C C . VAL A 1 374 ? -11.123 11.554 44.653 1.00 52.97 374 VAL A C 1
ATOM 2928 O O . VAL A 1 374 ? -10.086 11.949 45.182 1.00 52.97 374 VAL A O 1
ATOM 2931 N N . SER A 1 375 ? -12.301 12.126 44.895 1.00 53.47 375 SER A N 1
ATOM 2932 C CA . SER A 1 375 ? -12.485 13.173 45.907 1.00 53.47 375 SER A CA 1
ATOM 2933 C C . SER A 1 375 ? -13.043 12.570 47.191 1.00 53.47 375 SER A C 1
ATOM 2935 O O . SER A 1 375 ? -13.972 11.753 47.139 1.00 53.47 375 SER A O 1
ATOM 2937 N N . PHE A 1 376 ? -12.543 13.026 48.333 1.00 50.41 376 PHE A N 1
ATOM 2938 C CA . PHE A 1 376 ? -13.042 12.633 49.647 1.00 50.41 376 PHE A CA 1
ATOM 2939 C C . PHE A 1 376 ? -13.552 13.850 50.415 1.00 50.41 376 PHE A C 1
ATOM 2941 O O . PHE A 1 376 ? -13.221 14.992 50.106 1.00 50.41 376 PHE A O 1
ATOM 2948 N N . SER A 1 377 ? -14.366 13.604 51.436 1.00 50.16 377 SER A N 1
ATOM 2949 C CA . SER A 1 377 ? -14.690 14.615 52.441 1.00 50.16 377 SER A CA 1
ATOM 2950 C C . SER A 1 377 ? -14.522 14.030 53.832 1.00 50.16 377 SER A C 1
ATOM 2952 O O . SER A 1 377 ? -15.109 12.985 54.122 1.00 50.16 377 SER A O 1
ATOM 2954 N N . ASP A 1 378 ? -13.786 14.731 54.690 1.00 51.44 378 ASP A N 1
ATOM 2955 C CA . ASP A 1 378 ? -13.775 14.448 56.123 1.00 51.44 378 ASP A CA 1
ATOM 2956 C C . ASP A 1 378 ? -15.048 15.035 56.737 1.00 51.44 378 ASP A C 1
ATOM 2958 O O . ASP A 1 378 ? -15.199 16.253 56.857 1.00 51.44 378 ASP A O 1
ATOM 2962 N N . ILE A 1 379 ? -15.991 14.162 57.086 1.00 48.56 379 ILE A N 1
ATOM 2963 C CA . ILE A 1 379 ? -17.156 14.521 57.894 1.00 48.56 379 ILE A CA 1
ATOM 2964 C C . ILE A 1 379 ? -16.995 13.771 59.218 1.00 48.56 379 ILE A C 1
ATOM 2966 O O . ILE A 1 379 ? -17.341 12.598 59.325 1.00 48.56 379 ILE A O 1
ATOM 2970 N N . GLY A 1 380 ? -16.423 14.440 60.221 1.00 57.34 380 GLY A N 1
ATOM 2971 C CA . GLY A 1 380 ? -16.089 13.815 61.506 1.00 57.34 380 GLY A CA 1
ATOM 2972 C C . GLY A 1 380 ? -14.816 12.962 61.435 1.00 57.34 380 GLY A C 1
ATOM 2973 O O . GLY A 1 380 ? -13.853 13.346 60.779 1.00 57.34 380 GLY A O 1
ATOM 2974 N N . THR A 1 381 ? -14.791 11.822 62.133 1.00 44.62 381 THR A N 1
ATOM 2975 C CA . THR A 1 381 ? -13.629 10.911 62.223 1.00 44.62 381 THR A CA 1
ATOM 2976 C C . THR A 1 381 ? -13.568 9.852 61.116 1.00 44.62 381 THR A C 1
ATOM 2978 O O . THR A 1 381 ? -12.660 9.026 61.121 1.00 44.62 381 THR A O 1
ATOM 2981 N N . GLU A 1 382 ? -14.519 9.846 60.177 1.00 43.44 382 GLU A N 1
ATOM 2982 C CA . GLU A 1 382 ? -14.553 8.910 59.046 1.00 43.44 382 GLU A CA 1
ATOM 2983 C C . GLU A 1 382 ? -14.332 9.647 57.719 1.00 43.44 382 GLU A C 1
ATOM 2985 O O . GLU A 1 382 ? -15.134 10.495 57.319 1.00 43.44 382 GLU A O 1
ATOM 2990 N N . SER A 1 383 ? -13.279 9.280 56.986 1.00 53.59 383 SER A N 1
ATOM 2991 C CA . SER A 1 383 ? -13.107 9.718 55.599 1.00 53.59 383 SER A CA 1
ATOM 2992 C C . SER A 1 383 ? -14.017 8.882 54.695 1.00 53.59 383 SER A C 1
ATOM 2994 O O . SER A 1 383 ? -13.822 7.674 54.551 1.00 53.59 383 SER A O 1
ATOM 2996 N N . ARG A 1 384 ? -15.018 9.508 54.061 1.00 52.72 384 ARG A N 1
ATOM 2997 C CA . ARG A 1 384 ? -15.893 8.833 53.086 1.00 52.72 384 ARG A CA 1
ATOM 2998 C C . ARG A 1 384 ? -15.528 9.223 51.658 1.00 52.72 384 ARG A C 1
ATOM 3000 O O . ARG A 1 384 ? -15.330 10.401 51.351 1.00 52.72 384 ARG A O 1
ATOM 3007 N N . LEU A 1 385 ? -15.465 8.211 50.791 1.00 45.06 385 LEU A N 1
ATOM 3008 C CA . LEU A 1 385 ? -15.388 8.367 49.340 1.00 45.06 385 LEU A CA 1
ATOM 3009 C C . LEU A 1 385 ? -16.592 9.178 48.877 1.00 45.06 385 LEU A C 1
ATOM 3011 O O . LEU A 1 385 ? -17.729 8.762 49.097 1.00 45.06 385 LEU A O 1
ATOM 3015 N N . LYS A 1 386 ? -16.347 10.329 48.250 1.00 47.06 386 LYS A N 1
ATOM 3016 C CA . LYS A 1 386 ? -17.436 11.174 47.766 1.00 47.06 386 LYS A CA 1
ATOM 3017 C C . LYS A 1 386 ? -17.726 10.891 46.297 1.00 47.06 386 LYS A C 1
ATOM 3019 O O . LYS A 1 386 ? -18.865 10.591 45.963 1.00 47.06 386 LYS A O 1
ATOM 3024 N N . PHE A 1 387 ? -16.699 10.938 45.443 1.00 51.38 387 PHE A N 1
ATOM 3025 C CA . PHE A 1 387 ? -16.830 10.789 43.986 1.00 51.38 387 PHE A CA 1
ATOM 3026 C C . PHE A 1 387 ? -15.531 10.289 43.341 1.00 51.38 387 PHE A C 1
ATOM 3028 O O . PHE A 1 387 ? -14.454 10.430 43.920 1.00 51.38 387 PHE A O 1
ATOM 3035 N N . TRP A 1 388 ? -15.634 9.769 42.116 1.00 51.53 388 TRP A N 1
ATOM 3036 C CA . TRP A 1 388 ? -14.524 9.306 41.279 1.00 51.53 388 TRP A CA 1
ATOM 3037 C C . TRP A 1 388 ? -14.719 9.729 39.814 1.00 51.53 388 TRP A C 1
ATOM 3039 O O . TRP A 1 388 ? -15.837 9.696 39.304 1.00 51.53 388 TRP A O 1
ATOM 3049 N N . LEU A 1 389 ? -13.647 10.158 39.146 1.00 52.22 389 LEU A N 1
ATOM 3050 C CA . LEU A 1 389 ? -13.666 10.670 37.774 1.00 52.22 389 LEU A CA 1
ATOM 3051 C C . LEU A 1 389 ? -12.439 10.185 36.986 1.00 52.22 389 LEU A C 1
ATOM 3053 O O . LEU A 1 389 ? -11.311 10.377 37.442 1.00 52.22 389 LEU A O 1
ATOM 3057 N N . PRO A 1 390 ? -12.606 9.610 35.784 1.00 55.16 390 PRO A N 1
ATOM 3058 C CA . PRO A 1 390 ? -11.482 9.322 34.899 1.00 55.16 390 PRO A CA 1
ATOM 3059 C C . PRO A 1 390 ? -10.712 10.598 34.533 1.00 55.16 390 PRO A C 1
ATOM 3061 O O . PRO A 1 390 ? -11.324 11.601 34.155 1.00 55.16 390 PRO A O 1
ATOM 3064 N N . ALA A 1 391 ? -9.375 10.539 34.537 1.00 55.09 391 ALA A N 1
ATOM 3065 C CA . ALA A 1 391 ? -8.505 11.652 34.131 1.00 55.09 391 ALA A CA 1
ATOM 3066 C C . ALA A 1 391 ? -8.888 12.261 32.770 1.00 55.09 391 ALA A C 1
ATOM 3068 O O . ALA A 1 391 ? -8.842 13.473 32.561 1.00 55.09 391 ALA A O 1
ATOM 3069 N N . LYS A 1 392 ? -9.334 11.407 31.845 1.00 52.84 392 LYS A N 1
ATOM 3070 C CA . LYS A 1 392 ? -9.763 11.801 30.502 1.00 52.84 392 LYS A CA 1
ATOM 3071 C C . LYS A 1 392 ? -10.978 12.739 30.501 1.00 52.84 392 LYS A C 1
ATOM 3073 O O . LYS A 1 392 ? -10.997 13.665 29.697 1.00 52.84 392 LYS A O 1
ATOM 3078 N N . ILE A 1 393 ? -11.945 12.528 31.399 1.00 53.41 393 ILE A N 1
ATOM 3079 C CA . ILE A 1 393 ? -13.158 13.357 31.508 1.00 53.41 393 ILE A CA 1
ATOM 3080 C C . ILE A 1 393 ? -12.802 14.731 32.092 1.00 53.41 393 ILE A C 1
ATOM 3082 O O . ILE A 1 393 ? -13.241 15.752 31.572 1.00 53.41 393 ILE A O 1
ATOM 3086 N N . ILE A 1 394 ? -11.923 14.773 33.099 1.00 53.78 394 ILE A N 1
ATOM 3087 C CA . ILE A 1 394 ? -11.414 16.024 33.689 1.00 53.78 394 ILE A CA 1
ATOM 3088 C C . ILE A 1 394 ? -10.710 16.896 32.633 1.00 53.78 394 ILE A C 1
ATOM 3090 O O . ILE A 1 394 ? -10.952 18.101 32.552 1.00 53.78 394 ILE A O 1
ATOM 3094 N N . ASN A 1 395 ? -9.914 16.276 31.760 1.00 54.41 395 ASN A N 1
ATOM 3095 C CA . ASN A 1 395 ? -9.228 16.968 30.667 1.00 54.41 395 ASN A CA 1
ATOM 3096 C C . ASN A 1 395 ? -10.170 17.453 29.549 1.00 54.41 395 ASN A C 1
ATOM 3098 O O . ASN A 1 395 ? -9.821 18.387 28.831 1.00 54.41 395 ASN A O 1
ATOM 3102 N N . GLU A 1 396 ? -11.337 16.827 29.375 1.00 51.72 396 GLU A N 1
ATOM 3103 C CA . GLU A 1 396 ? -12.357 17.251 28.405 1.00 51.72 396 GLU A CA 1
ATOM 3104 C C . GLU A 1 396 ? -13.215 18.408 28.948 1.00 51.72 396 GLU A C 1
ATOM 3106 O O . GLU A 1 396 ? -13.505 19.338 28.200 1.00 51.72 396 GLU A O 1
ATOM 3111 N N . ILE A 1 397 ? -13.518 18.432 30.253 1.00 51.06 397 ILE A N 1
ATOM 3112 C CA . ILE A 1 397 ? -14.226 19.542 30.924 1.00 51.06 397 ILE A CA 1
ATOM 3113 C C . ILE A 1 397 ? -13.478 20.869 30.786 1.00 51.06 397 ILE A C 1
ATOM 3115 O O . ILE A 1 397 ? -14.096 21.893 30.522 1.00 51.06 397 ILE A O 1
ATOM 3119 N N . ARG A 1 398 ? -12.147 20.863 30.934 1.00 48.28 398 ARG A N 1
ATOM 3120 C CA . ARG A 1 398 ? -11.306 22.069 30.814 1.00 48.28 398 ARG A CA 1
ATOM 3121 C C . ARG A 1 398 ? -11.379 22.727 29.430 1.00 48.28 398 ARG A C 1
ATOM 3123 O O . ARG A 1 398 ? -11.053 23.900 29.295 1.00 48.28 398 ARG A O 1
ATOM 3130 N N . GLN A 1 399 ? -11.731 21.958 28.402 1.00 48.12 399 GLN A N 1
ATOM 3131 C CA . GLN A 1 399 ? -11.815 22.434 27.021 1.00 48.12 399 GLN A CA 1
ATOM 3132 C C . GLN A 1 399 ? -13.225 22.905 26.646 1.00 48.12 399 GLN A C 1
ATOM 3134 O O . GLN A 1 399 ? -13.435 23.351 25.518 1.00 48.12 399 GLN A O 1
ATOM 3139 N N . LEU A 1 400 ? -14.185 22.800 27.570 1.00 41.75 400 LEU A N 1
ATOM 3140 C CA . LEU A 1 400 ? -15.483 23.443 27.435 1.00 41.75 400 LEU A CA 1
ATOM 3141 C C . LEU A 1 400 ? -15.317 24.940 27.756 1.00 41.75 400 LEU A C 1
ATOM 3143 O O . LEU A 1 400 ? -14.575 25.262 28.685 1.00 41.75 400 LEU A O 1
ATOM 3147 N N . PRO A 1 401 ? -15.937 25.834 26.968 1.00 40.53 401 PRO A N 1
ATOM 3148 C CA . PRO A 1 401 ? -15.780 27.280 27.108 1.00 40.53 401 PRO A CA 1
ATOM 3149 C C . PRO A 1 401 ? -16.282 27.831 28.444 1.00 40.53 401 PRO A C 1
ATOM 3151 O O . PRO A 1 401 ? -17.243 27.253 29.010 1.00 40.53 401 PRO A O 1
#

Radius of gyration: 32.67 Å; chains: 1; bounding box: 90×72×119 Å

pLDDT: mean 76.77, std 21.69, range [29.14, 98.88]